Protein AF-W2Z3E9-F1 (afdb_monomer)

Mean predicted aligned error: 21.86 Å

Radius of gyration: 92.33 Å; Cα contacts (8 Å, |Δi|>4): 50; chains: 1; bounding box: 165×151×256 Å

pLDDT: mean 80.6, std 16.71, range [32.94, 97.94]

Organism: NCBI:txid1317064

Structure (mmCIF, N/CA/C/O backbone):
data_AF-W2Z3E9-F1
#
_entry.id   AF-W2Z3E9-F1
#
loop_
_atom_site.group_PDB
_atom_site.id
_atom_site.type_symbol
_atom_site.label_atom_id
_atom_site.label_alt_id
_atom_site.label_comp_id
_atom_site.label_asym_id
_atom_site.label_entity_id
_atom_site.label_seq_id
_atom_site.pdbx_PDB_ins_code
_atom_site.Cartn_x
_atom_site.Cartn_y
_atom_site.Cartn_z
_atom_site.occupancy
_atom_site.B_iso_or_equiv
_atom_site.auth_seq_id
_atom_site.auth_comp_id
_atom_site.auth_asym_id
_atom_site.auth_atom_id
_atom_site.pdbx_PDB_model_num
ATOM 1 N N . MET A 1 1 ? 96.604 -15.890 -137.470 1.00 58.50 1 MET A N 1
ATOM 2 C CA . MET A 1 1 ? 95.130 -16.031 -137.362 1.00 58.50 1 MET A CA 1
ATOM 3 C C . MET A 1 1 ? 94.705 -16.788 -136.097 1.00 58.50 1 MET A C 1
ATOM 5 O O . MET A 1 1 ? 93.820 -16.300 -135.409 1.00 58.50 1 MET A O 1
ATOM 9 N N . ALA A 1 2 ? 95.333 -17.927 -135.760 1.00 66.12 2 ALA A N 1
ATOM 10 C CA . ALA A 1 2 ? 94.951 -18.775 -134.618 1.00 66.12 2 ALA A CA 1
ATOM 11 C C . ALA A 1 2 ? 95.054 -18.091 -133.233 1.00 66.12 2 ALA A C 1
ATOM 13 O O . ALA A 1 2 ? 94.095 -18.144 -132.468 1.00 66.12 2 ALA A O 1
ATOM 14 N N . ASP A 1 3 ? 96.138 -17.360 -132.944 1.00 70.06 3 ASP A N 1
ATOM 15 C CA . ASP A 1 3 ? 96.338 -16.715 -131.627 1.00 70.06 3 ASP A CA 1
ATOM 16 C C . ASP A 1 3 ? 95.351 -15.581 -131.329 1.00 70.06 3 ASP A C 1
ATOM 18 O O . ASP A 1 3 ? 94.964 -15.356 -130.184 1.00 70.06 3 ASP A O 1
ATOM 22 N N . PHE A 1 4 ? 94.905 -14.864 -132.362 1.00 74.06 4 PHE A N 1
ATOM 23 C CA . PHE A 1 4 ? 93.891 -13.819 -132.214 1.00 74.06 4 PHE A CA 1
ATOM 24 C C . PHE A 1 4 ? 92.518 -14.419 -131.881 1.00 74.06 4 PHE A C 1
ATOM 26 O O . PHE A 1 4 ? 91.778 -13.875 -131.062 1.00 74.06 4 PHE A O 1
ATOM 33 N N . ILE A 1 5 ? 92.200 -15.572 -132.480 1.00 75.88 5 ILE A N 1
ATOM 34 C CA . ILE A 1 5 ? 90.976 -16.329 -132.197 1.00 75.88 5 ILE A CA 1
ATOM 35 C C . ILE A 1 5 ? 91.041 -16.933 -130.783 1.00 75.88 5 ILE A C 1
ATOM 37 O O . ILE A 1 5 ? 90.050 -16.863 -130.060 1.00 75.88 5 ILE A O 1
ATOM 41 N N . ALA A 1 6 ? 92.202 -17.441 -130.350 1.00 78.75 6 ALA A N 1
ATOM 42 C CA . ALA A 1 6 ? 92.414 -17.960 -128.996 1.00 78.75 6 ALA A CA 1
ATOM 43 C C . ALA A 1 6 ? 92.269 -16.870 -127.919 1.00 78.75 6 ALA A C 1
ATOM 45 O O . ALA A 1 6 ? 91.467 -17.036 -127.004 1.00 78.75 6 ALA A O 1
ATOM 46 N N . LYS A 1 7 ? 92.924 -15.710 -128.080 1.00 79.19 7 LYS A N 1
ATOM 47 C CA . LYS A 1 7 ? 92.784 -14.570 -127.153 1.00 79.19 7 LYS A CA 1
ATOM 48 C C . LYS A 1 7 ? 91.360 -14.018 -127.102 1.00 79.19 7 LYS A C 1
ATOM 50 O O . LYS A 1 7 ? 90.875 -13.688 -126.025 1.00 79.19 7 LYS A O 1
ATOM 55 N N . LYS A 1 8 ? 90.648 -13.946 -128.239 1.00 80.25 8 LYS A N 1
ATOM 56 C CA . LYS A 1 8 ? 89.221 -13.570 -128.243 1.00 80.25 8 LYS A CA 1
ATOM 57 C C . LYS A 1 8 ? 88.347 -14.600 -127.528 1.00 80.25 8 LYS A C 1
ATOM 59 O O . LYS A 1 8 ? 87.391 -14.206 -126.867 1.00 80.25 8 LYS A O 1
ATOM 64 N N . ARG A 1 9 ? 88.663 -15.892 -127.642 1.00 80.88 9 ARG A N 1
ATOM 65 C CA . ARG A 1 9 ? 87.943 -16.972 -126.956 1.00 80.88 9 ARG A CA 1
ATOM 66 C C . ARG A 1 9 ? 88.211 -16.970 -125.451 1.00 80.88 9 ARG A C 1
ATOM 68 O O . ARG A 1 9 ? 87.265 -17.116 -124.688 1.00 80.88 9 ARG A O 1
ATOM 75 N N . GLU A 1 10 ? 89.451 -16.744 -125.025 1.00 81.31 10 GLU A N 1
ATOM 76 C CA . GLU A 1 10 ? 89.811 -16.549 -123.614 1.00 81.31 10 GLU A CA 1
ATOM 77 C C . GLU A 1 10 ? 89.141 -15.304 -123.033 1.00 81.31 10 GLU A C 1
ATOM 79 O O . GLU A 1 10 ? 88.522 -15.381 -121.978 1.00 81.31 10 GLU A O 1
ATOM 84 N N . MET A 1 11 ? 89.170 -14.182 -123.758 1.00 79.81 11 MET A N 1
ATOM 85 C CA . MET A 1 11 ? 88.465 -12.960 -123.368 1.00 79.81 11 MET A CA 1
ATOM 86 C C . MET A 1 11 ? 86.958 -13.203 -123.229 1.00 79.81 11 MET A C 1
ATOM 88 O O . MET A 1 11 ? 86.363 -12.754 -122.258 1.00 79.81 11 MET A O 1
ATOM 92 N N . PHE A 1 12 ? 86.343 -13.957 -124.146 1.00 84.69 12 PHE A N 1
ATOM 93 C CA . PHE A 1 12 ? 84.923 -14.308 -124.066 1.00 84.69 12 PHE A CA 1
ATOM 94 C C . PHE A 1 12 ? 84.614 -15.265 -122.905 1.00 84.69 12 PHE A C 1
ATOM 96 O O . PHE A 1 12 ? 83.594 -15.105 -122.249 1.00 84.69 12 PHE A O 1
ATOM 103 N N . LEU A 1 13 ? 85.487 -16.233 -122.607 1.00 83.94 13 LEU A N 1
ATOM 104 C CA . LEU A 1 13 ? 85.328 -17.139 -121.461 1.00 83.94 13 LEU A CA 1
ATOM 105 C C . LEU A 1 13 ? 85.481 -16.410 -120.125 1.00 83.94 13 LEU A C 1
ATOM 107 O O . LEU A 1 13 ? 84.709 -16.666 -119.203 1.00 83.94 13 LEU A O 1
ATOM 111 N N . VAL A 1 14 ? 86.443 -15.489 -120.021 1.00 84.75 14 VAL A N 1
ATOM 112 C CA . VAL A 1 14 ? 86.598 -14.624 -118.846 1.00 84.75 14 VAL A CA 1
ATOM 113 C C . VAL A 1 14 ? 85.390 -13.708 -118.717 1.00 84.75 14 VAL A C 1
ATOM 115 O O . VAL A 1 14 ? 84.844 -13.620 -117.627 1.00 84.75 14 VAL A O 1
ATOM 118 N N . GLN A 1 15 ? 84.923 -13.098 -119.811 1.00 83.25 15 GLN A N 1
ATOM 119 C CA . GLN A 1 15 ? 83.719 -12.266 -119.828 1.00 83.25 15 GLN A CA 1
ATOM 120 C C . GLN A 1 15 ? 82.487 -13.063 -119.377 1.00 83.25 15 GLN A C 1
ATOM 122 O O . GLN A 1 15 ? 81.807 -12.643 -118.453 1.00 83.25 15 GLN A O 1
ATOM 127 N N . MET A 1 16 ? 82.265 -14.256 -119.935 1.00 85.56 16 MET A N 1
ATOM 128 C CA . MET A 1 16 ? 81.171 -15.152 -119.553 1.00 85.56 16 MET A CA 1
ATOM 129 C C . MET A 1 16 ? 81.280 -15.585 -118.082 1.00 85.56 16 MET A C 1
ATOM 131 O O . MET A 1 16 ? 80.284 -15.575 -117.372 1.00 85.56 16 MET A O 1
ATOM 135 N N . SER A 1 17 ? 82.482 -15.908 -117.591 1.00 85.62 17 SER A N 1
ATOM 136 C CA . SER A 1 17 ? 82.733 -16.237 -116.177 1.00 85.62 17 SER A CA 1
ATOM 137 C C . SER A 1 17 ? 82.452 -15.047 -115.255 1.00 85.62 17 SER A C 1
ATOM 139 O O . SER A 1 17 ? 81.798 -15.189 -114.223 1.00 85.62 17 SER A O 1
ATOM 141 N N . LEU A 1 18 ? 82.888 -13.850 -115.641 1.00 86.94 18 LEU A N 1
ATOM 142 C CA . LEU A 1 18 ? 82.676 -12.614 -114.894 1.00 86.94 18 LEU A CA 1
ATOM 143 C C . LEU A 1 18 ? 81.189 -12.238 -114.882 1.00 86.94 18 LEU A C 1
ATOM 145 O O . LEU A 1 18 ? 80.677 -11.870 -113.830 1.00 86.94 18 LEU A O 1
ATOM 149 N N . ASP A 1 19 ? 80.482 -12.422 -115.996 1.00 87.44 19 ASP A N 1
ATOM 150 C CA . ASP A 1 19 ? 79.038 -12.215 -116.099 1.00 87.44 19 ASP A CA 1
ATOM 151 C C . ASP A 1 19 ? 78.267 -13.255 -115.266 1.00 87.44 19 ASP A C 1
ATOM 153 O O . ASP A 1 19 ? 77.412 -12.861 -114.478 1.00 87.44 19 ASP A O 1
ATOM 157 N N . THR A 1 20 ? 78.643 -14.544 -115.289 1.00 86.94 20 THR A N 1
ATOM 158 C CA . THR A 1 20 ? 78.043 -15.559 -114.394 1.00 86.94 20 THR A CA 1
ATOM 159 C C . THR A 1 20 ? 78.294 -15.264 -112.914 1.00 86.94 20 THR A C 1
ATOM 161 O O . THR A 1 20 ? 77.374 -15.382 -112.109 1.00 86.94 20 THR A O 1
ATOM 164 N N . LYS A 1 21 ? 79.501 -14.813 -112.537 1.00 89.19 21 LYS A N 1
ATOM 165 C CA . LYS A 1 21 ? 79.812 -14.406 -111.158 1.00 89.19 21 LYS A CA 1
ATOM 166 C C . LYS A 1 21 ? 79.063 -13.143 -110.754 1.00 89.19 21 LYS A C 1
ATOM 168 O O . LYS A 1 21 ? 78.592 -13.073 -109.628 1.00 89.19 21 LYS A O 1
ATOM 173 N N . ARG A 1 22 ? 78.927 -12.156 -111.645 1.00 89.44 22 ARG A N 1
ATOM 174 C CA . ARG A 1 22 ? 78.105 -10.956 -111.410 1.00 89.44 22 ARG A CA 1
ATOM 175 C C . ARG A 1 22 ? 76.642 -11.326 -111.205 1.00 89.44 22 ARG A C 1
ATOM 177 O O . ARG A 1 22 ? 75.996 -10.772 -110.326 1.00 89.44 22 ARG A O 1
ATOM 184 N N . GLU A 1 23 ? 76.135 -12.275 -111.980 1.00 88.12 23 GLU A N 1
ATOM 185 C CA . GLU A 1 23 ? 74.761 -12.757 -111.873 1.00 88.12 23 GLU A CA 1
ATOM 186 C C . GLU A 1 23 ? 74.537 -13.587 -110.597 1.00 88.12 23 GLU A C 1
ATOM 188 O O . GLU A 1 23 ? 73.492 -13.476 -109.958 1.00 88.12 23 GLU A O 1
ATOM 193 N N . GLU A 1 24 ? 75.533 -14.363 -110.161 1.00 88.75 24 GLU A N 1
ATOM 194 C CA . GLU A 1 24 ? 75.511 -15.082 -108.883 1.00 88.75 24 GLU A CA 1
ATOM 195 C C . GLU A 1 24 ? 75.638 -14.141 -107.674 1.00 88.75 24 GLU A C 1
ATOM 197 O O . GLU A 1 24 ? 74.873 -14.282 -106.720 1.00 88.75 24 GLU A O 1
ATOM 202 N N . ILE A 1 25 ? 76.517 -13.131 -107.739 1.00 90.19 25 ILE A N 1
ATOM 203 C CA . ILE A 1 25 ? 76.617 -12.051 -106.743 1.00 90.19 25 ILE A CA 1
ATOM 204 C C . ILE A 1 25 ? 75.275 -11.331 -106.635 1.00 90.19 25 ILE A C 1
ATOM 206 O O . ILE A 1 25 ? 74.749 -11.221 -105.534 1.00 90.19 25 ILE A O 1
ATOM 210 N N . ARG A 1 26 ? 74.661 -10.952 -107.761 1.00 90.56 26 ARG A N 1
ATOM 211 C CA . ARG A 1 26 ? 73.348 -10.299 -107.769 1.00 90.56 26 ARG A CA 1
ATOM 212 C C . ARG A 1 26 ? 72.261 -11.175 -107.135 1.00 90.56 26 ARG A C 1
ATOM 214 O O . ARG A 1 26 ? 71.476 -10.685 -106.334 1.00 90.56 26 ARG A O 1
ATOM 221 N N . LYS A 1 27 ? 72.236 -12.484 -107.418 1.00 92.75 27 LYS A N 1
ATOM 222 C CA . LYS A 1 27 ? 71.300 -13.427 -106.768 1.00 92.75 27 LYS A CA 1
ATOM 223 C C . LYS A 1 27 ? 71.543 -13.560 -105.262 1.00 92.75 27 LYS A C 1
ATOM 225 O O . LYS A 1 27 ? 70.589 -13.741 -104.505 1.00 92.75 27 LYS A O 1
ATOM 230 N N . LEU A 1 28 ? 72.800 -13.539 -104.817 1.00 91.62 28 LEU A N 1
ATOM 231 C CA . LEU A 1 28 ? 73.146 -13.579 -103.394 1.00 91.62 28 LEU A CA 1
ATOM 232 C C . LEU A 1 28 ? 72.808 -12.261 -102.693 1.00 91.62 28 LEU A C 1
ATOM 234 O O . LEU A 1 28 ? 72.291 -12.309 -101.582 1.00 91.62 28 LEU A O 1
ATOM 238 N N . GLU A 1 29 ? 73.024 -11.121 -103.348 1.00 91.06 29 GLU A N 1
ATOM 239 C CA . GLU A 1 29 ? 72.622 -9.792 -102.879 1.00 91.06 29 GLU A CA 1
ATOM 240 C C . GLU A 1 29 ? 71.100 -9.688 -102.753 1.00 91.06 29 GLU A C 1
ATOM 242 O O . GLU A 1 29 ? 70.615 -9.287 -101.702 1.00 91.06 29 GLU A O 1
ATOM 247 N N . GLU A 1 30 ? 70.333 -10.146 -103.746 1.00 92.25 30 GLU A N 1
ATOM 248 C CA . GLU A 1 30 ? 68.865 -10.194 -103.674 1.00 92.25 30 GLU A CA 1
ATOM 249 C C . GLU A 1 30 ? 68.385 -11.096 -102.520 1.00 92.25 30 GLU A C 1
ATOM 251 O O . GLU A 1 30 ? 67.501 -10.720 -101.749 1.00 92.25 30 GLU A O 1
ATOM 256 N N . LYS A 1 31 ? 69.002 -12.272 -102.323 1.00 92.25 31 LYS A N 1
ATOM 257 C CA . LYS A 1 31 ? 68.698 -13.144 -101.171 1.00 92.25 31 LYS A CA 1
ATOM 258 C C . LYS A 1 31 ? 69.104 -12.522 -99.833 1.00 92.25 31 LYS A C 1
ATOM 260 O O . LYS A 1 31 ? 68.422 -12.761 -98.837 1.00 92.25 31 LYS A O 1
ATOM 265 N N . ALA A 1 32 ? 70.212 -11.786 -99.785 1.00 91.44 32 ALA A N 1
ATOM 266 C CA . ALA A 1 32 ? 70.675 -11.095 -98.588 1.00 91.44 32 ALA A CA 1
ATOM 267 C C . ALA A 1 32 ? 69.731 -9.943 -98.232 1.00 91.44 32 ALA A C 1
ATOM 269 O O . ALA A 1 32 ? 69.302 -9.874 -97.086 1.00 91.44 32 ALA A O 1
ATOM 270 N N . GLN A 1 33 ? 69.314 -9.138 -99.214 1.00 92.38 33 GLN A N 1
ATOM 271 C CA . GLN A 1 33 ? 68.323 -8.073 -99.044 1.00 92.38 33 GLN A CA 1
ATOM 272 C C . GLN A 1 33 ? 66.984 -8.625 -98.559 1.00 92.38 33 GLN A C 1
ATOM 274 O O . GLN A 1 33 ? 66.456 -8.139 -97.567 1.00 92.38 33 GLN A O 1
ATOM 279 N N . LEU A 1 34 ? 66.471 -9.702 -99.164 1.00 92.19 34 LEU A N 1
ATOM 280 C CA . LEU A 1 34 ? 65.233 -10.340 -98.701 1.00 92.19 34 LEU A CA 1
ATOM 281 C C . LEU A 1 34 ? 65.336 -10.841 -97.253 1.00 92.19 34 LEU A C 1
ATOM 283 O O . LEU A 1 34 ? 64.383 -10.712 -96.486 1.00 92.19 34 LEU A O 1
ATOM 287 N N . LYS A 1 35 ? 66.484 -11.411 -96.861 1.00 91.88 35 LYS A N 1
ATOM 288 C CA . LYS A 1 35 ? 66.725 -11.837 -95.474 1.00 91.88 35 LYS A CA 1
ATOM 289 C C . LYS A 1 35 ? 66.858 -10.653 -94.523 1.00 91.88 35 LYS A C 1
ATOM 291 O O . LYS A 1 35 ? 66.339 -10.731 -93.418 1.00 91.88 35 LYS A O 1
ATOM 296 N N . GLU A 1 36 ? 67.527 -9.584 -94.934 1.00 91.75 36 GLU A N 1
ATOM 297 C CA . GLU A 1 36 ? 67.682 -8.364 -94.145 1.00 91.75 36 GLU A CA 1
ATOM 298 C C . GLU A 1 36 ? 66.334 -7.661 -93.953 1.00 91.75 36 GLU A C 1
ATOM 300 O O . GLU A 1 36 ? 65.999 -7.261 -92.845 1.00 91.75 36 GLU A O 1
ATOM 305 N N . GLU A 1 37 ? 65.505 -7.585 -94.994 1.00 92.81 37 GLU A N 1
ATOM 306 C CA . GLU A 1 37 ? 64.134 -7.081 -94.905 1.00 92.81 37 GLU A CA 1
ATOM 307 C C . GLU A 1 37 ? 63.248 -7.966 -94.024 1.00 92.81 37 GLU A C 1
ATOM 309 O O . GLU A 1 37 ? 62.436 -7.448 -93.258 1.00 92.81 37 GLU A O 1
ATOM 314 N N . ALA A 1 38 ? 63.389 -9.294 -94.106 1.00 93.38 38 ALA A N 1
ATOM 315 C CA . ALA A 1 38 ? 62.672 -10.219 -93.233 1.00 93.38 38 ALA A CA 1
ATOM 316 C C . ALA A 1 38 ? 63.111 -10.076 -91.767 1.00 93.38 38 ALA A C 1
ATOM 318 O O . ALA A 1 38 ? 62.255 -10.047 -90.884 1.00 93.38 38 ALA A O 1
ATOM 319 N N . LEU A 1 39 ? 64.417 -9.930 -91.512 1.00 92.75 39 LEU A N 1
ATOM 320 C CA . LEU A 1 39 ? 64.965 -9.677 -90.178 1.00 92.75 39 LEU A CA 1
ATOM 321 C C . LEU A 1 39 ? 64.465 -8.344 -89.626 1.00 92.75 39 LEU A C 1
ATOM 323 O O . LEU A 1 39 ? 63.875 -8.345 -88.553 1.00 92.75 39 LEU A O 1
ATOM 327 N N . LYS A 1 40 ? 64.561 -7.252 -90.392 1.00 93.31 40 LYS A N 1
ATOM 328 C CA . LYS A 1 40 ? 64.029 -5.937 -89.997 1.00 93.31 40 LYS A CA 1
ATOM 329 C C . LYS A 1 40 ? 62.538 -5.993 -89.678 1.00 93.31 40 LYS A C 1
ATOM 331 O O . LYS A 1 40 ? 62.100 -5.424 -88.688 1.00 93.31 40 LYS A O 1
ATOM 336 N N . LYS A 1 41 ? 61.741 -6.709 -90.481 1.00 93.19 41 LYS A N 1
ATOM 337 C CA . LYS A 1 41 ? 60.314 -6.919 -90.184 1.00 93.19 41 LYS A CA 1
ATOM 338 C C . LYS A 1 41 ? 60.112 -7.701 -88.886 1.00 93.19 41 LYS A C 1
ATOM 340 O O . LYS A 1 41 ? 59.215 -7.358 -88.128 1.00 93.19 41 LYS A O 1
ATOM 345 N N . SER A 1 42 ? 60.921 -8.727 -88.617 1.00 91.50 42 SER A N 1
ATOM 346 C CA . SER A 1 42 ? 60.834 -9.485 -87.362 1.00 91.50 42 SER A CA 1
ATOM 347 C C . SER A 1 42 ? 61.281 -8.676 -86.140 1.00 91.50 42 SER A C 1
ATOM 349 O O . SER A 1 42 ? 60.631 -8.758 -85.105 1.00 91.50 42 SER A O 1
ATOM 351 N N . GLU A 1 43 ? 62.324 -7.853 -86.273 1.00 91.75 43 GLU A N 1
ATOM 352 C CA . GLU A 1 43 ? 62.792 -6.935 -85.229 1.00 91.75 43 GLU A CA 1
ATOM 353 C C . GLU A 1 43 ? 61.712 -5.904 -84.902 1.00 91.75 43 GLU A C 1
ATOM 355 O O . GLU A 1 43 ? 61.334 -5.778 -83.744 1.00 91.75 43 GLU A O 1
ATOM 360 N N . LEU A 1 44 ? 61.123 -5.268 -85.921 1.00 93.12 44 LEU A N 1
ATOM 361 C CA . LEU A 1 44 ? 60.008 -4.335 -85.737 1.00 93.12 44 LEU A CA 1
ATOM 362 C C . LEU A 1 44 ? 58.803 -4.998 -85.056 1.00 93.12 44 LEU A C 1
ATOM 364 O O . LEU A 1 44 ? 58.207 -4.409 -84.163 1.00 93.12 44 LEU A O 1
ATOM 368 N N . MET A 1 45 ? 58.455 -6.234 -85.429 1.00 91.75 45 MET A N 1
ATOM 369 C CA . MET A 1 45 ? 57.358 -6.967 -84.781 1.00 91.75 45 MET A CA 1
ATOM 370 C C . MET A 1 45 ? 57.652 -7.268 -83.306 1.00 91.75 45 MET A C 1
ATOM 372 O O . MET A 1 45 ? 56.756 -7.144 -82.473 1.00 91.75 45 MET A O 1
ATOM 376 N N . LEU A 1 46 ? 58.897 -7.624 -82.968 1.00 93.94 46 LEU A N 1
ATOM 377 C CA . LEU A 1 46 ? 59.320 -7.846 -81.582 1.00 93.94 46 LEU A CA 1
ATOM 378 C C . LEU A 1 46 ? 59.342 -6.546 -80.772 1.00 93.94 46 LEU A C 1
ATOM 380 O O . LEU A 1 46 ? 58.935 -6.550 -79.612 1.00 93.94 46 LEU A O 1
ATOM 384 N N . GLU A 1 47 ? 59.781 -5.437 -81.369 1.00 92.44 47 GLU A N 1
ATOM 385 C CA . GLU A 1 47 ? 59.728 -4.113 -80.743 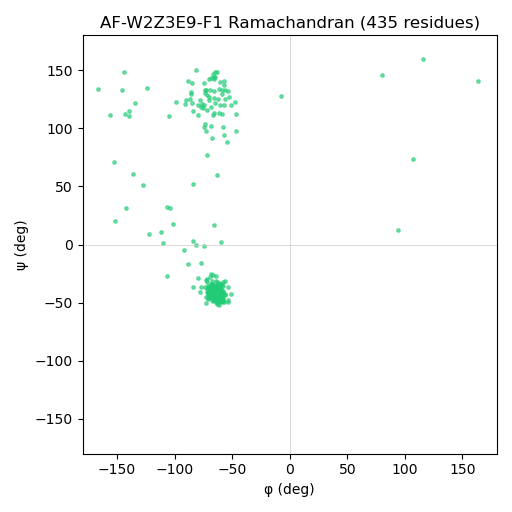1.00 92.44 47 GLU A CA 1
ATOM 386 C C . GLU A 1 47 ? 58.279 -3.676 -80.489 1.00 92.44 47 GLU A C 1
ATOM 388 O O . GLU A 1 47 ? 57.949 -3.231 -79.389 1.00 92.44 47 GLU A O 1
ATOM 393 N N . GLU A 1 48 ? 57.386 -3.863 -81.465 1.00 93.62 48 GLU A N 1
ATOM 394 C CA . GLU A 1 48 ? 55.956 -3.609 -81.288 1.00 93.62 48 GLU A CA 1
ATOM 395 C C . GLU A 1 48 ? 55.350 -4.480 -80.183 1.00 93.62 48 GLU A C 1
ATOM 397 O O . GLU A 1 48 ? 54.585 -3.975 -79.360 1.00 93.62 48 GLU A O 1
ATOM 402 N N . ASP A 1 49 ? 55.686 -5.771 -80.133 1.00 93.69 49 ASP A N 1
ATOM 403 C CA . ASP A 1 49 ? 55.232 -6.670 -79.072 1.00 93.69 49 ASP A CA 1
ATOM 404 C C . ASP A 1 49 ? 55.762 -6.247 -77.702 1.00 93.69 49 ASP A C 1
ATOM 406 O O . ASP A 1 49 ? 54.989 -6.219 -76.746 1.00 93.69 49 ASP A O 1
ATOM 410 N N . ALA A 1 50 ? 57.029 -5.845 -77.590 1.00 93.50 50 ALA A N 1
ATOM 411 C CA . ALA A 1 50 ? 57.589 -5.327 -76.344 1.00 93.50 50 ALA A CA 1
ATOM 412 C C . ALA A 1 50 ? 56.825 -4.082 -75.858 1.00 93.50 50 ALA A C 1
ATOM 414 O O . ALA A 1 50 ? 56.434 -4.009 -74.692 1.00 93.50 50 ALA A O 1
ATOM 415 N N . VAL A 1 51 ? 56.506 -3.147 -76.762 1.00 92.94 51 VAL A N 1
ATOM 416 C CA . VAL A 1 51 ? 55.676 -1.974 -76.439 1.00 92.94 51 VAL A CA 1
ATOM 417 C C . VAL A 1 51 ? 54.252 -2.389 -76.041 1.00 92.94 51 VAL A C 1
ATOM 419 O O . VAL A 1 51 ? 53.688 -1.839 -75.088 1.00 92.94 51 VAL A O 1
ATOM 422 N N . ARG A 1 52 ? 53.654 -3.378 -76.719 1.00 92.88 52 ARG A N 1
ATOM 423 C CA . ARG A 1 52 ? 52.339 -3.941 -76.356 1.00 92.88 52 ARG A CA 1
ATOM 424 C C . ARG A 1 52 ? 52.360 -4.593 -74.967 1.00 92.88 52 ARG A C 1
ATOM 426 O O . ARG A 1 52 ? 51.425 -4.399 -74.193 1.00 92.88 52 ARG A O 1
ATOM 433 N N . PHE A 1 53 ? 53.421 -5.310 -74.609 1.00 94.69 53 PHE A N 1
ATOM 434 C CA . PHE A 1 53 ? 53.570 -5.908 -73.281 1.00 94.69 53 PHE A CA 1
ATOM 435 C C . PHE A 1 53 ? 53.758 -4.854 -72.191 1.00 94.69 53 PHE A C 1
ATOM 437 O O . PHE A 1 53 ? 53.077 -4.913 -71.168 1.00 94.69 53 PHE A O 1
ATOM 444 N N . ASP A 1 54 ? 54.604 -3.851 -72.417 1.00 92.69 54 ASP A N 1
ATOM 445 C CA . ASP A 1 54 ? 54.813 -2.767 -71.454 1.00 92.69 54 ASP A CA 1
ATOM 446 C C . ASP A 1 54 ? 53.539 -1.947 -71.225 1.00 92.69 54 ASP A C 1
ATOM 448 O O . ASP A 1 54 ? 53.230 -1.549 -70.098 1.00 92.69 54 ASP A O 1
ATOM 452 N N . THR A 1 55 ? 52.770 -1.691 -72.287 1.00 93.50 55 THR A N 1
ATOM 453 C CA . THR A 1 55 ? 51.462 -1.032 -72.167 1.00 93.50 55 THR A CA 1
ATOM 454 C C . THR A 1 55 ? 50.458 -1.918 -71.434 1.00 93.50 55 THR A C 1
ATOM 456 O O . THR A 1 55 ? 49.767 -1.422 -70.544 1.00 93.50 55 THR A O 1
ATOM 459 N N . PHE A 1 56 ? 50.437 -3.226 -71.701 1.00 95.50 56 PHE A N 1
ATOM 460 C CA . PHE A 1 56 ? 49.599 -4.177 -70.973 1.00 95.50 56 PHE A CA 1
ATOM 461 C C . PHE A 1 56 ? 49.934 -4.238 -69.476 1.00 95.50 56 PHE A C 1
ATOM 463 O O . PHE A 1 56 ? 49.016 -4.205 -68.658 1.00 95.50 56 PHE A O 1
ATOM 470 N N . LEU A 1 57 ? 51.217 -4.277 -69.098 1.00 95.44 57 LEU A N 1
ATOM 471 C CA . LEU A 1 57 ? 51.637 -4.268 -67.691 1.00 95.44 57 LEU A CA 1
ATOM 472 C C . LEU A 1 57 ? 51.211 -2.974 -66.997 1.00 95.44 57 LEU A C 1
ATOM 474 O O . LEU A 1 57 ? 50.573 -3.027 -65.949 1.00 95.44 57 LEU A O 1
ATOM 478 N N . LYS A 1 58 ? 51.442 -1.814 -67.626 1.00 95.00 58 LYS A N 1
ATOM 479 C CA . LYS A 1 58 ? 50.989 -0.519 -67.089 1.00 95.00 58 LYS A CA 1
ATOM 480 C C . LYS A 1 58 ? 49.472 -0.460 -66.920 1.00 95.00 58 LYS A C 1
ATOM 482 O O . LYS A 1 58 ? 48.983 0.071 -65.924 1.00 95.00 58 LYS A O 1
ATOM 487 N N . GLU A 1 59 ? 48.709 -0.985 -67.877 1.00 94.75 59 GLU A N 1
ATOM 488 C CA . GLU A 1 59 ? 47.251 -1.052 -67.771 1.00 94.75 59 GLU A CA 1
ATOM 489 C C . GLU A 1 59 ? 46.780 -2.038 -66.703 1.00 94.75 59 GLU A C 1
ATOM 491 O O . GLU A 1 59 ? 45.797 -1.755 -66.015 1.00 94.75 59 GLU A O 1
ATOM 496 N N . ASN A 1 60 ? 47.451 -3.180 -66.553 1.00 95.44 60 ASN A N 1
ATOM 497 C CA . ASN A 1 60 ? 47.133 -4.172 -65.535 1.00 95.44 60 ASN A CA 1
ATOM 498 C C . ASN A 1 60 ? 47.411 -3.623 -64.133 1.00 95.44 60 ASN A C 1
ATOM 500 O O . ASN A 1 60 ? 46.505 -3.626 -63.303 1.00 95.44 60 ASN A O 1
ATOM 504 N N . ASP A 1 61 ? 48.591 -3.039 -63.914 1.00 94.75 61 ASP A N 1
ATOM 505 C CA . ASP A 1 61 ? 48.967 -2.389 -62.656 1.00 94.75 61 ASP A CA 1
ATOM 506 C C . ASP A 1 61 ? 48.006 -1.246 -62.322 1.00 94.75 61 ASP A C 1
ATOM 508 O O . ASP A 1 61 ? 47.531 -1.121 -61.190 1.00 94.75 61 ASP A O 1
ATOM 512 N N . LYS A 1 62 ? 47.629 -0.439 -63.323 1.00 95.44 62 LYS A N 1
ATOM 513 C CA . LYS A 1 62 ? 46.618 0.608 -63.148 1.00 95.44 62 LYS A CA 1
ATOM 514 C C . LYS A 1 62 ? 45.261 0.019 -62.758 1.00 95.44 62 LYS A C 1
ATOM 516 O O . LYS A 1 62 ? 44.643 0.514 -61.818 1.00 95.44 62 LYS A O 1
ATOM 521 N N . LYS A 1 63 ? 44.797 -1.044 -63.425 1.00 95.12 63 LYS A N 1
ATOM 522 C CA . LYS A 1 63 ? 43.537 -1.732 -63.087 1.00 95.12 63 LYS A CA 1
ATOM 523 C C . LYS A 1 63 ? 43.587 -2.345 -61.684 1.00 95.12 63 LYS A C 1
ATOM 525 O O . LYS A 1 63 ? 42.612 -2.209 -60.946 1.00 95.12 63 LYS A O 1
ATOM 530 N N . ALA A 1 64 ? 44.705 -2.952 -61.291 1.00 95.62 64 ALA A N 1
ATOM 531 C CA . ALA A 1 64 ? 44.915 -3.521 -59.963 1.00 95.62 64 ALA A CA 1
ATOM 532 C C . ALA A 1 64 ? 44.889 -2.434 -58.878 1.00 95.62 64 ALA A C 1
ATOM 534 O O . ALA A 1 64 ? 44.144 -2.548 -57.904 1.00 95.62 64 ALA A O 1
ATOM 535 N N . HIS A 1 65 ? 45.608 -1.326 -59.076 1.00 95.38 65 HIS A N 1
ATOM 536 C CA . HIS A 1 65 ? 45.568 -0.185 -58.162 1.00 95.38 65 HIS A CA 1
ATOM 537 C C . HIS A 1 65 ? 44.184 0.456 -58.075 1.00 95.38 65 HIS A C 1
ATOM 539 O O . HIS A 1 65 ? 43.730 0.805 -56.984 1.00 95.38 65 HIS A O 1
ATOM 545 N N . GLU A 1 66 ? 43.478 0.598 -59.196 1.00 94.81 66 GLU A N 1
ATOM 546 C CA . GLU A 1 66 ? 42.104 1.084 -59.179 1.00 94.81 66 GLU A CA 1
ATOM 547 C C . GLU A 1 66 ? 41.162 0.127 -58.432 1.00 94.81 66 GLU A C 1
ATOM 549 O O . GLU A 1 66 ? 40.282 0.596 -57.710 1.00 94.81 66 GLU A O 1
ATOM 554 N N . ALA A 1 67 ? 41.340 -1.191 -58.564 1.00 96.06 67 ALA A N 1
ATOM 555 C CA . ALA A 1 67 ? 40.567 -2.190 -57.826 1.00 96.06 67 ALA A CA 1
ATOM 556 C C . ALA A 1 67 ? 40.827 -2.109 -56.314 1.00 96.06 67 ALA A C 1
ATOM 558 O O . ALA A 1 67 ? 39.870 -2.050 -55.543 1.00 96.06 67 ALA A O 1
ATOM 559 N N . ILE A 1 68 ? 42.093 -1.997 -55.892 1.00 95.75 68 ILE A N 1
ATOM 560 C CA . ILE A 1 68 ? 42.471 -1.797 -54.483 1.00 95.75 68 ILE A CA 1
ATOM 561 C C . ILE A 1 68 ? 41.842 -0.510 -53.947 1.00 95.75 68 ILE A C 1
ATOM 563 O O . ILE A 1 68 ? 41.164 -0.525 -52.924 1.00 95.75 68 ILE A O 1
ATOM 567 N N . LYS A 1 69 ? 41.967 0.600 -54.681 1.00 96.69 69 LYS A N 1
ATOM 568 C CA . LYS A 1 69 ? 41.404 1.890 -54.270 1.00 96.69 69 LYS A CA 1
ATOM 569 C C . LYS A 1 69 ? 39.876 1.858 -54.169 1.00 96.69 69 LYS A C 1
ATOM 571 O O . LYS A 1 69 ? 39.311 2.528 -53.305 1.00 96.69 69 LYS A O 1
ATOM 576 N N . ARG A 1 70 ? 39.186 1.119 -55.049 1.00 95.94 70 ARG A N 1
ATOM 577 C CA . ARG A 1 70 ? 37.731 0.902 -54.943 1.00 95.94 70 ARG A CA 1
ATOM 578 C C . ARG A 1 70 ? 37.396 0.072 -53.700 1.00 95.94 70 ARG A C 1
ATOM 580 O O . ARG A 1 70 ? 36.556 0.511 -52.919 1.00 95.94 70 ARG A O 1
ATOM 587 N N . ALA A 1 71 ? 38.107 -1.029 -53.456 1.00 96.19 71 ALA A N 1
ATOM 588 C CA . ALA A 1 71 ? 37.909 -1.876 -52.278 1.00 96.19 71 ALA A CA 1
ATOM 589 C C . ALA A 1 71 ? 38.172 -1.131 -50.954 1.00 96.19 71 ALA A C 1
ATOM 591 O O . ALA A 1 71 ? 37.395 -1.249 -50.005 1.00 96.19 71 ALA A O 1
ATOM 592 N N . GLU A 1 72 ? 39.220 -0.307 -50.887 1.00 95.94 72 GLU A N 1
ATOM 593 C CA . GLU A 1 72 ? 39.520 0.540 -49.726 1.00 95.94 72 GLU A CA 1
ATOM 594 C C . GLU A 1 72 ? 38.423 1.580 -49.481 1.00 95.94 72 GLU A C 1
ATOM 596 O O . GLU A 1 72 ? 37.984 1.760 -48.343 1.00 95.94 72 GLU A O 1
ATOM 601 N N . LYS A 1 73 ? 37.934 2.243 -50.539 1.00 96.25 73 LYS A N 1
ATOM 602 C CA . LYS A 1 73 ? 36.817 3.195 -50.436 1.00 96.25 73 LYS A CA 1
ATOM 603 C C . LYS A 1 73 ? 35.542 2.524 -49.933 1.00 96.25 73 LYS A C 1
ATOM 605 O O . LYS A 1 73 ? 34.885 3.077 -49.054 1.00 96.25 73 LYS A O 1
ATOM 610 N N . GLU A 1 74 ? 35.199 1.352 -50.459 1.00 95.38 74 GLU A N 1
ATOM 611 C CA . GLU A 1 74 ? 34.028 0.586 -50.016 1.00 95.38 74 GLU A CA 1
ATOM 612 C C . GLU A 1 74 ? 34.175 0.108 -48.568 1.00 95.38 74 GLU A C 1
ATOM 614 O O . GLU A 1 74 ? 33.238 0.226 -47.777 1.00 95.38 74 GLU A O 1
ATOM 619 N N . THR A 1 75 ? 35.367 -0.354 -48.183 1.00 96.44 75 THR A N 1
ATOM 620 C CA . THR A 1 75 ? 35.666 -0.770 -46.804 1.00 96.44 75 THR A CA 1
ATOM 621 C C . THR A 1 75 ? 35.564 0.406 -45.839 1.00 96.44 75 THR A C 1
ATOM 623 O O . THR A 1 75 ? 34.970 0.271 -44.768 1.00 96.44 75 THR A O 1
ATOM 626 N N . LYS A 1 76 ? 36.070 1.581 -46.232 1.00 96.81 76 LYS A N 1
ATOM 627 C CA . LYS A 1 76 ? 35.933 2.816 -45.457 1.00 96.81 76 LYS A CA 1
ATOM 628 C C . LYS A 1 76 ? 34.466 3.227 -45.316 1.00 96.81 76 LYS A C 1
ATOM 630 O O . LYS A 1 76 ? 34.006 3.422 -44.198 1.00 96.81 76 LYS A O 1
ATOM 635 N N . ALA A 1 77 ? 33.704 3.249 -46.410 1.00 96.69 77 ALA A N 1
ATOM 636 C CA . ALA A 1 77 ? 32.275 3.566 -46.373 1.00 96.69 77 ALA A CA 1
ATOM 637 C C . ALA A 1 77 ? 31.478 2.580 -45.498 1.00 96.69 77 ALA A C 1
ATOM 639 O O . ALA A 1 77 ? 30.565 2.981 -44.775 1.00 96.69 77 ALA A O 1
ATOM 640 N N . LYS A 1 78 ? 31.830 1.287 -45.521 1.00 97.56 78 LYS A N 1
ATOM 641 C CA . LYS A 1 78 ? 31.258 0.279 -44.619 1.00 97.56 78 LYS A CA 1
ATOM 642 C C . LYS A 1 78 ? 31.609 0.573 -43.160 1.00 97.56 78 LYS A C 1
ATOM 644 O O . LYS A 1 78 ? 30.725 0.496 -42.312 1.00 97.56 78 LYS A O 1
ATOM 649 N N . ALA A 1 79 ? 32.866 0.900 -42.861 1.00 96.81 79 ALA A N 1
ATOM 650 C CA . ALA A 1 79 ? 33.305 1.229 -41.506 1.00 96.81 79 ALA A CA 1
ATOM 651 C C . ALA A 1 79 ? 32.573 2.463 -40.954 1.00 96.81 79 ALA A C 1
ATOM 653 O O . ALA A 1 79 ? 32.074 2.409 -39.829 1.00 96.81 79 ALA A O 1
ATOM 654 N N . ASP A 1 80 ? 32.428 3.515 -41.763 1.00 96.69 80 ASP A N 1
ATOM 655 C CA . ASP A 1 80 ? 31.699 4.735 -41.400 1.00 96.69 80 ASP A CA 1
ATOM 656 C C . ASP A 1 80 ? 30.222 4.423 -41.093 1.00 96.69 80 ASP A C 1
ATOM 658 O O . ASP A 1 80 ? 29.715 4.788 -40.030 1.00 96.69 80 ASP A O 1
ATOM 662 N N . LYS A 1 81 ? 29.551 3.634 -41.949 1.00 97.50 81 LYS A N 1
ATOM 663 C CA . LYS A 1 81 ? 28.171 3.174 -41.698 1.00 97.50 81 LYS A CA 1
ATOM 664 C C . LYS A 1 81 ? 28.050 2.323 -40.434 1.00 97.50 81 LYS A C 1
ATOM 666 O O . LYS A 1 81 ? 27.085 2.461 -39.692 1.00 97.50 81 LYS A O 1
ATOM 671 N N . VAL A 1 82 ? 29.016 1.447 -40.151 1.00 97.50 82 VAL A N 1
ATOM 672 C CA . VAL A 1 82 ? 29.020 0.644 -38.915 1.00 97.50 82 VAL A CA 1
ATOM 673 C C . VAL A 1 82 ? 29.172 1.535 -37.680 1.00 97.50 82 VAL A C 1
ATOM 675 O O . VAL A 1 82 ? 28.529 1.277 -36.662 1.00 97.50 82 VAL A O 1
ATOM 678 N N . GLN A 1 83 ? 29.989 2.589 -37.745 1.00 97.00 83 GLN A N 1
ATOM 679 C CA . GLN A 1 83 ? 30.088 3.564 -36.658 1.00 97.00 83 GLN A CA 1
ATOM 680 C C . GLN A 1 83 ? 28.779 4.336 -36.466 1.00 97.00 83 GLN A C 1
ATOM 682 O O . GLN A 1 83 ? 28.365 4.548 -35.328 1.00 97.00 83 GLN A O 1
ATOM 687 N N . GLU A 1 84 ? 28.105 4.718 -37.548 1.00 97.50 84 GLU A N 1
ATOM 688 C CA . GLU A 1 84 ? 26.799 5.378 -37.490 1.00 97.50 84 GLU A CA 1
ATOM 689 C C . GLU A 1 84 ? 25.722 4.470 -36.882 1.00 97.50 84 GLU A C 1
ATOM 691 O O . GLU A 1 84 ? 25.033 4.885 -35.953 1.00 97.50 84 GLU A O 1
ATOM 696 N N . ILE A 1 85 ? 25.660 3.198 -37.291 1.00 97.19 85 ILE A N 1
ATOM 697 C CA . ILE A 1 85 ? 24.776 2.190 -36.682 1.00 97.19 85 ILE A CA 1
ATOM 698 C C . ILE A 1 85 ? 25.046 2.069 -35.178 1.00 97.19 85 ILE A C 1
ATOM 700 O O . ILE A 1 85 ? 24.108 2.027 -34.386 1.00 97.19 85 ILE A O 1
ATOM 704 N N . LYS A 1 86 ? 26.317 2.048 -34.752 1.00 97.75 86 LYS A N 1
ATOM 705 C CA . LYS A 1 86 ? 26.663 2.011 -33.321 1.00 97.75 86 LYS A CA 1
ATOM 706 C C . LYS A 1 86 ? 26.160 3.248 -32.575 1.00 97.75 86 LYS A C 1
ATOM 708 O O . LYS A 1 86 ? 25.604 3.094 -31.492 1.00 97.75 86 LYS A O 1
ATOM 713 N N . LYS A 1 87 ? 26.319 4.447 -33.146 1.00 97.56 87 LYS A N 1
ATOM 714 C CA . LYS A 1 87 ? 25.812 5.696 -32.549 1.00 97.56 87 LYS A CA 1
ATOM 715 C C . LYS A 1 87 ? 24.287 5.683 -32.434 1.00 97.56 87 LYS A C 1
ATOM 717 O O . LYS A 1 87 ? 23.763 5.990 -31.369 1.00 97.56 87 LYS A O 1
ATOM 722 N N . LEU A 1 88 ? 23.585 5.276 -33.492 1.00 97.69 88 LEU A N 1
ATOM 723 C CA . LEU A 1 88 ? 22.124 5.169 -33.487 1.00 97.69 88 LEU A CA 1
ATOM 724 C C . LEU A 1 88 ? 21.637 4.130 -32.471 1.00 97.69 88 LEU A C 1
ATOM 726 O O . LEU A 1 88 ? 20.717 4.410 -31.713 1.00 97.69 88 LEU A O 1
ATOM 730 N N . ASN A 1 89 ? 22.291 2.970 -32.376 1.00 97.56 89 ASN A N 1
ATOM 731 C CA . ASN A 1 89 ? 21.946 1.957 -31.376 1.00 97.56 89 ASN A CA 1
ATOM 732 C C . ASN A 1 89 ? 22.135 2.468 -29.941 1.00 97.56 89 ASN A C 1
ATOM 734 O O . ASN A 1 89 ? 21.295 2.194 -29.088 1.00 97.56 89 ASN A O 1
ATOM 738 N N . GLN A 1 90 ? 23.194 3.238 -29.670 1.00 97.31 90 GLN A N 1
ATOM 739 C CA . GLN A 1 90 ? 23.377 3.882 -28.365 1.00 97.31 90 GLN A CA 1
ATOM 740 C C . GLN A 1 90 ? 22.262 4.894 -28.071 1.00 97.31 90 GLN A C 1
ATOM 742 O O . GLN A 1 90 ? 21.727 4.904 -26.967 1.00 97.31 90 GLN A O 1
ATOM 747 N N . GLN A 1 91 ? 21.865 5.708 -29.055 1.00 97.50 91 GLN A N 1
ATOM 748 C CA . GLN A 1 91 ? 20.747 6.646 -28.898 1.00 97.50 91 GLN A CA 1
ATOM 749 C C . GLN A 1 91 ? 19.420 5.923 -28.640 1.00 97.50 91 GLN A C 1
ATOM 751 O O . GLN A 1 91 ? 18.672 6.333 -27.758 1.00 97.50 91 GLN A O 1
ATOM 756 N N . ILE A 1 92 ? 19.151 4.825 -29.352 1.00 97.31 92 ILE A N 1
ATOM 757 C CA . ILE A 1 92 ? 17.966 3.989 -29.124 1.00 97.31 92 ILE A CA 1
ATOM 758 C C . ILE A 1 92 ? 17.965 3.451 -27.692 1.00 97.31 92 ILE A C 1
ATOM 760 O O . ILE A 1 92 ? 16.947 3.551 -27.017 1.00 97.31 92 ILE A O 1
ATOM 764 N N . GLN A 1 93 ? 19.095 2.930 -27.206 1.00 96.88 93 GLN A N 1
ATOM 765 C CA . GLN A 1 93 ? 19.201 2.421 -25.836 1.00 96.88 93 GLN A CA 1
ATOM 766 C C . GLN A 1 93 ? 18.973 3.513 -24.786 1.00 96.88 93 GLN A C 1
ATOM 768 O O . GLN A 1 93 ? 18.278 3.269 -23.802 1.00 96.88 93 GLN A O 1
ATOM 773 N N . LEU A 1 94 ? 19.510 4.719 -24.999 1.00 97.31 94 LEU A N 1
ATOM 774 C CA . LEU A 1 94 ? 19.274 5.857 -24.108 1.00 97.31 94 LEU A CA 1
ATOM 775 C C . LEU A 1 94 ? 17.786 6.212 -24.056 1.00 97.31 94 LEU A C 1
ATOM 777 O O . LEU A 1 94 ? 17.205 6.216 -22.972 1.00 97.31 94 LEU A O 1
ATOM 781 N N . VAL A 1 95 ? 17.154 6.398 -25.219 1.00 97.44 95 VAL A N 1
ATOM 782 C CA . VAL A 1 95 ? 15.720 6.705 -25.312 1.00 97.44 95 VAL A CA 1
ATOM 783 C C . VAL A 1 95 ? 14.876 5.595 -24.693 1.00 97.44 95 VAL A C 1
ATOM 785 O O . VAL A 1 95 ? 13.948 5.892 -23.956 1.00 97.44 95 VAL A O 1
ATOM 788 N N . GLN A 1 96 ? 15.205 4.322 -24.923 1.00 96.81 96 GLN A N 1
ATOM 789 C CA . GLN A 1 96 ? 14.514 3.196 -24.290 1.00 96.81 96 GLN A CA 1
ATOM 790 C C . GLN A 1 96 ? 14.642 3.234 -22.766 1.00 96.81 96 GLN A C 1
ATOM 792 O O . GLN A 1 96 ? 13.652 3.035 -22.071 1.00 96.81 96 GLN A O 1
ATOM 797 N N . SER A 1 97 ? 15.835 3.520 -22.239 1.00 96.88 97 SER A N 1
ATOM 798 C CA . SER A 1 97 ? 16.038 3.627 -20.792 1.00 96.88 97 SER A CA 1
ATOM 799 C C . SER A 1 97 ? 15.250 4.789 -20.185 1.00 96.88 97 SER A C 1
ATOM 801 O O . SER A 1 97 ? 14.671 4.640 -19.111 1.00 96.88 97 SER A O 1
ATOM 803 N N . ASP A 1 98 ? 15.165 5.919 -20.888 1.00 97.12 98 ASP A N 1
ATOM 804 C CA . ASP A 1 98 ? 14.402 7.080 -20.439 1.00 97.12 98 ASP A CA 1
ATOM 805 C C . ASP A 1 98 ? 12.894 6.850 -20.575 1.00 97.12 98 ASP A C 1
ATOM 807 O O . ASP A 1 98 ? 12.144 7.216 -19.675 1.00 97.12 98 ASP A O 1
ATOM 811 N N . MET A 1 99 ? 12.441 6.158 -21.625 1.00 96.81 99 MET A N 1
ATOM 812 C CA . MET A 1 99 ? 11.053 5.708 -21.755 1.00 96.81 99 MET A CA 1
ATOM 813 C C . MET A 1 99 ? 10.654 4.791 -20.600 1.00 96.81 99 MET A C 1
ATOM 815 O O . MET A 1 99 ? 9.577 4.974 -20.042 1.00 96.81 99 MET A O 1
ATOM 819 N N . SER A 1 100 ? 11.509 3.841 -20.211 1.00 96.62 100 SER A N 1
ATOM 820 C CA . SER A 1 100 ? 11.240 2.967 -19.065 1.00 96.62 100 SER A CA 1
ATOM 821 C C . SER A 1 100 ? 11.136 3.757 -17.758 1.00 96.62 100 SER A C 1
ATOM 823 O O . SER A 1 100 ? 10.163 3.582 -17.032 1.00 96.62 100 SER A O 1
ATOM 825 N N . LYS A 1 101 ? 12.072 4.683 -17.492 1.00 97.00 101 LYS A N 1
ATOM 826 C CA . LYS A 1 101 ? 12.023 5.552 -16.298 1.00 97.00 101 LYS A CA 1
ATOM 827 C C . LYS A 1 101 ? 10.767 6.422 -16.270 1.00 97.00 101 LYS A C 1
ATOM 829 O O . LYS A 1 101 ? 10.111 6.521 -15.241 1.00 97.00 101 LYS A O 1
ATOM 834 N N . LEU A 1 102 ? 10.427 7.055 -17.394 1.00 96.25 102 LEU A N 1
ATOM 835 C CA . LEU A 1 102 ? 9.231 7.893 -17.502 1.00 96.25 102 LEU A CA 1
ATOM 836 C C . LEU A 1 102 ? 7.950 7.064 -17.372 1.00 96.25 102 LEU A C 1
ATOM 838 O O . LEU A 1 102 ? 6.978 7.544 -16.800 1.00 96.25 102 LEU A O 1
ATOM 842 N N . SER A 1 103 ? 7.939 5.828 -17.874 1.00 95.75 103 SER A N 1
ATOM 843 C CA . SER A 1 103 ? 6.809 4.909 -17.712 1.00 95.75 103 SER A CA 1
ATOM 844 C C . SER A 1 103 ? 6.599 4.517 -16.251 1.00 95.75 103 SER A C 1
ATOM 846 O O . SER A 1 103 ? 5.457 4.464 -15.806 1.00 95.75 103 SER A O 1
ATOM 848 N N . GLU A 1 104 ? 7.674 4.254 -15.510 1.00 96.00 104 GLU A N 1
ATOM 849 C CA . GLU A 1 104 ? 7.616 3.952 -14.076 1.00 96.00 104 GLU A CA 1
ATOM 850 C C . GLU A 1 104 ? 7.126 5.170 -13.281 1.00 96.00 104 GLU A C 1
ATOM 852 O O . GLU A 1 104 ? 6.145 5.077 -12.551 1.00 96.00 104 GLU A O 1
ATOM 857 N N . GLN A 1 105 ? 7.696 6.353 -13.538 1.00 95.94 105 GLN A N 1
ATOM 858 C CA . GLN A 1 105 ? 7.231 7.607 -12.933 1.00 95.94 105 GLN A CA 1
ATOM 859 C C . GLN A 1 105 ? 5.759 7.900 -13.247 1.00 95.94 105 GLN A C 1
ATOM 861 O O . GLN A 1 105 ? 5.014 8.354 -12.381 1.00 95.94 105 GLN A O 1
ATOM 866 N N . LEU A 1 106 ? 5.313 7.633 -14.478 1.00 95.38 106 LEU A N 1
ATOM 867 C CA . LEU A 1 106 ? 3.911 7.779 -14.857 1.00 95.38 106 LEU A CA 1
ATOM 868 C C . LEU A 1 106 ? 3.025 6.808 -14.076 1.00 95.38 106 LEU A C 1
ATOM 870 O O . LEU A 1 106 ? 1.947 7.200 -13.635 1.00 95.38 106 LEU A O 1
ATOM 874 N N . GLN A 1 107 ? 3.460 5.561 -13.903 1.00 95.12 107 GLN A N 1
ATOM 875 C CA . GLN A 1 107 ? 2.729 4.572 -13.122 1.00 95.12 107 GLN A CA 1
ATOM 876 C C . GLN A 1 107 ? 2.586 5.014 -11.660 1.00 95.12 107 GLN A C 1
ATOM 878 O O . GLN A 1 107 ? 1.474 4.962 -11.133 1.00 95.12 107 GLN A O 1
ATOM 883 N N . ASP A 1 108 ? 3.651 5.529 -11.048 1.00 94.62 108 ASP A N 1
ATOM 884 C CA . ASP A 1 108 ? 3.609 6.087 -9.693 1.00 94.62 108 ASP A CA 1
ATOM 885 C C . ASP A 1 108 ? 2.643 7.277 -9.614 1.00 94.62 108 ASP A C 1
ATOM 887 O O . ASP A 1 108 ? 1.757 7.317 -8.762 1.00 94.62 108 ASP A O 1
ATOM 891 N N . CYS A 1 109 ? 2.730 8.222 -10.557 1.00 91.75 109 CYS A N 1
ATOM 892 C CA . CYS A 1 109 ? 1.805 9.353 -10.629 1.00 91.75 109 CYS A CA 1
ATOM 893 C C . CYS A 1 109 ? 0.344 8.914 -10.808 1.00 91.75 109 CYS A C 1
ATOM 895 O O . CYS A 1 109 ? -0.551 9.550 -10.253 1.00 91.75 109 CYS A O 1
ATOM 897 N N . LEU A 1 110 ? 0.080 7.843 -11.560 1.00 91.25 110 LEU A N 1
ATOM 898 C CA . LEU A 1 110 ? -1.264 7.286 -11.717 1.00 91.25 110 LEU A CA 1
ATOM 899 C C . LEU A 1 110 ? -1.771 6.646 -10.424 1.00 91.25 110 LEU A C 1
ATOM 901 O O . LEU A 1 110 ? -2.945 6.815 -10.100 1.00 91.25 110 LEU A O 1
ATOM 905 N N . GLN A 1 111 ? -0.909 5.955 -9.676 1.00 93.25 111 GLN A N 1
ATOM 906 C CA . GLN A 1 111 ? -1.262 5.413 -8.363 1.00 93.25 111 GLN A CA 1
ATOM 907 C C . GLN A 1 111 ? -1.570 6.534 -7.369 1.00 93.25 111 GLN A C 1
ATOM 909 O O . GLN A 1 111 ? -2.613 6.502 -6.718 1.00 93.25 111 GLN A O 1
ATOM 914 N N . TYR A 1 112 ? -0.726 7.568 -7.312 1.00 90.00 112 TYR A N 1
ATOM 915 C CA . TYR A 1 112 ? -0.979 8.741 -6.475 1.00 90.00 112 TYR A CA 1
ATOM 916 C C . TYR A 1 112 ? -2.261 9.464 -6.886 1.00 90.00 112 TYR A C 1
ATOM 918 O O . TYR A 1 112 ? -3.042 9.851 -6.024 1.00 90.00 112 TYR A O 1
ATOM 926 N N . LYS A 1 113 ? -2.531 9.598 -8.188 1.00 88.06 113 LYS A N 1
ATOM 927 C CA . LYS A 1 113 ? -3.786 10.175 -8.675 1.00 88.06 113 LYS A CA 1
ATOM 928 C C . LYS A 1 113 ? -4.994 9.348 -8.239 1.00 88.06 113 LYS A C 1
ATOM 930 O O . LYS A 1 113 ? -5.939 9.924 -7.722 1.00 88.06 113 LYS A O 1
ATOM 935 N N . ALA A 1 114 ? -4.961 8.028 -8.419 1.00 89.00 114 ALA A N 1
ATOM 936 C CA . ALA A 1 114 ? -6.062 7.154 -8.019 1.00 89.00 114 ALA A CA 1
ATOM 937 C C . ALA A 1 114 ? -6.344 7.253 -6.512 1.00 89.00 114 ALA A C 1
ATOM 939 O O . ALA A 1 114 ? -7.498 7.360 -6.109 1.00 89.00 114 ALA A O 1
ATOM 940 N N . PHE A 1 115 ? -5.288 7.299 -5.699 1.00 90.00 115 PHE A N 1
ATOM 941 C CA . PHE A 1 115 ? -5.394 7.503 -4.258 1.00 90.00 115 PHE A CA 1
ATOM 942 C C . PHE A 1 115 ? -6.017 8.864 -3.897 1.00 90.00 115 PHE A C 1
ATOM 944 O O . PHE A 1 115 ? -6.923 8.943 -3.071 1.00 90.00 115 PHE A O 1
ATOM 951 N N . LEU A 1 116 ? -5.570 9.947 -4.539 1.00 87.31 116 LEU A N 1
ATOM 952 C CA . LEU A 1 116 ? -6.139 11.280 -4.322 1.00 87.31 116 LEU A CA 1
ATOM 953 C C . LEU A 1 116 ? -7.589 11.381 -4.814 1.00 87.31 116 LEU A C 1
ATOM 955 O O . LEU A 1 116 ? -8.392 12.064 -4.183 1.00 87.31 116 LEU A O 1
ATOM 959 N N . ASP A 1 117 ? -7.939 10.707 -5.909 1.00 84.94 117 ASP A N 1
ATOM 960 C CA . ASP A 1 117 ? -9.307 10.648 -6.428 1.00 84.94 117 ASP A CA 1
ATOM 961 C C . ASP A 1 117 ? -10.237 9.905 -5.445 1.00 84.94 117 ASP A C 1
ATOM 963 O O . ASP A 1 117 ? -11.381 10.319 -5.269 1.00 84.94 117 ASP A O 1
ATOM 967 N N . GLU A 1 118 ? -9.748 8.868 -4.753 1.00 86.50 118 GLU A N 1
ATOM 968 C CA . GLU A 1 118 ? -10.493 8.153 -3.703 1.00 86.50 118 GLU A CA 1
ATOM 969 C C . GLU A 1 118 ? -10.726 9.015 -2.453 1.00 86.50 118 GLU A C 1
ATOM 971 O O . GLU A 1 118 ? -11.815 9.000 -1.879 1.00 86.50 118 GLU A O 1
ATOM 976 N N . LEU A 1 119 ? -9.731 9.812 -2.057 1.00 85.69 119 LEU A N 1
ATOM 977 C CA . LEU A 1 119 ? -9.854 10.751 -0.938 1.00 85.69 119 LEU A CA 1
ATOM 978 C C . LEU A 1 119 ? -10.628 12.026 -1.286 1.00 85.69 119 LEU A C 1
ATOM 980 O O . LEU A 1 119 ? -11.018 12.776 -0.389 1.00 85.69 119 LEU A O 1
ATOM 984 N N . THR A 1 120 ? -10.825 12.316 -2.572 1.00 85.25 120 THR A N 1
ATOM 985 C CA . THR A 1 120 ? -11.525 13.525 -3.001 1.00 85.25 120 THR A CA 1
ATOM 986 C C . THR A 1 120 ? -13.011 13.413 -2.646 1.00 85.25 120 THR A C 1
ATOM 988 O O . THR A 1 120 ? -13.682 12.480 -3.095 1.00 85.25 120 THR A O 1
ATOM 991 N N . PRO A 1 121 ? -13.581 14.379 -1.899 1.00 84.62 121 PRO A N 1
ATOM 992 C CA . PRO A 1 121 ? -15.000 14.360 -1.570 1.00 84.62 121 PRO A CA 1
ATOM 993 C C . PRO A 1 121 ? -15.881 14.302 -2.827 1.00 84.62 121 PRO A C 1
ATOM 995 O O . PRO A 1 121 ? -15.713 15.094 -3.760 1.00 84.62 121 PRO A O 1
ATOM 998 N N . GLN A 1 122 ? -16.872 13.403 -2.835 1.00 80.62 122 GLN A N 1
ATOM 999 C CA . GLN A 1 122 ? -17.780 13.220 -3.978 1.00 80.62 122 GLN A CA 1
ATOM 1000 C C . GLN A 1 122 ? -18.532 14.511 -4.337 1.00 80.62 122 GLN A C 1
ATOM 1002 O O . GLN A 1 122 ? -18.771 14.783 -5.513 1.00 80.62 122 GLN A O 1
ATOM 1007 N N . GLU A 1 123 ? -18.838 15.341 -3.337 1.00 82.62 123 GLU A N 1
ATOM 1008 C CA . GLU A 1 123 ? -19.472 16.653 -3.504 1.00 82.62 123 GLU A CA 1
ATOM 1009 C C . GLU A 1 123 ? -18.653 17.580 -4.410 1.00 82.62 123 GLU A C 1
ATOM 1011 O O . GLU A 1 123 ? -19.203 18.206 -5.318 1.00 82.62 123 GLU A O 1
ATOM 1016 N N . TYR A 1 124 ? -17.327 17.609 -4.234 1.00 84.50 124 TYR A N 1
ATOM 1017 C CA . TYR A 1 124 ? -16.438 18.392 -5.090 1.00 84.50 124 TYR A CA 1
ATOM 1018 C C . TYR A 1 124 ? -16.428 17.852 -6.524 1.00 84.50 124 TYR A C 1
ATOM 1020 O O . TYR A 1 124 ? -16.488 18.621 -7.486 1.00 84.50 124 TYR A O 1
ATOM 1028 N N . GLY A 1 125 ? -16.411 16.524 -6.682 1.00 79.12 125 GLY A N 1
ATOM 1029 C CA . GLY A 1 125 ? -16.496 15.875 -7.990 1.00 79.12 125 GLY A CA 1
ATOM 1030 C C . GLY A 1 125 ? -17.771 16.254 -8.750 1.00 79.12 125 GLY A C 1
ATOM 1031 O O . GLY A 1 125 ? -17.706 16.623 -9.926 1.00 79.12 125 GLY A O 1
ATOM 1032 N N . ILE A 1 126 ? -18.920 16.231 -8.072 1.00 82.31 126 ILE A N 1
ATOM 1033 C CA . ILE A 1 126 ? -20.218 16.613 -8.643 1.00 82.31 126 ILE A CA 1
ATOM 1034 C C . ILE A 1 126 ? -20.224 18.099 -9.017 1.00 82.31 126 ILE A C 1
ATOM 1036 O O . ILE A 1 126 ? -20.562 18.439 -10.153 1.00 82.31 126 ILE A O 1
ATOM 1040 N N . GLU A 1 127 ? -19.769 18.983 -8.124 1.00 84.56 127 GLU A N 1
ATOM 1041 C CA . GLU A 1 127 ? -19.741 20.428 -8.372 1.00 84.56 127 GLU A CA 1
ATOM 1042 C C . GLU A 1 127 ? -18.862 20.785 -9.584 1.00 84.56 127 GLU A C 1
ATOM 1044 O O . GLU A 1 127 ? -19.228 21.613 -10.425 1.00 84.56 127 GLU A O 1
ATOM 1049 N N . GLN A 1 128 ? -17.703 20.138 -9.727 1.00 83.50 128 GLN A N 1
ATOM 1050 C CA . GLN A 1 128 ? -16.832 20.353 -10.882 1.00 83.50 128 GLN A CA 1
ATOM 1051 C C . GLN A 1 128 ? -17.433 19.800 -12.178 1.00 83.50 128 GLN A C 1
ATOM 1053 O O . GLN A 1 128 ? -17.328 20.440 -13.231 1.00 83.50 128 GLN A O 1
ATOM 1058 N N . GLN A 1 129 ? -18.103 18.647 -12.124 1.00 80.50 129 GLN A N 1
ATOM 1059 C CA . GLN A 1 129 ? -18.833 18.110 -13.273 1.00 80.50 129 GLN A CA 1
ATOM 1060 C C . GLN A 1 129 ? -19.991 19.025 -13.687 1.00 80.50 129 GLN A C 1
ATOM 1062 O O . GLN A 1 129 ? -20.200 19.237 -14.884 1.00 80.50 129 GLN A O 1
ATOM 1067 N N . ASP A 1 130 ? -20.710 19.612 -12.733 1.00 84.88 130 ASP A N 1
ATOM 1068 C CA . ASP A 1 130 ? -21.767 20.592 -12.987 1.00 84.88 130 ASP A CA 1
ATOM 1069 C C . ASP A 1 130 ? -21.209 21.876 -13.595 1.00 84.88 130 ASP A C 1
ATOM 1071 O O . ASP A 1 130 ? -21.717 22.343 -14.615 1.00 84.88 130 ASP A O 1
ATOM 1075 N N . LYS A 1 131 ? -20.100 22.405 -13.064 1.00 85.50 131 LYS A N 1
ATOM 1076 C CA . LYS A 1 131 ? -19.391 23.549 -13.660 1.00 85.50 131 LYS A CA 1
ATOM 1077 C C . LYS A 1 131 ? -18.948 23.245 -15.091 1.00 85.50 131 LYS A C 1
ATOM 1079 O O . LYS A 1 131 ? -19.100 24.094 -15.975 1.00 85.50 131 LYS A O 1
ATOM 1084 N N . LYS A 1 132 ? -18.438 22.038 -15.357 1.00 83.25 132 LYS A N 1
ATOM 1085 C CA . LYS A 1 132 ? -18.058 21.598 -16.709 1.00 83.25 132 LYS A CA 1
ATOM 1086 C C . LYS A 1 132 ? -19.274 21.533 -17.635 1.00 83.25 132 LYS A C 1
ATOM 1088 O O . LYS A 1 132 ? -19.222 22.098 -18.730 1.00 83.25 132 LYS A O 1
ATOM 1093 N N . ARG A 1 133 ? -20.377 20.924 -17.191 1.00 83.44 133 ARG A N 1
ATOM 1094 C CA . ARG A 1 133 ? -21.644 20.859 -17.938 1.00 83.44 133 ARG A CA 1
ATOM 1095 C C . ARG A 1 133 ? -22.211 22.251 -18.210 1.00 83.44 133 ARG A C 1
ATOM 1097 O O . ARG A 1 133 ? -22.543 22.552 -19.352 1.00 83.44 133 ARG A O 1
ATOM 1104 N N . ALA A 1 134 ? -22.227 23.138 -17.221 1.00 86.44 134 ALA A N 1
ATOM 1105 C CA . ALA A 1 134 ? -22.683 24.518 -17.367 1.00 86.44 134 ALA A CA 1
ATOM 1106 C C . ALA A 1 134 ? -21.846 25.293 -18.398 1.00 86.44 134 ALA A C 1
ATOM 1108 O O . ALA A 1 134 ? -22.400 25.976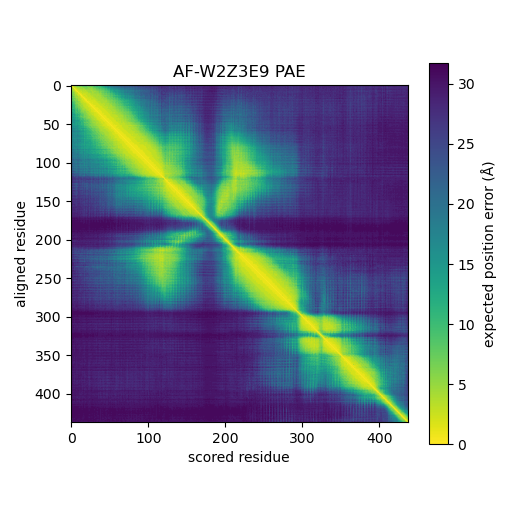 -19.258 1.00 86.44 134 ALA A O 1
ATOM 1109 N N . ARG A 1 135 ? -20.513 25.138 -18.390 1.00 84.31 135 ARG A N 1
ATOM 1110 C CA . ARG A 1 135 ? -19.628 25.736 -19.408 1.00 84.31 135 ARG A CA 1
ATOM 1111 C C . ARG A 1 135 ? -19.903 25.183 -20.806 1.00 84.31 135 ARG A C 1
ATOM 1113 O O . ARG A 1 135 ? -19.941 25.951 -21.767 1.00 84.31 135 ARG A O 1
ATOM 1120 N N . GLN A 1 136 ? -20.096 23.870 -20.934 1.00 83.50 136 GLN A N 1
ATOM 1121 C CA . GLN A 1 136 ? -20.442 23.229 -22.206 1.00 83.50 136 GLN A CA 1
ATOM 1122 C C . GLN A 1 136 ? -21.794 23.730 -22.734 1.00 83.50 136 GLN A C 1
ATOM 1124 O O . GLN A 1 136 ? -21.888 24.111 -23.901 1.00 83.50 136 GLN A O 1
ATOM 1129 N N . MET A 1 137 ? -22.800 23.829 -21.865 1.00 83.94 137 MET A N 1
ATOM 1130 C CA . MET A 1 137 ? -24.117 24.380 -22.188 1.00 83.94 137 MET A CA 1
ATOM 1131 C C . MET A 1 137 ? -24.039 25.860 -22.565 1.00 83.94 137 MET A C 1
ATOM 1133 O O . MET A 1 137 ? -24.644 26.265 -23.549 1.00 83.94 137 MET A O 1
ATOM 1137 N N . ALA A 1 138 ? -23.230 26.667 -21.875 1.00 87.12 138 ALA A N 1
ATOM 1138 C CA . ALA A 1 138 ? -23.027 28.073 -22.222 1.00 87.12 138 ALA A CA 1
ATOM 1139 C C . ALA A 1 138 ? -22.337 28.243 -23.589 1.00 87.12 138 ALA A C 1
ATOM 1141 O O . ALA A 1 138 ? -22.691 29.137 -24.358 1.00 87.12 138 ALA A O 1
ATOM 1142 N N . ARG A 1 139 ? -21.365 27.382 -23.927 1.00 84.56 139 ARG A N 1
ATOM 1143 C CA . ARG A 1 139 ? -20.736 27.354 -25.263 1.00 84.56 139 ARG A CA 1
ATOM 1144 C C . ARG A 1 139 ? -21.741 26.958 -26.341 1.00 84.56 139 ARG A C 1
ATOM 1146 O O . ARG A 1 139 ? -21.773 27.588 -27.398 1.00 84.56 139 ARG A O 1
ATOM 1153 N N . LEU A 1 140 ? -22.564 25.946 -26.066 1.00 84.31 140 LEU A N 1
ATOM 1154 C CA . LEU A 1 140 ? -23.639 25.521 -26.956 1.00 84.31 140 LEU A CA 1
ATOM 1155 C C . LEU A 1 140 ? -24.648 26.653 -27.165 1.00 84.31 140 LEU A C 1
ATOM 1157 O O . LEU A 1 140 ? -24.956 26.980 -28.306 1.00 84.31 140 LEU A O 1
ATOM 1161 N N . GLN A 1 141 ? -25.080 27.307 -26.088 1.00 85.69 141 GLN A N 1
ATOM 1162 C CA . GLN A 1 141 ? -26.017 28.421 -26.142 1.00 85.69 141 GLN A CA 1
ATOM 1163 C C . GLN A 1 141 ? -25.447 29.586 -26.950 1.00 85.69 141 GLN A C 1
ATOM 1165 O O . GLN A 1 141 ? -26.097 30.054 -27.871 1.00 85.69 141 GLN A O 1
ATOM 1170 N N . LYS A 1 142 ? -24.186 29.977 -26.727 1.00 87.38 142 LYS A N 1
ATOM 1171 C CA . LYS A 1 142 ? -23.527 31.012 -27.544 1.00 87.38 142 LYS A CA 1
ATOM 1172 C C . LYS A 1 142 ? -23.498 30.663 -29.034 1.00 87.38 142 LYS A C 1
ATOM 1174 O O . LYS A 1 142 ? -23.606 31.559 -29.868 1.00 87.38 142 LYS A O 1
ATOM 1179 N N . ARG A 1 143 ? -23.333 29.382 -29.386 1.00 84.12 143 ARG A N 1
ATOM 1180 C CA . ARG A 1 143 ? -23.404 28.919 -30.782 1.00 84.12 143 ARG A CA 1
ATOM 1181 C C . ARG A 1 143 ? -24.828 28.986 -31.325 1.00 84.12 143 ARG A C 1
ATOM 1183 O O . ARG A 1 143 ? -25.003 29.498 -32.427 1.00 84.12 143 ARG A O 1
ATOM 1190 N N . LYS A 1 144 ? -25.813 28.525 -30.550 1.00 84.19 144 LYS A N 1
ATOM 1191 C CA . LYS A 1 144 ? -27.238 28.630 -30.882 1.00 84.19 144 LYS A CA 1
ATOM 1192 C C . LYS A 1 144 ? -27.640 30.087 -31.111 1.00 84.19 144 LYS A C 1
ATOM 1194 O O . LYS A 1 144 ? -28.173 30.402 -32.166 1.00 84.19 144 LYS A O 1
ATOM 1199 N N . ASP A 1 145 ? -27.273 30.982 -30.198 1.00 86.38 145 ASP A N 1
ATOM 1200 C CA . ASP A 1 145 ? -27.532 32.420 -30.295 1.00 86.38 145 ASP A CA 1
ATOM 1201 C C . ASP A 1 145 ? -26.839 33.041 -31.512 1.00 86.38 145 ASP A C 1
ATOM 1203 O O . ASP A 1 145 ? -27.402 33.909 -32.169 1.00 86.38 145 ASP A O 1
ATOM 1207 N N . LYS A 1 146 ? -25.612 32.610 -31.840 1.00 87.94 146 LYS A N 1
ATOM 1208 C CA . LYS A 1 146 ? -24.906 33.089 -33.036 1.00 87.94 146 LYS A CA 1
ATOM 1209 C C . LYS A 1 146 ? -25.640 32.679 -34.314 1.00 87.94 146 LYS A C 1
ATOM 1211 O O . LYS A 1 146 ? -25.877 33.533 -35.161 1.00 87.94 146 LYS A O 1
ATOM 1216 N N . ILE A 1 147 ? -26.029 31.408 -34.420 1.00 86.31 147 ILE A N 1
ATOM 1217 C CA . ILE A 1 147 ? -26.809 30.884 -35.550 1.00 86.31 147 ILE A CA 1
ATOM 1218 C C . ILE A 1 147 ? -28.154 31.614 -35.653 1.00 86.31 147 ILE A C 1
ATOM 1220 O O . ILE A 1 147 ? -28.566 32.003 -36.743 1.00 86.31 147 ILE A O 1
ATOM 1224 N N . LEU A 1 148 ? -28.818 31.842 -34.518 1.00 86.00 148 LEU A N 1
ATOM 1225 C CA . LEU A 1 148 ? -30.094 32.543 -34.470 1.00 86.00 148 LEU A CA 1
ATOM 1226 C C . LEU A 1 148 ? -29.955 34.002 -34.918 1.00 86.00 148 LEU A C 1
ATOM 1228 O O . LEU A 1 148 ? -30.724 34.435 -35.766 1.00 86.00 148 LEU A O 1
ATOM 1232 N N . ARG A 1 149 ? -28.939 34.736 -34.443 1.00 86.19 149 ARG A N 1
ATOM 1233 C CA . ARG A 1 149 ? -28.665 36.115 -34.891 1.00 86.19 149 ARG A CA 1
ATOM 1234 C C . ARG A 1 149 ? -28.349 36.192 -36.381 1.00 86.19 149 ARG A C 1
ATOM 1236 O O . ARG A 1 149 ? -28.792 37.119 -37.052 1.00 86.19 149 ARG A O 1
ATOM 1243 N N . GLU A 1 150 ? -27.577 35.242 -36.905 1.00 86.50 150 GLU A N 1
ATOM 1244 C CA . GLU A 1 150 ? -27.284 35.164 -38.341 1.00 86.50 150 GLU A CA 1
ATOM 1245 C C . GLU A 1 150 ? -28.571 34.946 -39.151 1.00 86.50 150 GLU A C 1
ATOM 1247 O O . GLU A 1 150 ? -28.784 35.625 -40.157 1.00 86.50 150 GLU A O 1
ATOM 1252 N N . TRP A 1 151 ? -29.463 34.073 -38.678 1.00 86.25 151 TRP A N 1
ATOM 1253 C CA . TRP A 1 151 ? -30.772 33.855 -39.290 1.00 86.25 151 TRP A CA 1
ATOM 1254 C C . TRP A 1 151 ? -31.703 35.068 -39.171 1.00 86.25 151 TRP A C 1
ATOM 1256 O O . TRP A 1 151 ? -32.339 35.440 -40.153 1.00 86.25 151 TRP A O 1
ATOM 1266 N N . GLU A 1 152 ? -31.770 35.728 -38.014 1.00 83.88 152 GLU A N 1
ATOM 1267 C CA . GLU A 1 152 ? -32.572 36.942 -37.812 1.00 83.88 152 GLU A CA 1
ATOM 1268 C C . GLU A 1 152 ? -32.109 38.075 -38.726 1.00 83.88 152 GLU A C 1
ATOM 1270 O O . GLU A 1 152 ? -32.934 38.749 -39.340 1.00 83.88 152 GLU A O 1
ATOM 1275 N N . LEU A 1 153 ? -30.793 38.244 -38.886 1.00 85.75 153 LEU A N 1
ATOM 1276 C CA . LEU A 1 153 ? -30.223 39.221 -39.808 1.00 85.75 153 LEU A CA 1
ATOM 1277 C C . LEU A 1 153 ? -30.569 38.883 -41.266 1.00 85.75 153 LEU A C 1
ATOM 1279 O O . LEU A 1 153 ? -30.884 39.778 -42.049 1.00 85.75 153 LEU A O 1
ATOM 1283 N N . GLN A 1 154 ? -30.537 37.600 -41.640 1.00 81.75 154 GLN A N 1
ATOM 1284 C CA . GLN A 1 154 ? -30.980 37.147 -42.963 1.00 81.75 154 GLN A CA 1
ATOM 1285 C C . GLN A 1 154 ? -32.477 37.399 -43.175 1.00 81.75 154 GLN A C 1
ATOM 1287 O O . GLN A 1 154 ? -32.862 37.947 -44.205 1.00 81.75 154 GLN A O 1
ATOM 1292 N N . LYS A 1 155 ? -33.316 37.071 -42.191 1.00 82.44 155 LYS A N 1
ATOM 1293 C CA . LYS A 1 155 ? -34.759 37.323 -42.213 1.00 82.44 155 LYS A CA 1
ATOM 1294 C C . LYS A 1 155 ? -35.074 38.815 -42.332 1.00 82.44 155 LYS A C 1
ATOM 1296 O O . LYS A 1 155 ? -35.909 39.183 -43.150 1.00 82.44 155 LYS A O 1
ATOM 1301 N N . ALA A 1 156 ? -34.405 39.668 -41.558 1.00 83.75 156 ALA A N 1
ATOM 1302 C CA . ALA A 1 156 ? -34.598 41.116 -41.591 1.00 83.75 156 ALA A CA 1
ATOM 1303 C C . ALA A 1 156 ? -34.194 41.720 -42.943 1.00 83.75 156 ALA A C 1
ATOM 1305 O O . ALA A 1 156 ? -34.910 42.571 -43.460 1.00 83.75 156 ALA A O 1
ATOM 1306 N N . LYS A 1 157 ? -33.098 41.243 -43.551 1.00 84.50 157 LYS A N 1
ATOM 1307 C CA . LYS A 1 157 ? -32.703 41.644 -44.912 1.00 84.50 157 LYS A CA 1
ATOM 1308 C C . LYS A 1 157 ? -33.764 41.276 -45.945 1.00 84.50 157 LYS A C 1
ATOM 1310 O O . LYS A 1 157 ? -34.153 42.130 -46.729 1.00 84.50 157 LYS A O 1
ATOM 1315 N N . VAL A 1 158 ? -34.257 40.037 -45.907 1.00 81.88 158 VAL A N 1
ATOM 1316 C CA . VAL A 1 158 ? -35.309 39.570 -46.824 1.00 81.88 158 VAL A CA 1
ATOM 1317 C C . VAL A 1 158 ? -36.598 40.377 -46.632 1.00 81.88 158 VAL A C 1
ATOM 1319 O O . VAL A 1 158 ? -37.214 40.770 -47.614 1.00 81.88 158 VAL A O 1
ATOM 1322 N N . LEU A 1 159 ? -36.987 40.681 -45.390 1.00 79.19 159 LEU A N 1
ATOM 1323 C CA . LEU A 1 159 ? -38.156 41.519 -45.100 1.00 79.19 159 LEU A CA 1
ATOM 1324 C C . LEU A 1 159 ? -37.988 42.967 -45.576 1.00 79.19 159 LEU A C 1
ATOM 1326 O O . LEU A 1 159 ? -38.914 43.507 -46.171 1.00 79.19 159 LEU A O 1
ATOM 1330 N N . ALA A 1 160 ? -36.824 43.580 -45.357 1.00 81.19 160 ALA A N 1
ATOM 1331 C CA . ALA A 1 160 ? -36.540 44.928 -45.845 1.00 81.19 160 ALA A CA 1
ATOM 1332 C C . ALA A 1 160 ? -36.564 44.989 -47.381 1.00 81.19 160 ALA A C 1
ATOM 1334 O O . ALA A 1 160 ? -37.083 45.945 -47.944 1.00 81.19 160 ALA A O 1
ATOM 1335 N N . GLU A 1 161 ? -36.075 43.947 -48.057 1.00 79.38 161 GLU A N 1
ATOM 1336 C CA . GLU A 1 161 ? -36.117 43.833 -49.519 1.00 79.38 161 GLU A CA 1
ATOM 1337 C C . GLU A 1 161 ? -37.555 43.656 -50.047 1.00 79.38 161 GLU A C 1
ATOM 1339 O O . GLU A 1 161 ? -37.902 44.194 -51.098 1.00 79.38 161 GLU A O 1
ATOM 1344 N N . ILE A 1 162 ? -38.425 42.957 -49.304 1.00 74.31 162 ILE A N 1
ATOM 1345 C CA . ILE A 1 162 ? -39.868 42.893 -49.599 1.00 74.31 162 ILE A CA 1
ATOM 1346 C C . ILE A 1 162 ? -40.515 44.268 -49.418 1.00 74.31 162 ILE A C 1
ATOM 1348 O O . ILE A 1 162 ? -41.241 44.717 -50.300 1.00 74.31 162 ILE A O 1
ATOM 1352 N N . GLU A 1 163 ? -40.246 44.951 -48.305 1.00 76.12 163 GLU A N 1
ATOM 1353 C CA . GLU A 1 163 ? -40.834 46.259 -48.005 1.00 76.12 163 GLU A CA 1
ATOM 1354 C C . GLU A 1 163 ? -40.374 47.334 -49.002 1.00 76.12 163 GLU A C 1
ATOM 1356 O O . GLU A 1 163 ? -41.180 48.133 -49.476 1.00 76.12 163 GLU A O 1
ATOM 1361 N N . GLU A 1 164 ? -39.093 47.342 -49.374 1.00 74.75 164 GLU A N 1
ATOM 1362 C CA . GLU A 1 164 ? -38.552 48.231 -50.404 1.00 74.75 164 GLU A CA 1
ATOM 1363 C C . GLU A 1 164 ? -39.214 47.964 -51.760 1.00 74.75 164 GLU A C 1
ATOM 1365 O O . GLU A 1 164 ? -39.567 48.900 -52.479 1.00 74.75 164 GLU A O 1
ATOM 1370 N N . ARG A 1 165 ? -39.479 46.692 -52.077 1.00 72.56 165 ARG A N 1
ATOM 1371 C CA . ARG A 1 165 ? -40.218 46.306 -53.280 1.00 72.56 165 ARG A CA 1
ATOM 1372 C C . ARG A 1 165 ? -41.680 46.756 -53.239 1.00 72.56 165 ARG A C 1
ATOM 1374 O O . ARG A 1 165 ? -42.167 47.248 -54.254 1.00 72.56 165 ARG A O 1
ATOM 1381 N N . GLU A 1 166 ? -42.357 46.654 -52.097 1.00 70.38 166 GLU A N 1
ATOM 1382 C CA . GLU A 1 166 ? -43.724 47.167 -51.916 1.00 70.38 166 GLU A CA 1
ATOM 1383 C C . GLU A 1 166 ? -43.789 48.701 -51.988 1.00 70.38 166 GLU A C 1
ATOM 1385 O O . GLU A 1 166 ? -44.716 49.256 -52.584 1.00 70.38 166 GLU A O 1
ATOM 1390 N N . ARG A 1 167 ? -42.806 49.416 -51.422 1.00 70.31 167 ARG A N 1
ATOM 1391 C CA . ARG A 1 167 ? -42.706 50.880 -51.555 1.00 70.31 167 ARG A CA 1
ATOM 1392 C C . ARG A 1 167 ? -42.437 51.290 -53.001 1.00 70.31 167 ARG A C 1
ATOM 1394 O O . ARG A 1 167 ? -43.112 52.182 -53.505 1.00 70.31 167 ARG A O 1
ATOM 1401 N N . ALA A 1 168 ? -41.532 50.599 -53.692 1.00 70.44 168 ALA A N 1
ATOM 1402 C CA . ALA A 1 168 ? -41.257 50.830 -55.109 1.00 70.44 168 ALA A CA 1
ATOM 1403 C C . ALA A 1 168 ? -42.467 50.516 -56.009 1.00 70.44 168 ALA A C 1
ATOM 1405 O O . ALA A 1 168 ? -42.599 51.094 -57.087 1.00 70.44 168 ALA A O 1
ATOM 1406 N N . GLU A 1 169 ? -43.355 49.611 -55.591 1.00 63.75 169 GLU A N 1
ATOM 1407 C CA . GLU A 1 169 ? -44.617 49.334 -56.280 1.00 63.75 169 GLU A CA 1
ATOM 1408 C C . GLU A 1 169 ? -45.672 50.422 -56.011 1.00 63.75 169 GLU A C 1
ATOM 1410 O O . GLU A 1 169 ? -46.373 50.819 -56.941 1.00 63.75 169 GLU A O 1
ATOM 1415 N N . LYS A 1 170 ? -45.727 50.982 -54.792 1.00 61.62 170 LYS A N 1
ATOM 1416 C CA . LYS A 1 170 ? -46.604 52.116 -54.430 1.00 61.62 170 LYS A CA 1
ATOM 1417 C C . LYS A 1 170 ? -46.181 53.461 -55.032 1.00 61.62 170 LYS A C 1
ATOM 1419 O O . LYS A 1 170 ? -47.044 54.296 -55.277 1.00 61.62 170 LYS A O 1
ATOM 1424 N N . GLU A 1 171 ? -44.890 53.681 -55.281 1.00 59.81 171 GLU A N 1
ATOM 1425 C CA . GLU A 1 171 ? -44.372 54.916 -55.900 1.00 59.81 171 GLU A CA 1
ATOM 1426 C C . GLU A 1 171 ? -44.439 54.923 -57.440 1.00 59.81 171 GLU A C 1
ATOM 1428 O O . GLU A 1 171 ? -44.017 55.889 -58.077 1.00 59.81 171 GLU A O 1
ATOM 1433 N N . ARG A 1 172 ? -45.000 53.883 -58.077 1.00 57.41 172 ARG A N 1
ATOM 1434 C CA . ARG A 1 172 ? -45.240 53.893 -59.528 1.00 57.41 172 ARG A CA 1
ATOM 1435 C C . ARG A 1 172 ? -46.446 54.782 -59.879 1.00 57.41 172 ARG A C 1
ATOM 1437 O O . ARG A 1 172 ? -47.561 54.444 -59.489 1.00 57.41 172 ARG A O 1
ATOM 1444 N N . PRO A 1 173 ? -46.273 55.873 -60.656 1.00 50.03 173 PRO A N 1
ATOM 1445 C CA . PRO A 1 173 ? -47.389 56.700 -61.103 1.00 50.03 173 PRO A CA 1
ATOM 1446 C C . PRO A 1 173 ? -48.268 55.956 -62.117 1.00 50.03 173 PRO A C 1
ATOM 1448 O O . PRO A 1 173 ? -47.784 55.372 -63.089 1.00 50.03 173 PRO A O 1
ATOM 1451 N N . ASP A 1 174 ? -49.577 56.020 -61.889 1.00 45.31 174 ASP A N 1
ATOM 1452 C CA . ASP A 1 174 ? -50.620 55.425 -62.719 1.00 45.31 174 ASP A CA 1
ATOM 1453 C C . ASP A 1 174 ? -50.760 56.229 -64.027 1.00 45.31 174 ASP A C 1
ATOM 1455 O O . ASP A 1 174 ? -51.372 57.298 -64.064 1.00 45.31 174 ASP A O 1
ATOM 1459 N N . SER A 1 175 ? -50.138 55.765 -65.116 1.00 41.41 175 SER A N 1
ATOM 1460 C CA . SER A 1 175 ? -50.361 56.341 -66.447 1.00 41.41 175 SER A CA 1
ATOM 1461 C C . SER A 1 175 ? -50.451 55.272 -67.534 1.00 41.41 175 SER A C 1
ATOM 1463 O O . SER A 1 175 ? -49.507 54.544 -67.848 1.00 41.41 175 SER A O 1
ATOM 1465 N N . LYS A 1 176 ? -51.655 55.202 -68.107 1.00 41.88 176 LYS A N 1
ATOM 1466 C CA . LYS A 1 176 ? -52.080 54.397 -69.253 1.00 41.88 176 LYS A CA 1
ATOM 1467 C C . LYS A 1 176 ? -51.358 54.826 -70.537 1.00 41.88 176 LYS A C 1
ATOM 1469 O O . LYS A 1 176 ? -51.573 55.943 -70.991 1.00 41.88 176 LYS A O 1
ATOM 1474 N N . ASN A 1 177 ? -50.642 53.909 -71.192 1.00 32.94 177 ASN A N 1
ATOM 1475 C CA . ASN A 1 177 ? -50.930 53.424 -72.560 1.00 32.94 177 ASN A CA 1
ATOM 1476 C C . ASN A 1 177 ? -49.739 52.685 -73.200 1.00 32.94 177 ASN A C 1
ATOM 1478 O O . ASN A 1 177 ? -48.617 53.171 -73.191 1.00 32.94 177 ASN A O 1
ATOM 1482 N N . GLY A 1 178 ? -50.045 51.596 -73.922 1.00 36.19 178 GLY A N 1
ATOM 1483 C CA . GLY A 1 178 ? -49.362 51.301 -75.194 1.00 36.19 178 GLY A CA 1
ATOM 1484 C C . GLY A 1 178 ? -48.335 50.159 -75.250 1.00 36.19 178 GLY A C 1
ATOM 1485 O O . GLY A 1 178 ? -47.149 50.393 -75.419 1.00 36.19 178 GLY A O 1
ATOM 1486 N N . LYS A 1 179 ? -48.831 48.916 -75.215 1.00 38.75 179 LYS A N 1
ATOM 1487 C CA . LYS A 1 179 ? -48.273 47.639 -75.735 1.00 38.75 179 LYS A CA 1
ATOM 1488 C C . LYS A 1 179 ? -46.979 47.669 -76.597 1.00 38.75 179 LYS A C 1
ATOM 1490 O O . LYS A 1 179 ? -47.023 48.120 -77.738 1.00 38.75 179 LYS A O 1
ATOM 1495 N N . LYS A 1 180 ? -45.981 46.854 -76.205 1.00 34.03 180 LYS A N 1
ATOM 1496 C CA . LYS A 1 180 ? -45.514 45.663 -76.968 1.00 34.03 180 LYS A CA 1
ATOM 1497 C C . LYS A 1 180 ? -44.599 44.756 -76.121 1.00 34.03 180 LYS A C 1
ATOM 1499 O O . LYS A 1 180 ? -43.705 45.230 -75.435 1.00 34.03 180 LYS A O 1
ATOM 1504 N N . LYS A 1 181 ? -44.878 43.447 -76.175 1.00 41.09 181 LYS A N 1
ATOM 1505 C CA . LYS A 1 181 ? -44.202 42.333 -75.482 1.00 41.09 181 LYS A CA 1
ATOM 1506 C C . LYS A 1 181 ? -42.759 42.126 -75.960 1.00 41.09 181 LYS A C 1
ATOM 1508 O O . LYS A 1 181 ? -42.571 42.089 -77.170 1.00 41.09 181 LYS A O 1
ATOM 1513 N N . VAL A 1 182 ? -41.846 41.793 -75.040 1.00 33.47 182 VAL A N 1
ATOM 1514 C CA . VAL A 1 182 ? -40.911 40.655 -75.174 1.00 33.47 182 VAL A CA 1
ATOM 1515 C C . VAL A 1 182 ? -40.669 40.054 -73.788 1.00 33.47 182 VAL A C 1
ATOM 1517 O O . VAL A 1 182 ? -40.446 40.764 -72.810 1.00 33.47 182 VAL A O 1
ATOM 1520 N N . ASP A 1 183 ? -40.754 38.732 -73.740 1.00 38.38 183 ASP A N 1
ATOM 1521 C CA . ASP A 1 183 ? -40.502 37.855 -72.613 1.00 38.38 183 ASP A CA 1
ATOM 1522 C C . ASP A 1 183 ? -39.198 38.147 -71.861 1.00 38.38 183 ASP A C 1
ATOM 1524 O O . ASP A 1 183 ? -38.093 38.003 -72.380 1.00 38.38 183 ASP A O 1
ATOM 1528 N N . LYS A 1 184 ? -39.334 38.403 -70.564 1.00 33.25 184 LYS A N 1
ATOM 1529 C CA . LYS A 1 184 ? -38.492 37.748 -69.569 1.00 33.25 184 LYS A CA 1
ATOM 1530 C C . LYS A 1 184 ? -39.392 37.416 -68.402 1.00 33.25 184 LYS A C 1
ATOM 1532 O O . LYS A 1 184 ? -39.866 38.303 -67.699 1.00 33.25 184 LYS A O 1
ATOM 1537 N N . ALA A 1 185 ? -39.630 36.122 -68.235 1.00 34.00 185 ALA A N 1
ATOM 1538 C CA . ALA A 1 185 ? -40.123 35.543 -67.007 1.00 34.00 185 ALA A CA 1
ATOM 1539 C C . ALA A 1 185 ? -39.177 35.973 -65.879 1.00 34.00 185 ALA A C 1
ATOM 1541 O O . ALA A 1 185 ? -38.195 35.299 -65.566 1.00 34.00 185 ALA A O 1
ATOM 1542 N N . VAL A 1 186 ? -39.449 37.128 -65.277 1.00 33.44 186 VAL A N 1
ATOM 1543 C CA . VAL A 1 186 ? -38.993 37.401 -63.928 1.00 33.44 186 VAL A CA 1
ATOM 1544 C C . VAL A 1 186 ? -39.805 36.414 -63.113 1.00 33.44 186 VAL A C 1
ATOM 1546 O O . VAL A 1 186 ? -40.949 36.679 -62.758 1.00 33.44 186 VAL A O 1
ATOM 1549 N N . LYS A 1 187 ? -39.234 35.222 -62.893 1.00 36.22 187 LYS A N 1
ATOM 1550 C CA . LYS A 1 187 ? -39.530 34.445 -61.697 1.00 36.22 187 LYS A CA 1
ATOM 1551 C C . LYS A 1 187 ? -39.414 35.465 -60.577 1.00 36.22 187 LYS A C 1
ATOM 1553 O O . LYS A 1 187 ? -38.306 35.815 -60.176 1.00 36.22 187 LYS A O 1
ATOM 1558 N N . VAL A 1 188 ? -40.548 36.008 -60.145 1.00 42.03 188 VAL A N 1
ATOM 1559 C CA . VAL A 1 188 ? -40.676 36.585 -58.824 1.00 42.03 188 VAL A CA 1
ATOM 1560 C C . VAL A 1 188 ? -40.288 35.405 -57.952 1.00 42.03 188 VAL A C 1
ATOM 1562 O O . VAL A 1 188 ? -41.075 34.484 -57.768 1.00 42.03 188 VAL A O 1
ATOM 1565 N N . LYS A 1 189 ? -39.008 35.330 -57.565 1.00 44.38 189 LYS A N 1
ATOM 1566 C CA . LYS A 1 189 ? -38.637 34.545 -56.402 1.00 44.38 189 LYS A CA 1
ATOM 1567 C C . LYS A 1 189 ? -39.472 35.191 -55.319 1.00 44.38 189 LYS A C 1
ATOM 1569 O O . LYS A 1 189 ? -39.204 36.327 -54.936 1.00 44.38 189 LYS A O 1
ATOM 1574 N N . GLU A 1 190 ? -40.574 34.533 -54.997 1.00 44.69 190 GLU A N 1
ATOM 1575 C CA . GLU A 1 190 ? -41.331 34.783 -53.793 1.00 44.69 190 GLU A CA 1
ATOM 1576 C C . GLU A 1 190 ? -40.273 34.842 -52.696 1.00 44.69 190 GLU A C 1
ATOM 1578 O O . GLU A 1 190 ? -39.499 33.896 -52.519 1.00 44.69 190 GLU A O 1
ATOM 1583 N N . LEU A 1 191 ? -40.088 36.029 -52.120 1.00 53.84 191 LEU A N 1
ATOM 1584 C CA . LEU A 1 191 ? -39.092 36.263 -51.087 1.00 53.84 191 LEU A CA 1
ATOM 1585 C C . LEU A 1 191 ? -39.624 35.569 -49.831 1.00 53.84 191 LEU A C 1
ATOM 1587 O O . LEU A 1 191 ? -40.222 36.174 -48.952 1.00 53.84 191 LEU A O 1
ATOM 1591 N N . THR A 1 192 ? -39.501 34.248 -49.793 1.00 60.09 192 THR A N 1
ATOM 1592 C CA . THR A 1 192 ? -39.904 33.436 -48.654 1.00 60.09 192 THR A CA 1
ATOM 1593 C C . THR A 1 192 ? -38.839 33.555 -47.584 1.00 60.09 192 THR A C 1
ATOM 1595 O O . THR A 1 192 ? -37.662 33.280 -47.832 1.00 60.09 192 THR A O 1
ATOM 1598 N N . ILE A 1 193 ? -39.266 33.958 -46.389 1.00 65.56 193 ILE A N 1
ATOM 1599 C CA . ILE A 1 193 ? -38.419 34.010 -45.199 1.00 65.56 193 ILE A CA 1
ATOM 1600 C C . ILE A 1 193 ? -37.752 32.635 -45.022 1.00 65.56 193 ILE A C 1
ATOM 1602 O O . ILE A 1 193 ? -38.463 31.625 -45.008 1.00 65.56 193 ILE A O 1
ATOM 1606 N N . PRO A 1 194 ? -36.412 32.565 -44.895 1.00 67.25 194 PRO A N 1
ATOM 1607 C CA . PRO A 1 194 ? -35.728 31.295 -44.692 1.00 67.25 194 PRO A CA 1
ATOM 1608 C C . PRO A 1 194 ? -36.267 30.590 -43.434 1.00 67.25 194 PRO A C 1
ATOM 1610 O O . PRO A 1 194 ? -36.470 31.251 -42.411 1.00 67.25 194 PRO A O 1
ATOM 1613 N N . PRO A 1 195 ? -36.507 29.266 -43.479 1.00 70.19 195 PRO A N 1
ATOM 1614 C CA . PRO A 1 195 ? -37.042 28.521 -42.343 1.00 70.19 195 PRO A CA 1
ATOM 1615 C C . PRO A 1 195 ? -36.073 28.562 -41.159 1.00 70.19 195 PRO A C 1
ATOM 1617 O O . PRO A 1 195 ? -34.857 28.646 -41.342 1.00 70.19 195 PRO A O 1
ATOM 1620 N N . MET A 1 196 ? -36.621 28.530 -39.942 1.00 70.94 196 MET A N 1
ATOM 1621 C CA . MET A 1 196 ? -35.827 28.631 -38.719 1.00 70.94 196 MET A CA 1
ATOM 1622 C C . MET A 1 196 ? -34.791 27.492 -38.651 1.00 70.94 196 MET A C 1
ATOM 1624 O O . MET A 1 196 ? -35.155 26.336 -38.892 1.00 70.94 196 MET A O 1
ATOM 1628 N N . PRO A 1 197 ? -33.513 27.782 -38.332 1.00 70.69 197 PRO A N 1
ATOM 1629 C CA . PRO A 1 197 ? -32.490 26.755 -38.203 1.00 70.69 197 PRO A CA 1
ATOM 1630 C C . PRO A 1 197 ? -32.873 25.779 -37.090 1.00 70.69 197 PRO A C 1
ATOM 1632 O O . PRO A 1 197 ? -33.256 26.201 -35.999 1.00 70.69 197 PRO A O 1
ATOM 1635 N N . ASN A 1 198 ? -32.752 24.476 -37.348 1.00 70.19 198 ASN A N 1
ATOM 1636 C CA . ASN A 1 198 ? -33.027 23.463 -36.334 1.00 70.19 198 ASN A CA 1
ATOM 1637 C C . ASN A 1 198 ? -31.889 23.443 -35.298 1.00 70.19 198 ASN A C 1
ATOM 1639 O O . ASN A 1 198 ? -30.790 22.951 -35.561 1.00 70.19 198 ASN A O 1
ATOM 1643 N N . LEU A 1 199 ? -32.162 24.024 -34.131 1.00 67.94 199 LEU A N 1
ATOM 1644 C CA . LEU A 1 199 ? -31.215 24.223 -33.033 1.00 67.94 199 LEU A CA 1
ATOM 1645 C C . LEU A 1 199 ? -31.228 23.068 -32.019 1.00 67.94 199 LEU A C 1
ATOM 1647 O O . LEU A 1 199 ? -30.420 23.077 -31.085 1.00 67.94 199 LEU A O 1
ATOM 1651 N N . ASP A 1 200 ? -32.118 22.087 -32.173 1.00 65.62 200 ASP A N 1
ATOM 1652 C CA . ASP A 1 200 ? -32.351 21.059 -31.154 1.00 65.62 200 ASP A CA 1
ATOM 1653 C C . ASP A 1 200 ? -31.287 19.954 -31.180 1.00 65.62 200 ASP A C 1
ATOM 1655 O O . ASP A 1 200 ? -30.905 19.444 -30.130 1.00 65.62 200 ASP A O 1
ATOM 1659 N N . ASN A 1 201 ? -30.692 19.680 -32.346 1.00 62.12 201 ASN A N 1
ATOM 1660 C CA . ASN A 1 201 ? -29.731 18.586 -32.548 1.00 62.12 201 ASN A CA 1
ATOM 1661 C C . ASN A 1 201 ? -28.264 19.044 -32.645 1.00 62.12 201 ASN A C 1
ATOM 1663 O O . ASN A 1 201 ? -27.465 18.447 -33.369 1.00 62.12 201 ASN A O 1
ATOM 1667 N N . MET A 1 202 ? -27.885 20.126 -31.959 1.00 68.25 202 MET A N 1
ATOM 1668 C CA . MET A 1 202 ? -26.505 20.618 -32.010 1.00 68.25 202 MET A CA 1
ATOM 1669 C C . MET A 1 202 ? -25.616 19.874 -30.987 1.00 68.25 202 MET A C 1
ATOM 1671 O O . MET A 1 202 ? -25.910 19.921 -29.791 1.00 68.25 202 MET A O 1
ATOM 1675 N N . PRO A 1 203 ? -24.531 19.196 -31.417 1.00 68.69 203 PRO A N 1
ATOM 1676 C CA . PRO A 1 203 ? -23.731 18.352 -30.535 1.00 68.69 203 PRO A CA 1
ATOM 1677 C C . PRO A 1 203 ? -22.943 19.175 -29.514 1.00 68.69 203 PRO A C 1
ATOM 1679 O O . PRO A 1 203 ? -22.404 20.248 -29.816 1.00 68.69 203 PRO A O 1
ATOM 1682 N N . LEU A 1 204 ? -22.840 18.635 -28.301 1.00 63.94 204 LEU A N 1
ATOM 1683 C CA . LEU A 1 204 ? -22.061 19.230 -27.226 1.00 63.94 204 LEU A CA 1
ATOM 1684 C C . LEU A 1 204 ? -20.568 19.115 -27.553 1.00 63.94 204 LEU A C 1
ATOM 1686 O O . LEU A 1 204 ? -20.060 18.037 -27.856 1.00 63.94 204 LEU A O 1
ATOM 1690 N N . THR A 1 205 ? -19.842 20.230 -27.510 1.00 61.44 205 THR A N 1
ATOM 1691 C CA . THR A 1 205 ? -18.399 20.213 -27.769 1.00 61.44 205 THR A CA 1
ATOM 1692 C C . THR A 1 205 ? -17.669 19.612 -26.573 1.00 61.44 205 THR A C 1
ATOM 1694 O O . THR A 1 205 ? -17.732 20.180 -25.477 1.00 61.44 205 THR A O 1
ATOM 1697 N N . SER A 1 206 ? -16.942 18.512 -26.782 1.00 54.88 206 SER A N 1
ATOM 1698 C CA . SER A 1 206 ? -15.989 18.011 -25.791 1.00 54.88 206 SER A CA 1
ATOM 1699 C C . SER A 1 206 ? -14.835 19.006 -25.692 1.00 54.88 206 SER A C 1
ATOM 1701 O O . SER A 1 206 ? -13.993 19.102 -26.580 1.00 54.88 206 SER A O 1
ATOM 1703 N N . SER A 1 207 ? -14.847 19.819 -24.641 1.00 54.53 207 SER A N 1
ATOM 1704 C CA . SER A 1 207 ? -13.665 20.576 -24.256 1.00 54.53 207 SER A CA 1
ATOM 1705 C C . SER A 1 207 ? -12.713 19.603 -23.576 1.00 54.53 207 SER A C 1
ATOM 1707 O O . SER A 1 207 ? -13.087 19.022 -22.554 1.00 54.53 207 SER A O 1
ATOM 1709 N N . GLY A 1 208 ? -11.501 19.451 -24.107 1.00 56.00 208 GLY A N 1
ATOM 1710 C CA . GLY A 1 208 ? -10.394 18.742 -23.454 1.00 56.00 208 GLY A CA 1
ATOM 1711 C C . GLY A 1 208 ? -9.886 19.432 -22.178 1.00 56.00 208 GLY A C 1
ATOM 1712 O O . GLY A 1 208 ? -8.780 19.155 -21.744 1.00 56.00 208 GLY A O 1
ATOM 1713 N N . GLU A 1 209 ? -10.662 20.352 -21.594 1.00 58.47 209 GLU A N 1
ATOM 1714 C CA . GLU A 1 209 ? -10.389 20.940 -20.284 1.00 58.47 209 GLU A CA 1
ATOM 1715 C C . GLU A 1 209 ? -10.514 19.856 -19.204 1.00 58.47 209 GLU A C 1
ATOM 1717 O O . GLU A 1 209 ? -11.602 19.309 -18.942 1.00 58.47 209 GLU A O 1
ATOM 1722 N N . GLU A 1 210 ? -9.369 19.554 -18.599 1.00 62.62 210 GLU A N 1
ATOM 1723 C CA . GLU A 1 210 ? -9.242 18.702 -17.425 1.00 62.62 210 GLU A CA 1
ATOM 1724 C C . GLU A 1 210 ? -9.859 19.389 -16.202 1.00 62.62 210 GLU A C 1
ATOM 1726 O O . GLU A 1 210 ? -9.825 20.613 -16.052 1.00 62.62 210 GLU A O 1
ATOM 1731 N N . ILE A 1 211 ? -10.498 18.587 -15.352 1.00 72.50 211 ILE A N 1
ATOM 1732 C CA . ILE A 1 211 ? -11.081 19.066 -14.100 1.00 72.50 211 ILE A CA 1
ATOM 1733 C C . ILE A 1 211 ? -9.923 19.340 -13.129 1.00 72.50 211 ILE A C 1
ATOM 1735 O O . ILE A 1 211 ? -9.068 18.465 -12.982 1.00 72.50 211 ILE A O 1
ATOM 1739 N N . PRO A 1 212 ? -9.867 20.519 -12.481 1.00 78.75 212 PRO A N 1
ATOM 1740 C CA . PRO A 1 212 ? -8.843 20.803 -11.482 1.00 78.75 212 PRO A CA 1
ATOM 1741 C C . PRO A 1 212 ? -8.862 19.773 -10.349 1.00 78.75 212 PRO A C 1
ATOM 1743 O O . PRO A 1 212 ? -9.935 19.370 -9.900 1.00 78.75 212 PRO A O 1
ATOM 1746 N N . MET A 1 213 ? -7.682 19.376 -9.873 1.00 79.56 213 MET A N 1
ATOM 1747 C CA . MET A 1 213 ? -7.561 18.497 -8.708 1.00 79.56 213 MET A CA 1
ATOM 1748 C C . MET A 1 213 ? -8.042 19.210 -7.437 1.00 79.56 213 MET A C 1
ATOM 1750 O O . MET A 1 213 ? -7.874 20.425 -7.293 1.00 79.56 213 MET A O 1
ATOM 1754 N N . TYR A 1 214 ? -8.621 18.438 -6.515 1.00 83.44 214 TYR A N 1
ATOM 1755 C CA . TYR A 1 214 ? -9.072 18.938 -5.215 1.00 83.44 214 TYR A CA 1
ATOM 1756 C C . TYR A 1 214 ? -7.892 19.363 -4.334 1.00 83.44 214 TYR A C 1
ATOM 1758 O O . TYR A 1 214 ? -7.866 20.476 -3.809 1.00 83.44 214 TYR A O 1
ATOM 1766 N N . PHE A 1 215 ? -6.883 18.496 -4.245 1.00 85.75 215 PHE A N 1
ATOM 1767 C CA . PHE A 1 215 ? -5.663 18.736 -3.489 1.00 85.75 215 PHE A CA 1
ATOM 1768 C C . PHE A 1 215 ? -4.707 19.630 -4.281 1.00 85.75 215 PHE A C 1
ATOM 1770 O O . PHE A 1 215 ? -4.166 19.224 -5.309 1.00 85.75 215 PHE A O 1
ATOM 1777 N N . GLN A 1 216 ? -4.502 20.856 -3.800 1.00 85.69 216 GLN A N 1
ATOM 1778 C CA . GLN A 1 216 ? -3.589 21.831 -4.415 1.00 85.69 216 GLN A CA 1
ATOM 1779 C C . GLN A 1 216 ? -2.304 22.007 -3.606 1.00 85.69 216 GLN A C 1
ATOM 1781 O O . GLN A 1 216 ? -1.262 22.322 -4.174 1.00 85.69 216 GLN A O 1
ATOM 1786 N N . ASN A 1 217 ? -2.374 21.771 -2.293 1.00 87.38 217 ASN A N 1
ATOM 1787 C CA . ASN A 1 217 ? -1.244 21.883 -1.379 1.00 87.38 217 ASN A CA 1
ATOM 1788 C C . ASN A 1 217 ? -1.053 20.559 -0.625 1.00 87.38 217 ASN A C 1
ATOM 1790 O O . ASN A 1 217 ? -2.036 20.045 -0.090 1.00 87.38 217 ASN A O 1
ATOM 1794 N N . PRO A 1 218 ? 0.183 20.043 -0.487 1.00 87.25 218 PRO A N 1
ATOM 1795 C CA . PRO A 1 218 ? 0.447 18.800 0.248 1.00 87.25 218 PRO A CA 1
ATOM 1796 C C . PRO A 1 218 ? -0.052 18.819 1.698 1.00 87.25 218 PRO A C 1
ATOM 1798 O O . PRO A 1 218 ? -0.480 17.792 2.216 1.00 87.25 218 PRO A O 1
ATOM 1801 N N . GLN A 1 219 ? -0.056 19.999 2.330 1.00 88.62 219 GLN A N 1
ATOM 1802 C CA . GLN A 1 219 ? -0.537 20.182 3.698 1.00 88.62 219 GLN A CA 1
ATOM 1803 C C . GLN A 1 219 ? -2.004 19.758 3.864 1.00 88.62 219 GLN A C 1
ATOM 1805 O O . GLN A 1 219 ? -2.337 19.172 4.879 1.00 88.62 219 GLN A O 1
ATOM 1810 N N . GLN A 1 220 ? -2.855 19.946 2.847 1.00 88.38 220 GLN A N 1
ATOM 1811 C CA . GLN A 1 220 ? -4.275 19.568 2.917 1.00 88.38 220 GLN A CA 1
ATOM 1812 C C . GLN A 1 220 ? -4.463 18.069 3.161 1.00 88.38 220 GLN A C 1
ATOM 1814 O O . GLN A 1 220 ? -5.369 17.669 3.881 1.00 88.38 220 GLN A O 1
ATOM 1819 N N . LEU A 1 221 ? -3.612 17.238 2.558 1.00 88.75 221 LEU A N 1
ATOM 1820 C CA . LEU A 1 221 ? -3.667 15.795 2.754 1.00 88.75 221 LEU A CA 1
ATOM 1821 C C . LEU A 1 221 ? -3.177 15.410 4.156 1.00 88.75 221 LEU A C 1
ATOM 1823 O O . LEU A 1 221 ? -3.788 14.566 4.804 1.00 88.75 221 LEU A O 1
ATOM 1827 N N . LEU A 1 222 ? -2.105 16.054 4.630 1.00 89.81 222 LEU A N 1
ATOM 1828 C CA . LEU A 1 222 ? -1.604 15.859 5.992 1.00 89.81 222 LEU A CA 1
ATOM 1829 C C . LEU A 1 222 ? -2.656 16.258 7.029 1.00 89.81 222 LEU A C 1
ATOM 1831 O O . LEU A 1 222 ? -2.890 15.494 7.954 1.00 89.81 222 LEU A O 1
ATOM 1835 N N . ASP A 1 223 ? -3.336 17.385 6.826 1.00 91.31 223 ASP A N 1
ATOM 1836 C CA . ASP A 1 223 ? -4.386 17.874 7.720 1.00 91.31 223 ASP A CA 1
ATOM 1837 C C . ASP A 1 223 ? -5.579 16.896 7.782 1.00 91.31 223 ASP A C 1
ATOM 1839 O O . ASP A 1 223 ? -6.152 16.673 8.850 1.00 91.31 223 ASP A O 1
ATOM 1843 N N . ILE A 1 224 ? -5.944 16.263 6.655 1.00 89.12 224 ILE A N 1
ATOM 1844 C CA . ILE A 1 224 ? -6.965 15.199 6.635 1.00 89.12 224 ILE A CA 1
ATOM 1845 C C . ILE A 1 224 ? -6.490 13.980 7.424 1.00 89.12 224 ILE A C 1
ATOM 1847 O O . ILE A 1 224 ? -7.267 13.430 8.202 1.00 89.12 224 ILE A O 1
ATOM 1851 N N . PHE A 1 225 ? -5.238 13.551 7.251 1.00 90.19 225 PHE A N 1
ATOM 1852 C CA . PHE A 1 225 ? -4.709 12.427 8.019 1.00 90.19 225 PHE A CA 1
ATOM 1853 C C . PHE A 1 225 ? -4.661 12.728 9.512 1.00 90.19 225 PHE A C 1
ATOM 1855 O O . PHE A 1 225 ? -5.123 11.899 10.287 1.00 90.19 225 PHE A O 1
ATOM 1862 N N . THR A 1 226 ? -4.207 13.914 9.921 1.00 93.56 226 THR A N 1
ATOM 1863 C CA . THR A 1 226 ? -4.218 14.301 11.336 1.00 93.56 226 THR A CA 1
ATOM 1864 C C . THR A 1 226 ? -5.640 14.354 11.884 1.00 93.56 226 THR A C 1
ATOM 1866 O O . THR A 1 226 ? -5.886 13.844 12.969 1.00 93.56 226 THR A O 1
ATOM 1869 N N . ALA A 1 227 ? -6.610 14.872 11.122 1.00 93.31 227 ALA A N 1
ATOM 1870 C CA . ALA A 1 227 ? -8.012 14.880 11.540 1.00 93.31 227 ALA A CA 1
ATOM 1871 C C . ALA A 1 227 ? -8.600 13.459 11.656 1.00 93.31 227 ALA A C 1
ATOM 1873 O O . ALA A 1 227 ? -9.379 13.181 12.568 1.00 93.31 227 ALA A O 1
ATOM 1874 N N . LEU A 1 228 ? -8.227 12.543 10.756 1.00 93.00 228 LEU A N 1
ATOM 1875 C CA . LEU A 1 228 ? -8.613 11.131 10.834 1.00 93.00 228 LEU A CA 1
ATOM 1876 C C . LEU A 1 228 ? -7.949 10.424 12.018 1.00 93.00 228 LEU A C 1
ATOM 1878 O O . LEU A 1 228 ? -8.603 9.634 12.693 1.00 93.00 228 LEU A O 1
ATOM 1882 N N . GLU A 1 229 ? -6.679 10.708 12.297 1.00 94.62 229 GLU A N 1
ATOM 1883 C CA . GLU A 1 229 ? -5.967 10.200 13.470 1.00 94.62 229 GLU A CA 1
ATOM 1884 C C . GLU A 1 229 ? -6.623 10.690 14.762 1.00 94.62 229 GLU A C 1
ATOM 1886 O O . GLU A 1 229 ? -6.947 9.877 15.625 1.00 94.62 229 GLU A O 1
ATOM 1891 N N . GLU A 1 230 ? -6.906 11.988 14.869 1.00 95.69 230 GLU A N 1
ATOM 1892 C CA . GLU A 1 230 ? -7.624 12.582 15.998 1.00 95.69 230 GLU A CA 1
ATOM 1893 C C . GLU A 1 230 ? -9.024 11.981 16.159 1.00 95.69 230 GLU A C 1
ATOM 1895 O O . GLU A 1 230 ? -9.415 11.614 17.267 1.00 95.69 230 GLU A O 1
ATOM 1900 N N . SER A 1 231 ? -9.769 11.813 15.063 1.00 95.75 231 SER A N 1
ATOM 1901 C CA . SER A 1 231 ? -11.093 11.186 15.081 1.00 95.75 231 SER A CA 1
ATOM 1902 C C . SER A 1 231 ? -11.029 9.725 15.529 1.00 95.75 231 SER A C 1
ATOM 1904 O O . SER A 1 231 ? -11.830 9.306 16.364 1.00 95.75 231 SER A O 1
ATOM 1906 N N . ASN A 1 232 ? -10.058 8.954 15.037 1.00 95.69 232 ASN A N 1
ATOM 1907 C CA . ASN A 1 232 ? -9.859 7.564 15.437 1.00 95.69 232 ASN A CA 1
ATOM 1908 C C . ASN A 1 232 ? -9.457 7.456 16.911 1.00 95.69 232 ASN A C 1
ATOM 1910 O O . ASN A 1 232 ? -10.004 6.622 17.630 1.00 95.69 232 ASN A O 1
ATOM 1914 N N . LEU A 1 233 ? -8.551 8.315 17.385 1.00 96.50 233 LEU A N 1
ATOM 1915 C CA . LEU A 1 233 ? -8.176 8.385 18.798 1.00 96.50 233 LEU A CA 1
ATOM 1916 C C . LEU A 1 233 ? -9.378 8.749 19.672 1.00 96.50 233 LEU A C 1
ATOM 1918 O O . LEU A 1 233 ? -9.605 8.106 20.696 1.00 96.50 233 LEU A O 1
ATOM 1922 N N . PHE A 1 234 ? -10.190 9.715 19.241 1.00 97.00 234 PHE A N 1
ATOM 1923 C CA . PHE A 1 234 ? -11.418 10.094 19.930 1.00 97.00 234 PHE A CA 1
ATOM 1924 C C . PHE A 1 234 ? -12.426 8.936 19.992 1.00 97.00 234 PHE A C 1
ATOM 1926 O O . PHE A 1 234 ? -12.999 8.677 21.049 1.00 97.00 234 PHE A O 1
ATOM 1933 N N . LEU A 1 235 ? -12.618 8.197 18.894 1.00 97.25 235 LEU A N 1
ATOM 1934 C CA . LEU A 1 235 ? -13.488 7.016 18.860 1.00 97.25 235 LEU A CA 1
ATOM 1935 C C . LEU A 1 235 ? -12.982 5.904 19.781 1.00 97.25 235 LEU A C 1
ATOM 1937 O O . LEU A 1 235 ? -13.782 5.291 20.486 1.00 97.25 235 LEU A O 1
ATOM 1941 N N . ILE A 1 236 ? -11.670 5.661 19.814 1.00 97.06 236 ILE A N 1
ATOM 1942 C CA . ILE A 1 236 ? -11.057 4.685 20.723 1.00 97.06 236 ILE A CA 1
ATOM 1943 C C . ILE A 1 236 ? -11.293 5.102 22.174 1.00 97.06 236 ILE A C 1
ATOM 1945 O O . ILE A 1 236 ? -11.732 4.282 22.978 1.00 97.06 236 ILE A O 1
ATOM 1949 N N . GLN A 1 237 ? -11.055 6.371 22.506 1.00 96.56 237 GLN A N 1
ATOM 1950 C CA . GLN A 1 237 ? -11.275 6.889 23.852 1.00 96.56 237 GLN A CA 1
ATOM 1951 C C . GLN A 1 237 ? -12.748 6.774 24.265 1.00 96.56 237 GLN A C 1
ATOM 1953 O O . GLN A 1 237 ? -13.039 6.290 25.355 1.00 96.56 237 GLN A O 1
ATOM 1958 N N . ASN A 1 238 ? -13.682 7.145 23.386 1.00 97.50 238 ASN A N 1
ATOM 1959 C CA . ASN A 1 238 ? -15.115 7.015 23.645 1.00 97.50 238 ASN A CA 1
ATOM 1960 C C . ASN A 1 238 ? -15.528 5.543 23.819 1.00 97.50 238 ASN A C 1
ATOM 1962 O O . ASN A 1 238 ? -16.282 5.206 24.730 1.00 97.50 238 ASN A O 1
ATOM 1966 N N . SER A 1 239 ? -14.991 4.641 22.993 1.00 96.88 239 SER A N 1
ATOM 1967 C CA . SER A 1 239 ? -15.217 3.201 23.135 1.00 96.88 239 SER A CA 1
ATOM 1968 C C . SER A 1 239 ? -14.719 2.679 24.484 1.00 96.88 239 SER A C 1
ATOM 1970 O O . SER A 1 239 ? -15.403 1.877 25.109 1.00 96.88 239 SER A O 1
ATOM 1972 N N . GLN A 1 240 ? -13.554 3.131 24.948 1.00 97.00 240 GLN A N 1
ATOM 1973 C CA . GLN A 1 240 ? -13.011 2.733 26.249 1.00 97.00 240 GLN A CA 1
ATOM 1974 C C . GLN A 1 240 ? -13.837 3.295 27.408 1.00 97.00 240 GLN A C 1
ATOM 1976 O O . GLN A 1 240 ? -14.132 2.573 28.356 1.00 97.00 240 GLN A O 1
ATOM 1981 N N . GLU A 1 241 ? -14.252 4.561 27.332 1.00 97.44 241 GLU A N 1
ATOM 1982 C CA . GLU A 1 241 ? -15.102 5.183 28.350 1.00 97.44 241 GLU A CA 1
ATOM 1983 C C . GLU A 1 241 ? -16.463 4.479 28.432 1.00 97.44 241 GLU A C 1
ATOM 1985 O O . GLU A 1 241 ? -16.912 4.088 29.509 1.00 97.44 241 GLU A O 1
ATOM 1990 N N . THR A 1 242 ? -17.103 4.228 27.288 1.00 97.12 242 THR A N 1
ATOM 1991 C CA . THR A 1 242 ? -18.374 3.492 27.241 1.00 97.12 242 THR A CA 1
ATOM 1992 C C . THR A 1 242 ? -18.225 2.053 27.738 1.00 97.12 242 THR A C 1
ATOM 1994 O O . THR A 1 242 ? -19.083 1.583 28.486 1.00 97.12 242 THR A O 1
ATOM 1997 N N . GLU A 1 243 ? -17.127 1.367 27.417 1.00 97.62 243 GLU A N 1
ATOM 1998 C CA . GLU A 1 243 ? -16.813 0.042 27.960 1.00 97.62 243 GLU A CA 1
ATOM 1999 C C . GLU A 1 243 ? -16.635 0.074 29.483 1.00 97.62 243 GLU A C 1
ATOM 2001 O O . GLU A 1 243 ? -17.232 -0.747 30.183 1.00 97.62 243 GLU A O 1
ATOM 2006 N N . GLN A 1 244 ? -15.913 1.064 30.016 1.00 97.25 244 GLN A N 1
ATOM 2007 C CA . GLN A 1 244 ? -15.755 1.244 31.457 1.00 97.25 244 GLN A CA 1
ATOM 2008 C C . GLN A 1 244 ? -17.107 1.483 32.144 1.00 97.25 244 GLN A C 1
ATOM 2010 O O . GLN A 1 244 ? -17.429 0.795 33.114 1.00 97.25 244 GLN A O 1
ATOM 2015 N N . THR A 1 245 ? -17.942 2.393 31.626 1.00 97.12 245 THR A N 1
ATOM 2016 C CA . THR A 1 245 ? -19.280 2.635 32.204 1.00 97.12 245 THR A CA 1
ATOM 2017 C C . THR A 1 245 ? -20.161 1.382 32.166 1.00 97.12 245 THR A C 1
ATOM 2019 O O . THR A 1 245 ? -20.945 1.136 33.086 1.00 97.12 245 THR A O 1
ATOM 2022 N N . LEU A 1 246 ? -20.018 0.546 31.133 1.00 97.75 246 LEU A N 1
ATOM 2023 C CA . LEU A 1 246 ? -20.718 -0.728 31.026 1.00 97.75 246 LEU A CA 1
ATOM 2024 C C . LEU A 1 246 ? -20.219 -1.738 32.070 1.00 97.75 246 LEU A C 1
ATOM 2026 O O . LEU A 1 246 ? -21.032 -2.458 32.655 1.00 97.75 246 LEU A O 1
ATOM 2030 N N . GLU A 1 247 ? -18.908 -1.816 32.300 1.00 97.56 247 GLU A N 1
ATOM 2031 C CA . GLU A 1 247 ? -18.288 -2.662 33.327 1.00 97.56 247 GLU A CA 1
ATOM 2032 C C . GLU A 1 247 ? -18.781 -2.262 34.728 1.00 97.56 247 GLU A C 1
ATOM 2034 O O . GLU A 1 247 ? -19.257 -3.111 35.489 1.00 97.56 247 GLU A O 1
ATOM 2039 N N . GLU A 1 248 ? -18.781 -0.961 35.027 1.00 97.62 248 GLU A N 1
ATOM 2040 C CA . GLU A 1 248 ? -19.293 -0.398 36.280 1.00 97.62 248 GLU A CA 1
ATOM 2041 C C . GLU A 1 248 ? -20.789 -0.701 36.464 1.00 97.62 248 GLU A C 1
ATOM 2043 O O . GLU A 1 248 ? -21.214 -1.183 37.520 1.00 97.62 248 GLU A O 1
ATOM 2048 N N . LEU A 1 249 ? -21.606 -0.512 35.420 1.00 97.62 249 LEU A N 1
ATOM 2049 C CA . LEU A 1 249 ? -23.032 -0.846 35.458 1.00 97.62 249 LEU A CA 1
ATOM 2050 C C . LEU A 1 249 ? -23.256 -2.349 35.690 1.00 97.62 249 LEU A C 1
ATOM 2052 O O . LEU A 1 249 ? -24.124 -2.733 36.479 1.00 97.62 249 LEU A O 1
ATOM 2056 N N . LYS A 1 250 ? -22.467 -3.215 35.040 1.00 97.94 250 LYS A N 1
ATOM 2057 C CA . LYS A 1 250 ? -22.514 -4.671 35.247 1.00 97.94 250 LYS A CA 1
ATOM 2058 C C . LYS A 1 250 ? -22.140 -5.042 36.678 1.00 97.94 250 LYS A C 1
ATOM 2060 O O . LYS A 1 250 ? -22.794 -5.915 37.256 1.00 97.94 250 LYS A O 1
ATOM 2065 N N . GLN A 1 251 ? -21.119 -4.412 37.257 1.00 97.81 251 GLN A N 1
ATOM 2066 C CA . GLN A 1 251 ? -20.735 -4.639 38.647 1.00 97.81 251 GLN A CA 1
ATOM 2067 C C . GLN A 1 251 ? -21.862 -4.220 39.602 1.00 97.81 251 GLN A C 1
ATOM 2069 O O . GLN A 1 251 ? -22.321 -5.044 40.397 1.00 97.81 251 GLN A O 1
ATOM 2074 N N . ASN A 1 252 ? -22.390 -3.004 39.450 1.00 97.88 252 ASN A N 1
ATOM 2075 C CA . ASN A 1 252 ? -23.503 -2.490 40.254 1.00 97.88 252 ASN A CA 1
ATOM 2076 C C . ASN A 1 252 ? -24.748 -3.380 40.152 1.00 97.88 252 ASN A C 1
ATOM 2078 O O . ASN A 1 252 ? -25.408 -3.670 41.155 1.00 97.88 252 ASN A O 1
ATOM 2082 N N . TYR A 1 253 ? -25.054 -3.876 38.951 1.00 97.62 253 TYR A N 1
ATOM 2083 C CA . TYR A 1 253 ? -26.127 -4.842 38.742 1.00 97.62 253 TYR A CA 1
ATOM 2084 C C . TYR A 1 253 ? -25.869 -6.158 39.490 1.00 97.62 253 TYR A C 1
ATOM 2086 O O . TYR A 1 253 ? -26.773 -6.663 40.157 1.00 97.62 253 TYR A O 1
ATOM 2094 N N . ARG A 1 254 ? -24.650 -6.716 39.432 1.00 97.88 254 ARG A N 1
ATOM 2095 C CA . ARG A 1 254 ? -24.294 -7.950 40.162 1.00 97.88 254 ARG A CA 1
ATOM 2096 C C . ARG A 1 254 ? -24.429 -7.773 41.674 1.00 97.88 254 ARG A C 1
ATOM 2098 O O . ARG A 1 254 ? -24.972 -8.654 42.342 1.00 97.88 254 ARG A O 1
ATOM 2105 N N . GLU A 1 255 ? -23.972 -6.648 42.212 1.00 97.88 255 GLU A N 1
ATOM 2106 C CA . GLU A 1 255 ? -24.074 -6.337 43.640 1.00 97.88 255 GLU A CA 1
ATOM 2107 C C . GLU A 1 255 ? -25.533 -6.148 44.071 1.00 97.88 255 GLU A C 1
ATOM 2109 O O . GLU A 1 255 ? -25.987 -6.753 45.048 1.00 97.88 255 GLU A O 1
ATOM 2114 N N . THR A 1 256 ? -26.309 -5.398 43.288 1.00 96.81 256 THR A N 1
ATOM 2115 C CA . THR A 1 256 ? -27.741 -5.184 43.534 1.00 96.81 256 THR A CA 1
ATOM 2116 C C . THR A 1 256 ? -28.506 -6.503 43.466 1.00 96.81 256 THR A C 1
ATOM 2118 O O . THR A 1 256 ? -29.286 -6.812 44.364 1.00 96.81 256 THR A O 1
ATOM 2121 N N . LYS A 1 257 ? -28.229 -7.347 42.468 1.00 97.88 257 LYS A N 1
ATOM 2122 C CA . LYS A 1 257 ? -28.820 -8.683 42.362 1.00 97.88 257 LYS A CA 1
ATOM 2123 C C . LYS A 1 257 ? -28.504 -9.528 43.595 1.00 97.88 257 LYS A C 1
ATOM 2125 O O . LYS A 1 257 ? -29.417 -10.062 44.212 1.00 97.88 257 LYS A O 1
ATOM 2130 N N . LYS A 1 258 ? -27.241 -9.564 44.033 1.00 97.94 258 LYS A N 1
ATOM 2131 C CA . LYS A 1 258 ? -26.826 -10.307 45.235 1.00 97.94 258 LYS A CA 1
ATOM 2132 C C . LYS A 1 258 ? -27.533 -9.816 46.503 1.00 97.94 258 LYS A C 1
ATOM 2134 O O . LYS A 1 258 ? -27.906 -10.627 47.350 1.00 97.94 258 LYS A O 1
ATOM 2139 N N . THR A 1 259 ? -27.709 -8.505 46.671 1.00 97.75 259 THR A N 1
ATOM 2140 C CA . THR A 1 259 ? -28.424 -7.954 47.837 1.00 97.75 259 THR A CA 1
ATOM 2141 C C . THR A 1 259 ? -29.922 -8.251 47.785 1.00 97.75 259 THR A C 1
ATOM 2143 O O . THR A 1 259 ? -30.497 -8.627 48.807 1.00 97.75 259 THR A O 1
ATOM 2146 N N . MET A 1 260 ? -30.547 -8.152 46.611 1.00 96.62 260 MET A N 1
ATOM 2147 C CA . MET A 1 260 ? -31.957 -8.496 46.408 1.00 96.62 260 MET A CA 1
ATOM 2148 C C . MET A 1 260 ? -32.215 -9.993 46.596 1.00 96.62 260 MET A C 1
ATOM 2150 O O . MET A 1 260 ? -33.185 -10.355 47.260 1.00 96.62 260 MET A O 1
ATOM 2154 N N . ASP A 1 261 ? -31.326 -10.862 46.116 1.00 97.62 261 ASP A N 1
ATOM 2155 C CA . ASP A 1 261 ? -31.414 -12.311 46.323 1.00 97.62 261 ASP A CA 1
ATOM 2156 C C . ASP A 1 261 ? -31.326 -12.659 47.816 1.00 97.62 261 ASP A C 1
ATOM 2158 O O . ASP A 1 261 ? -32.150 -13.420 48.323 1.00 97.62 261 ASP A O 1
ATOM 2162 N N . ARG A 1 262 ? -30.407 -12.025 48.562 1.00 97.50 262 ARG A N 1
ATOM 2163 C CA . ARG A 1 262 ? -30.313 -12.175 50.027 1.00 97.50 262 ARG A CA 1
ATOM 2164 C C . ARG A 1 262 ? -31.586 -11.725 50.741 1.00 97.50 262 ARG A C 1
ATOM 2166 O O . ARG A 1 262 ? -32.079 -12.444 51.605 1.00 97.50 262 ARG A O 1
ATOM 2173 N N . LYS A 1 263 ? -32.135 -10.558 50.381 1.00 97.38 263 LYS A N 1
ATOM 2174 C CA . LYS A 1 263 ? -33.404 -10.062 50.946 1.00 97.38 263 LYS A CA 1
ATOM 2175 C C . LYS A 1 263 ? -34.557 -11.015 50.637 1.00 97.38 263 LYS A C 1
ATOM 2177 O O . LYS A 1 263 ? -35.345 -11.327 51.522 1.00 97.38 263 LYS A O 1
ATOM 2182 N N . THR A 1 264 ? -34.623 -11.518 49.408 1.00 97.12 264 THR A N 1
ATOM 2183 C CA . THR A 1 264 ? -35.641 -12.483 48.976 1.00 97.12 264 THR A CA 1
ATOM 2184 C C . THR A 1 264 ? -35.524 -13.791 49.753 1.00 97.12 264 THR A C 1
ATOM 2186 O O . THR A 1 264 ? -36.533 -14.333 50.192 1.00 97.12 264 THR A O 1
ATOM 2189 N N . GLN A 1 265 ? -34.306 -14.290 49.970 1.0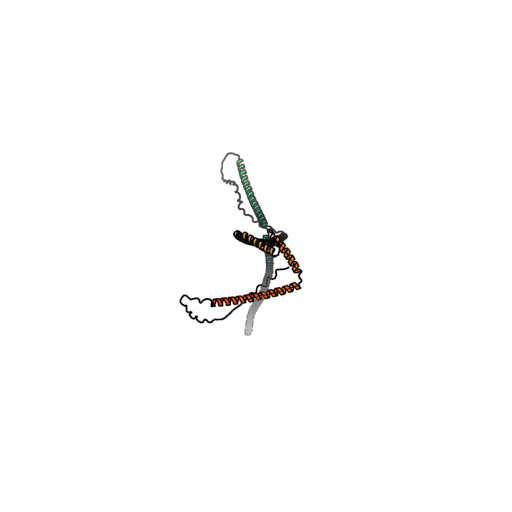0 97.44 265 GLN A N 1
ATOM 2190 C CA . GLN A 1 265 ? -34.064 -15.498 50.757 1.00 97.44 265 GLN A CA 1
ATOM 2191 C C . GLN A 1 265 ? -34.431 -15.305 52.234 1.00 97.44 265 GLN A C 1
ATOM 2193 O O . GLN A 1 265 ? -35.074 -16.177 52.812 1.00 97.44 265 GLN A O 1
ATOM 2198 N N . ALA A 1 266 ? -34.093 -14.156 52.825 1.00 96.88 266 ALA A N 1
ATOM 2199 C CA . ALA A 1 266 ? -34.493 -13.819 54.190 1.00 96.88 266 ALA A CA 1
ATOM 2200 C C . ALA A 1 266 ? -36.022 -13.743 54.332 1.00 96.88 266 ALA A C 1
ATOM 2202 O O . ALA A 1 266 ? -36.586 -14.329 55.251 1.00 96.88 266 ALA A O 1
ATOM 2203 N N . LEU A 1 267 ? -36.708 -13.087 53.390 1.00 96.81 267 LEU A N 1
ATOM 2204 C CA . LEU A 1 267 ? -38.170 -13.027 53.376 1.00 96.81 267 LEU A CA 1
ATOM 2205 C C . LEU A 1 267 ? -38.803 -14.411 53.216 1.00 96.81 267 LEU A C 1
ATOM 2207 O O . LEU A 1 267 ? -39.756 -14.707 53.927 1.00 96.81 267 LEU A O 1
ATOM 2211 N N . LYS A 1 268 ? -38.261 -15.273 52.347 1.00 97.38 268 LYS A N 1
ATOM 2212 C CA . LYS A 1 268 ? -38.717 -16.667 52.223 1.00 97.38 268 LYS A CA 1
ATOM 2213 C C . LYS A 1 268 ? -38.569 -17.423 53.541 1.00 97.38 268 LYS A C 1
ATOM 2215 O O . LYS A 1 268 ? -39.545 -17.983 54.014 1.00 97.38 268 LYS A O 1
ATOM 2220 N N . SER A 1 269 ? -37.404 -17.343 54.184 1.00 96.94 269 SER A N 1
ATOM 2221 C CA . SER A 1 269 ? -37.182 -17.983 55.486 1.00 96.94 269 SER A CA 1
ATOM 2222 C C . SER A 1 269 ? -38.127 -17.455 56.570 1.00 96.94 269 SER A C 1
ATOM 2224 O O . SER A 1 269 ? -38.572 -18.224 57.416 1.00 96.94 269 SER A O 1
ATOM 2226 N N . ASN A 1 270 ? -38.447 -16.158 56.553 1.00 97.50 270 ASN A N 1
ATOM 2227 C CA . ASN A 1 270 ? -39.418 -15.572 57.476 1.00 97.50 270 ASN A CA 1
ATOM 2228 C C . ASN A 1 270 ? -40.836 -16.084 57.200 1.00 97.50 270 ASN A C 1
ATOM 2230 O O . ASN A 1 270 ? -41.565 -16.377 58.142 1.00 97.50 270 ASN A O 1
ATOM 2234 N N . VAL A 1 271 ? -41.226 -16.202 55.927 1.00 97.19 271 VAL A N 1
ATOM 2235 C CA . VAL A 1 271 ? -42.516 -16.783 55.531 1.00 97.19 271 VAL A CA 1
ATOM 2236 C C . VAL A 1 271 ? -42.608 -18.236 55.990 1.00 97.19 271 VAL A C 1
ATOM 2238 O O . VAL A 1 271 ? -43.598 -18.590 56.624 1.00 97.19 271 VAL A O 1
ATOM 2241 N N . ASP A 1 272 ? -41.570 -19.040 55.757 1.00 97.06 272 ASP A N 1
ATOM 2242 C CA . ASP A 1 272 ? -41.521 -20.441 56.188 1.00 97.06 272 ASP A CA 1
ATOM 2243 C C . ASP A 1 272 ? -41.615 -20.552 57.721 1.00 97.06 272 ASP A C 1
ATOM 2245 O O . ASP A 1 272 ? -42.367 -21.371 58.253 1.00 97.06 272 ASP A O 1
ATOM 2249 N N . GLY A 1 273 ? -40.910 -19.682 58.453 1.00 97.19 273 GLY A N 1
ATOM 2250 C CA . GLY A 1 273 ? -40.973 -19.618 59.914 1.00 97.19 273 GLY A CA 1
ATOM 2251 C C . GLY A 1 273 ? -42.355 -19.220 60.439 1.00 97.19 273 GLY A C 1
ATOM 2252 O O . GLY A 1 273 ? -42.873 -19.851 61.360 1.00 97.19 273 GLY A O 1
ATOM 2253 N N . LEU A 1 274 ? -42.994 -18.217 59.832 1.00 96.62 274 LEU A N 1
ATOM 2254 C CA . LEU A 1 274 ? -44.359 -17.815 60.181 1.00 96.62 274 LEU A CA 1
ATOM 2255 C C . LEU A 1 274 ? -45.371 -18.919 59.859 1.00 96.62 274 LEU A C 1
ATOM 2257 O O . LEU A 1 274 ? -46.270 -19.164 60.655 1.00 96.62 274 LEU A O 1
ATOM 2261 N N . GLN A 1 275 ? -45.215 -19.630 58.741 1.00 96.62 275 GLN A N 1
ATOM 2262 C CA . GLN A 1 275 ? -46.057 -20.781 58.402 1.00 96.62 275 GLN A CA 1
ATOM 2263 C C . GLN A 1 275 ? -45.915 -21.914 59.425 1.00 96.62 275 GLN A C 1
ATOM 2265 O O . GLN A 1 275 ? -46.921 -22.493 59.834 1.00 96.62 275 GLN A O 1
ATOM 2270 N N . GLN A 1 276 ? -44.696 -22.196 59.897 1.00 96.25 276 GLN A N 1
ATOM 2271 C CA . GLN A 1 276 ? -44.474 -23.160 60.980 1.00 96.25 276 GLN A CA 1
ATOM 2272 C C . GLN A 1 276 ? -45.129 -22.708 62.290 1.00 96.25 276 GLN A C 1
ATOM 2274 O O . GLN A 1 276 ? -45.787 -23.510 62.950 1.00 96.25 276 GLN A O 1
ATOM 2279 N N . GLN A 1 277 ? -45.002 -21.427 62.655 1.00 96.44 277 GLN A N 1
ATOM 2280 C CA . GLN A 1 277 ? -45.660 -20.875 63.843 1.00 96.44 277 GLN A CA 1
ATOM 2281 C C . GLN A 1 277 ? -47.184 -20.965 63.748 1.00 96.44 277 GLN A C 1
ATOM 2283 O O . GLN A 1 277 ? -47.819 -21.399 64.706 1.00 96.44 277 GLN A O 1
ATOM 2288 N N . ILE A 1 278 ? -47.764 -20.622 62.593 1.00 95.75 278 ILE A N 1
ATOM 2289 C CA . ILE A 1 278 ? -49.201 -20.768 62.336 1.00 95.75 278 ILE A CA 1
ATOM 2290 C C . ILE A 1 278 ? -49.612 -22.232 62.500 1.00 95.75 278 ILE A C 1
ATOM 2292 O O . ILE A 1 278 ? -50.560 -22.504 63.222 1.00 95.75 278 ILE A O 1
ATOM 2296 N N . SER A 1 279 ? -48.868 -23.182 61.926 1.00 95.50 279 SER A N 1
ATOM 2297 C CA . SER A 1 279 ? -49.171 -24.615 62.049 1.00 95.50 279 SER A CA 1
ATOM 2298 C C . SER A 1 279 ? -49.116 -25.117 63.501 1.00 95.50 279 SER A C 1
ATOM 2300 O O . SER A 1 279 ? -49.993 -25.868 63.935 1.00 95.50 279 SER A O 1
ATOM 2302 N N . ILE A 1 280 ? -48.124 -24.676 64.283 1.00 94.94 280 ILE A N 1
ATOM 2303 C CA . ILE A 1 280 ? -48.029 -24.990 65.716 1.00 94.94 280 ILE A CA 1
ATOM 2304 C C . ILE A 1 280 ? -49.228 -24.411 66.470 1.00 94.94 280 ILE A C 1
ATOM 2306 O O . ILE A 1 280 ? -49.828 -25.098 67.298 1.00 94.94 280 ILE A O 1
ATOM 2310 N N . GLU A 1 281 ? -49.583 -23.160 66.197 1.00 93.38 281 GLU A N 1
ATOM 2311 C CA . GLU A 1 281 ? -50.665 -22.479 66.898 1.00 93.38 281 GLU A CA 1
ATOM 2312 C C . GLU A 1 281 ? -52.039 -23.040 66.509 1.00 93.38 281 GLU A C 1
ATOM 2314 O O . GLU A 1 281 ? -52.884 -23.241 67.377 1.00 93.38 281 GLU A O 1
ATOM 2319 N N . GLU A 1 282 ? -52.242 -23.409 65.243 1.00 93.94 282 GLU A N 1
ATOM 2320 C CA . GLU A 1 282 ? -53.413 -24.155 64.773 1.00 93.94 282 GLU A CA 1
ATOM 2321 C C . GLU A 1 282 ? -53.514 -25.527 65.451 1.00 93.94 282 GLU A C 1
ATOM 2323 O O . GLU A 1 282 ? -54.595 -25.911 65.903 1.00 93.94 282 GLU A O 1
ATOM 2328 N N . SER A 1 283 ? -52.395 -26.246 65.602 1.00 92.62 283 SER A N 1
ATOM 2329 C CA . SER A 1 283 ? -52.344 -27.514 66.338 1.00 92.62 283 SER A CA 1
ATOM 2330 C C . SER A 1 283 ? -52.728 -27.328 67.810 1.00 92.62 283 SER A C 1
ATOM 2332 O O . SER A 1 283 ? -53.629 -28.013 68.301 1.00 92.62 283 SER A O 1
ATOM 2334 N N . LYS A 1 284 ? -52.153 -26.344 68.512 1.00 92.69 284 LYS A N 1
ATOM 2335 C CA . LYS A 1 284 ? -52.537 -26.020 69.899 1.00 92.69 284 LYS A CA 1
ATOM 2336 C C . LYS A 1 284 ? -54.000 -25.599 70.009 1.00 92.69 284 LYS A C 1
ATOM 2338 O O . LYS A 1 284 ? -54.699 -26.065 70.904 1.00 92.69 284 LYS A O 1
ATOM 2343 N N . ALA A 1 285 ? -54.482 -24.746 69.106 1.00 90.06 285 ALA A N 1
ATOM 2344 C CA . ALA A 1 285 ? -55.876 -24.321 69.067 1.00 90.06 285 ALA A CA 1
ATOM 2345 C C . ALA A 1 285 ? -56.808 -25.519 68.841 1.00 90.06 285 ALA A C 1
ATOM 2347 O O . ALA A 1 285 ? -57.860 -25.608 69.475 1.00 90.06 285 ALA A O 1
ATOM 2348 N N . SER A 1 286 ? -56.410 -26.476 67.996 1.00 88.94 286 SER A N 1
ATOM 2349 C CA . SER A 1 286 ? -57.148 -27.724 67.786 1.00 88.94 286 SER A CA 1
ATOM 2350 C C . SER A 1 286 ? -57.176 -28.599 69.048 1.00 88.94 286 SER A C 1
ATOM 2352 O O . SER A 1 286 ? -58.247 -29.065 69.436 1.00 88.94 286 SER A O 1
ATOM 2354 N N . GLN A 1 287 ? -56.049 -28.737 69.759 1.00 87.06 287 GLN A N 1
ATOM 2355 C CA . GLN A 1 287 ? -55.968 -29.456 71.037 1.00 87.06 287 GLN A CA 1
ATOM 2356 C C . GLN A 1 287 ? -56.821 -28.788 72.121 1.00 87.06 287 GLN A C 1
ATOM 2358 O O . GLN A 1 287 ? -57.552 -29.467 72.841 1.00 87.06 287 GLN A O 1
ATOM 2363 N N . LEU A 1 288 ? -56.769 -27.457 72.224 1.00 83.31 288 LEU A N 1
ATOM 2364 C CA . LEU A 1 288 ? -57.581 -26.677 73.157 1.00 83.31 288 LEU A CA 1
ATOM 2365 C C . LEU A 1 288 ? -59.072 -26.800 72.846 1.00 83.31 288 LEU A C 1
ATOM 2367 O O . LEU A 1 288 ? -59.850 -26.977 73.777 1.00 83.31 288 LEU A O 1
ATOM 2371 N N . ARG A 1 289 ? -59.475 -26.778 71.569 1.00 82.25 289 ARG A N 1
ATOM 2372 C CA . ARG A 1 289 ? -60.864 -27.052 71.162 1.00 82.25 289 ARG A CA 1
ATOM 2373 C C . ARG A 1 289 ? -61.307 -28.461 71.553 1.00 82.25 289 ARG A C 1
ATOM 2375 O O . ARG A 1 289 ? -62.421 -28.626 72.041 1.00 82.25 289 ARG A O 1
ATOM 2382 N N . LEU A 1 290 ? -60.441 -29.464 71.391 1.00 78.81 290 LEU A N 1
ATOM 2383 C CA . LEU A 1 290 ? -60.721 -30.833 71.835 1.00 78.81 290 LEU A CA 1
ATOM 2384 C C . LEU A 1 290 ? -60.910 -30.891 73.361 1.00 78.81 290 LEU A C 1
ATOM 2386 O O . LEU A 1 290 ? -61.841 -31.519 73.860 1.00 78.81 290 LEU A O 1
ATOM 2390 N N . ARG A 1 291 ? -60.058 -30.177 74.108 1.00 73.25 291 ARG A N 1
ATOM 2391 C CA . ARG A 1 291 ? -60.115 -30.096 75.573 1.00 73.25 291 ARG A CA 1
ATOM 2392 C C . ARG A 1 291 ? -61.322 -29.304 76.075 1.00 73.25 291 ARG A C 1
ATOM 2394 O O . ARG A 1 291 ? -61.904 -29.684 77.082 1.00 73.25 291 ARG A O 1
ATOM 2401 N N . SER A 1 292 ? -61.719 -28.235 75.383 1.00 64.75 292 SER A N 1
AT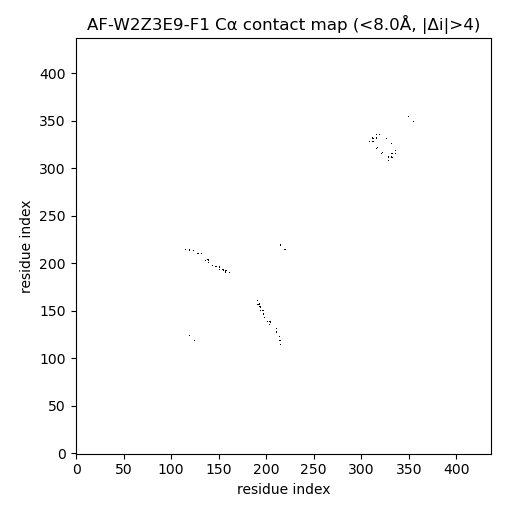OM 2402 C CA . SER A 1 292 ? -62.900 -27.439 75.733 1.00 64.75 292 SER A CA 1
ATOM 2403 C C . SER A 1 292 ? -64.200 -28.177 75.414 1.00 64.75 292 SER A C 1
ATOM 2405 O O . SER A 1 292 ? -65.187 -27.990 76.116 1.00 64.75 292 SER A O 1
ATOM 2407 N N . GLN A 1 293 ? -64.217 -29.032 74.384 1.00 61.25 293 GLN A N 1
ATOM 2408 C CA . GLN A 1 293 ? -65.322 -29.970 74.165 1.00 61.25 293 GLN A CA 1
ATOM 2409 C C . GLN A 1 293 ? -65.360 -31.077 75.233 1.00 61.25 293 GLN A C 1
ATOM 2411 O O . GLN A 1 293 ? -66.439 -31.553 75.577 1.00 61.25 293 GLN A O 1
ATOM 2416 N N . GLY A 1 294 ? -64.216 -31.441 75.817 1.00 57.47 294 GLY A N 1
ATOM 2417 C CA . GLY A 1 294 ? -64.103 -32.344 76.967 1.00 57.47 294 GLY A CA 1
ATOM 2418 C C . GLY A 1 294 ? -64.298 -31.657 78.324 1.00 57.47 294 GLY A C 1
ATOM 2419 O O . GLY A 1 294 ? -63.442 -31.798 79.193 1.00 57.47 294 GLY A O 1
ATOM 2420 N N . GLY A 1 295 ? -65.391 -30.904 78.508 1.00 50.94 295 GLY A N 1
ATOM 2421 C CA . GLY A 1 295 ? -65.733 -30.125 79.714 1.00 50.94 295 GLY A CA 1
ATOM 2422 C C . GLY A 1 295 ? -65.950 -30.937 81.005 1.00 50.94 295 GLY A C 1
ATOM 2423 O O . GLY A 1 295 ? -67.019 -30.896 81.603 1.00 50.94 295 GLY A O 1
ATOM 2424 N N . THR A 1 296 ? -64.935 -31.673 81.458 1.00 55.09 296 THR A N 1
ATOM 2425 C CA . THR A 1 296 ? -64.933 -32.481 82.690 1.00 55.09 296 THR A CA 1
ATOM 2426 C C . THR A 1 296 ? -63.809 -32.090 83.660 1.00 55.09 296 THR A C 1
ATOM 2428 O O . THR A 1 296 ? -63.573 -32.794 84.639 1.00 55.09 296 THR A O 1
ATOM 2431 N N . GLY A 1 297 ? -63.093 -30.988 83.397 1.00 56.62 297 GLY A N 1
ATOM 2432 C CA . GLY A 1 297 ? -61.920 -30.558 84.174 1.00 56.62 297 GLY A CA 1
ATOM 2433 C C . GLY A 1 297 ? -62.223 -29.747 85.440 1.00 56.62 297 GLY A C 1
ATOM 2434 O O . GLY A 1 297 ? -61.558 -29.953 86.452 1.00 56.62 297 GLY A O 1
ATOM 2435 N N . GLU A 1 298 ? -63.243 -28.880 85.429 1.00 58.19 298 GLU A N 1
ATOM 2436 C CA . GLU A 1 298 ? -63.541 -27.994 86.574 1.00 58.19 298 GLU A CA 1
ATOM 2437 C C . GLU A 1 298 ? -63.942 -28.784 87.831 1.00 58.19 298 GLU A C 1
ATOM 2439 O O . GLU A 1 298 ? -63.407 -28.554 88.913 1.00 58.19 298 GLU A O 1
ATOM 2444 N N . ASN A 1 299 ? -64.769 -29.823 87.673 1.00 63.12 299 ASN A N 1
ATOM 2445 C CA . ASN A 1 299 ? -65.166 -30.701 88.779 1.00 63.12 299 ASN A CA 1
ATOM 2446 C C . ASN A 1 299 ? -64.005 -31.533 89.356 1.00 63.12 299 ASN A C 1
ATOM 2448 O O . ASN A 1 299 ? -64.062 -31.949 90.514 1.00 63.12 299 ASN A O 1
ATOM 2452 N N . ALA A 1 300 ? -62.969 -31.824 88.563 1.00 64.62 300 ALA A N 1
ATOM 2453 C CA . ALA A 1 300 ? -61.807 -32.575 89.035 1.00 64.62 300 ALA A CA 1
ATOM 2454 C C . ALA A 1 300 ? -60.866 -31.684 89.859 1.00 64.62 300 ALA A C 1
ATOM 2456 O O . ALA A 1 300 ? -60.389 -32.106 90.911 1.00 64.62 300 ALA A O 1
ATOM 2457 N N . GLN A 1 301 ? -60.650 -30.441 89.419 1.00 67.81 301 GLN A N 1
ATOM 2458 C CA . GLN A 1 301 ? -59.836 -29.462 90.143 1.00 67.81 301 GLN A CA 1
ATOM 2459 C C . GLN A 1 301 ? -60.470 -29.046 91.472 1.00 67.81 301 GLN A C 1
ATOM 2461 O O . GLN A 1 301 ? -59.773 -28.996 92.482 1.00 67.81 301 GLN A O 1
ATOM 2466 N N . GLU A 1 302 ? -61.786 -28.835 91.518 1.00 72.00 302 GLU A N 1
ATOM 2467 C CA . GLU A 1 302 ? -62.468 -28.477 92.767 1.00 72.00 302 GLU A CA 1
ATOM 2468 C C . GLU A 1 302 ? -62.453 -29.628 93.793 1.00 72.00 302 GLU A C 1
ATOM 2470 O O . GLU A 1 302 ? -62.288 -29.401 94.994 1.00 72.00 302 GLU A O 1
ATOM 2475 N N . ARG A 1 303 ? -62.536 -30.885 93.329 1.00 75.88 303 ARG A N 1
ATOM 2476 C CA . ARG A 1 303 ? -62.332 -32.067 94.188 1.00 75.88 303 ARG A CA 1
ATOM 2477 C C . ARG A 1 303 ? -60.905 -32.159 94.715 1.00 75.88 303 ARG A C 1
ATOM 2479 O O . ARG A 1 303 ? -60.729 -32.426 95.897 1.00 75.88 303 ARG A O 1
ATOM 2486 N N . MET A 1 304 ? -59.910 -31.919 93.864 1.00 76.25 304 MET A N 1
ATOM 2487 C CA . MET A 1 304 ? -58.500 -31.946 94.260 1.00 76.25 304 MET A CA 1
ATOM 2488 C C . MET A 1 304 ? -58.184 -30.858 95.293 1.00 76.25 304 MET A C 1
ATOM 2490 O O . MET A 1 304 ? -57.466 -31.121 96.252 1.00 76.25 304 MET A O 1
ATOM 2494 N N . LEU A 1 305 ? -58.758 -29.661 95.142 1.00 80.69 305 LEU A N 1
ATOM 2495 C CA . LEU A 1 305 ? -58.598 -28.570 96.106 1.00 80.69 305 LEU A CA 1
ATOM 2496 C C . LEU A 1 305 ? -59.241 -28.893 97.461 1.00 80.69 305 LEU A C 1
ATO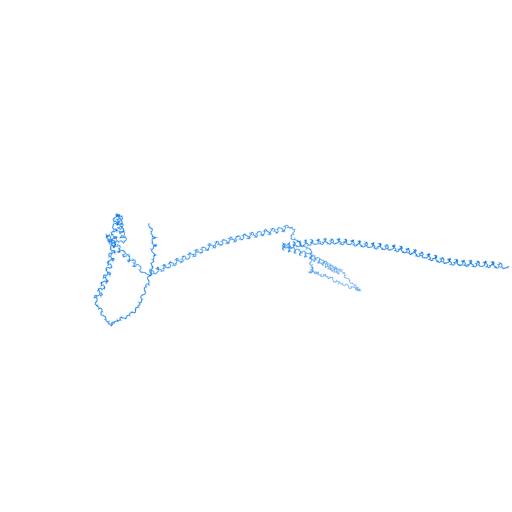M 2498 O O . LEU A 1 305 ? -58.639 -28.610 98.493 1.00 80.69 305 LEU A O 1
ATOM 2502 N N . LYS A 1 306 ? -60.414 -29.540 97.476 1.00 81.25 306 LYS A N 1
ATOM 2503 C CA . LYS A 1 306 ? -61.022 -30.043 98.721 1.00 81.25 306 LYS A CA 1
ATOM 2504 C C . LYS A 1 306 ? -60.187 -31.138 99.375 1.00 81.25 306 LYS A C 1
ATOM 2506 O O . LYS A 1 306 ? -59.940 -31.073 100.570 1.00 81.25 306 LYS A O 1
ATOM 2511 N N . GLU A 1 307 ? -59.699 -32.103 98.601 1.00 83.50 307 GLU A N 1
ATOM 2512 C CA . GLU A 1 307 ? -58.840 -33.160 99.141 1.00 83.50 307 GLU A CA 1
ATOM 2513 C C . GLU A 1 307 ? -57.529 -32.590 99.708 1.00 83.50 307 GLU A C 1
ATOM 2515 O O . GLU A 1 307 ? -57.047 -33.042 100.747 1.00 83.50 307 GLU A O 1
ATOM 2520 N N . LEU A 1 308 ? -56.968 -31.560 99.065 1.00 83.69 308 LEU A N 1
ATOM 2521 C CA . LEU A 1 308 ? -55.792 -30.854 99.564 1.00 83.69 308 LEU A CA 1
ATOM 2522 C C . LEU A 1 308 ? -56.098 -30.116 100.873 1.00 83.69 308 LEU A C 1
ATOM 2524 O O . LEU A 1 308 ? -55.330 -30.245 101.823 1.00 83.69 308 LEU A O 1
ATOM 2528 N N . GLN A 1 309 ? -57.226 -29.402 100.943 1.00 83.44 309 GLN A N 1
ATOM 2529 C CA . GLN A 1 309 ? -57.699 -28.750 102.167 1.00 83.44 309 GLN A CA 1
ATOM 2530 C C . GLN A 1 309 ? -57.788 -29.745 103.329 1.00 83.44 309 GLN A C 1
ATOM 2532 O O . GLN A 1 309 ? -57.264 -29.479 104.410 1.00 83.44 309 GLN A O 1
ATOM 2537 N N . ASP A 1 310 ? -58.421 -30.896 103.093 1.00 83.50 310 ASP A N 1
ATOM 2538 C CA . ASP A 1 310 ? -58.642 -31.923 104.108 1.00 83.50 310 ASP A CA 1
ATOM 2539 C C . ASP A 1 310 ? -57.318 -32.525 104.599 1.00 83.50 310 ASP A C 1
ATOM 2541 O O . ASP A 1 310 ? -57.124 -32.701 105.805 1.00 83.50 310 ASP A O 1
ATOM 2545 N N . ARG A 1 311 ? -56.365 -32.783 103.689 1.00 85.50 311 ARG A N 1
ATOM 2546 C CA . ARG A 1 311 ? -55.027 -33.278 104.055 1.00 85.50 311 ARG A CA 1
ATOM 2547 C C . ARG A 1 311 ? -54.210 -32.246 104.828 1.00 85.50 311 ARG A C 1
ATOM 2549 O O . ARG A 1 311 ? -53.555 -32.608 105.803 1.00 85.50 311 ARG A O 1
ATOM 2556 N N . VAL A 1 312 ? -54.240 -30.976 104.424 1.00 85.06 312 VAL A N 1
ATOM 2557 C CA . VAL A 1 312 ? -53.546 -29.897 105.149 1.00 85.06 312 VAL A CA 1
ATOM 2558 C C . VAL A 1 312 ? -54.121 -29.756 106.558 1.00 85.06 312 VAL A C 1
ATOM 2560 O O . VAL A 1 312 ? -53.363 -29.662 107.520 1.00 85.06 312 VAL A O 1
ATOM 2563 N N . LEU A 1 313 ? -55.444 -29.841 106.702 1.00 84.00 313 LEU A N 1
ATOM 2564 C CA . LEU A 1 313 ? -56.124 -29.796 107.996 1.00 84.00 313 LEU A CA 1
ATOM 2565 C C . LEU A 1 313 ? -55.758 -30.998 108.884 1.00 84.00 313 LEU A C 1
ATOM 2567 O O . LEU A 1 313 ? -55.581 -30.847 110.095 1.00 84.00 313 LEU A O 1
ATOM 2571 N N . GLU A 1 314 ? -55.603 -32.189 108.301 1.00 83.38 314 GLU A N 1
ATOM 2572 C CA . GLU A 1 314 ? -55.110 -33.365 109.021 1.00 83.38 314 GLU A CA 1
ATOM 2573 C C . GLU A 1 314 ? -53.688 -33.151 109.561 1.00 83.38 314 GLU A C 1
ATOM 2575 O O . GLU A 1 314 ? -53.431 -33.422 110.737 1.00 83.38 314 GLU A O 1
ATOM 2580 N N . VAL A 1 315 ? -52.771 -32.644 108.731 1.00 85.19 315 VAL A N 1
ATOM 2581 C CA . VAL A 1 315 ? -51.387 -32.360 109.142 1.00 85.19 315 VAL A CA 1
ATOM 2582 C C . VAL A 1 315 ? -51.352 -31.274 110.219 1.00 85.19 315 VAL A C 1
ATOM 2584 O O . VAL A 1 315 ? -50.700 -31.467 111.242 1.00 85.19 315 VAL A O 1
ATOM 2587 N N . TYR A 1 316 ? -52.125 -30.198 110.051 1.00 84.12 316 TYR A N 1
ATOM 2588 C CA . TYR A 1 316 ? -52.252 -29.105 111.019 1.00 84.12 316 TYR A CA 1
ATOM 2589 C C . TYR A 1 316 ? -52.637 -29.613 112.417 1.00 84.12 316 TYR A C 1
ATOM 2591 O O . TYR A 1 316 ? -51.962 -29.317 113.405 1.00 84.12 316 TYR A O 1
ATOM 2599 N N . LYS A 1 317 ? -53.646 -30.493 112.497 1.00 83.00 317 LYS A N 1
ATOM 2600 C CA . LYS A 1 317 ? -54.053 -31.138 113.758 1.00 83.00 317 LYS A CA 1
ATOM 2601 C C . LYS A 1 317 ? -52.976 -32.060 114.330 1.00 83.00 317 LYS A C 1
ATOM 2603 O O . LYS A 1 317 ? -52.749 -32.059 115.537 1.00 83.00 317 LYS A O 1
ATOM 2608 N N . ARG A 1 318 ? -52.304 -32.861 113.491 1.00 81.81 318 ARG A N 1
ATOM 2609 C CA . ARG A 1 318 ? -51.229 -33.768 113.943 1.00 81.81 318 ARG A CA 1
ATOM 2610 C C . ARG A 1 318 ? -50.023 -33.017 114.503 1.00 81.81 318 ARG A C 1
ATOM 2612 O O . ARG A 1 318 ? -49.375 -33.526 115.412 1.00 81.81 318 ARG A O 1
ATOM 2619 N N . CYS A 1 319 ? -49.740 -31.824 113.988 1.00 79.44 319 CYS A N 1
ATOM 2620 C CA . CYS A 1 319 ? -48.669 -30.959 114.475 1.00 79.44 319 CYS A CA 1
ATOM 2621 C C . CYS A 1 319 ? -48.995 -30.267 115.815 1.00 79.44 319 CYS A C 1
ATOM 2623 O O . CYS A 1 319 ? -48.123 -29.598 116.366 1.00 79.44 319 CYS A O 1
ATOM 2625 N N . GLY A 1 320 ? -50.193 -30.484 116.378 1.00 73.69 320 GLY A N 1
ATOM 2626 C CA . GLY A 1 320 ? -50.577 -30.020 117.715 1.00 73.69 320 GLY A CA 1
ATOM 2627 C C . GLY A 1 320 ? -51.312 -28.679 117.744 1.00 73.69 320 GLY A C 1
ATOM 2628 O O . GLY A 1 320 ? -51.463 -28.112 118.823 1.00 73.69 320 GLY A O 1
ATOM 2629 N N . PHE A 1 321 ? -51.766 -28.179 116.592 1.00 79.06 321 PHE A N 1
ATOM 2630 C CA . PHE A 1 321 ? -52.566 -26.958 116.503 1.00 79.06 321 PHE A CA 1
ATOM 2631 C C . PHE A 1 321 ? -54.069 -27.252 116.646 1.00 79.06 321 PHE A C 1
ATOM 2633 O O . PHE A 1 321 ? -54.582 -28.232 116.095 1.00 79.06 321 PHE A O 1
ATOM 2640 N N . GLU A 1 322 ? -54.798 -26.389 117.361 1.00 71.69 322 GLU A N 1
ATOM 2641 C CA . GLU A 1 322 ? -56.263 -26.437 117.420 1.00 71.69 322 GLU A CA 1
ATOM 2642 C C . GLU A 1 322 ? -56.847 -25.695 116.211 1.00 71.69 322 GLU A C 1
ATOM 2644 O O . GLU A 1 322 ? -56.661 -24.494 116.044 1.00 71.69 322 GLU A O 1
ATOM 2649 N N . ALA A 1 323 ? -57.540 -26.419 115.329 1.00 64.88 323 ALA A N 1
ATOM 2650 C CA . ALA A 1 323 ? -58.166 -25.815 114.158 1.00 64.88 323 ALA A CA 1
ATOM 2651 C C . ALA A 1 323 ? -59.427 -25.038 114.570 1.00 64.88 323 ALA A C 1
ATOM 2653 O O . ALA A 1 323 ? -60.488 -25.637 114.770 1.00 64.88 323 ALA A O 1
ATOM 2654 N N . GLU A 1 324 ? -59.329 -23.711 114.669 1.00 65.31 324 GLU A N 1
ATOM 2655 C CA . GLU A 1 324 ? -60.508 -22.847 114.719 1.00 65.31 324 GLU A CA 1
ATOM 2656 C C . GLU A 1 324 ? -61.320 -23.023 113.426 1.00 65.31 324 GLU A C 1
ATOM 2658 O O . GLU A 1 324 ? -60.765 -23.146 112.334 1.00 65.31 324 GLU A O 1
ATOM 2663 N N . THR A 1 325 ? -62.649 -23.058 113.533 1.00 57.25 325 THR A N 1
ATOM 2664 C CA . THR A 1 325 ? -63.573 -23.549 112.491 1.00 57.25 325 THR A CA 1
ATOM 2665 C C . THR A 1 325 ? -63.546 -22.827 111.131 1.00 57.25 325 THR A C 1
ATOM 2667 O O . THR A 1 325 ? -64.304 -23.227 110.256 1.00 57.25 325 THR A O 1
ATOM 2670 N N . ASN A 1 326 ? -62.684 -21.824 110.904 1.00 58.97 326 ASN A N 1
ATOM 2671 C CA . ASN A 1 326 ? -62.565 -21.088 109.636 1.00 58.97 326 ASN A CA 1
ATOM 2672 C C . ASN A 1 326 ? -61.114 -20.705 109.243 1.00 58.97 326 ASN A C 1
ATOM 2674 O O . ASN A 1 326 ? -60.910 -19.666 108.611 1.00 58.97 326 ASN A O 1
ATOM 2678 N N . SER A 1 327 ? -60.090 -21.491 109.595 1.00 67.12 327 SER A N 1
ATOM 2679 C CA . SER A 1 327 ? -58.721 -21.213 109.127 1.00 67.12 327 SER A CA 1
ATOM 2680 C C . SER A 1 327 ? -58.552 -21.523 107.624 1.00 67.12 327 SER A C 1
ATOM 2682 O O . SER A 1 327 ? -58.906 -22.593 107.125 1.00 67.12 327 SER A O 1
ATOM 2684 N N . SER A 1 328 ? -58.028 -20.552 106.868 1.00 80.06 328 SER A N 1
ATOM 2685 C CA . SER A 1 328 ? -57.698 -20.714 105.443 1.00 80.06 328 SER A CA 1
ATOM 2686 C C . SER A 1 328 ? -56.576 -21.743 105.261 1.00 80.06 328 SER A C 1
ATOM 2688 O O . SER A 1 328 ? -55.684 -21.819 106.105 1.00 80.06 328 SER A O 1
ATOM 2690 N N . THR A 1 329 ? -56.560 -22.496 104.150 1.00 79.56 329 THR A N 1
ATOM 2691 C CA . THR A 1 329 ? -55.451 -23.425 103.817 1.00 79.56 329 THR A CA 1
ATOM 2692 C C . THR A 1 329 ? -54.107 -22.734 103.901 1.00 79.56 329 THR A C 1
ATOM 2694 O O . THR A 1 329 ? -53.160 -23.296 104.431 1.00 79.56 329 THR A O 1
ATOM 2697 N N . LEU A 1 330 ? -54.044 -21.508 103.378 1.00 82.25 330 LEU A N 1
ATOM 2698 C CA . LEU A 1 330 ? -52.822 -20.718 103.363 1.00 82.25 330 LEU A CA 1
ATOM 2699 C C . LEU A 1 330 ? -52.376 -20.377 104.782 1.00 82.25 330 LEU A C 1
ATOM 2701 O O . LEU A 1 330 ? -51.199 -20.494 105.076 1.00 82.25 330 LEU A O 1
ATOM 2705 N N . TYR A 1 331 ? -53.313 -20.046 105.673 1.00 82.38 331 TYR A N 1
ATOM 2706 C CA . TYR A 1 331 ? -53.006 -19.750 107.073 1.00 82.38 331 TYR A CA 1
ATOM 2707 C C . TYR A 1 331 ? -52.485 -20.990 107.815 1.00 82.38 331 TYR A C 1
ATOM 2709 O O . TYR A 1 331 ? -51.452 -20.925 108.471 1.00 82.38 331 TYR A O 1
ATOM 2717 N N . MET A 1 332 ? -53.141 -22.145 107.628 1.00 81.38 332 MET A N 1
ATOM 2718 C CA . MET A 1 332 ? -52.668 -23.420 108.183 1.00 81.38 332 MET A CA 1
ATOM 2719 C C . MET A 1 332 ? -51.274 -23.794 107.666 1.00 81.38 332 MET A C 1
ATOM 2721 O O . MET A 1 332 ? -50.471 -24.333 108.420 1.00 81.38 332 MET A O 1
ATOM 2725 N N . LEU A 1 333 ? -50.982 -23.522 106.391 1.00 83.50 333 LEU A N 1
ATOM 2726 C CA . LEU A 1 333 ? -49.665 -23.773 105.808 1.00 83.50 333 LEU A CA 1
ATOM 2727 C C . LEU A 1 333 ? -48.601 -22.825 106.365 1.00 83.50 333 LEU A C 1
ATOM 2729 O O . LEU A 1 333 ? -47.524 -23.300 106.688 1.00 83.50 333 LEU A O 1
ATOM 2733 N N . THR A 1 334 ? -48.899 -21.538 106.553 1.00 84.81 334 THR A N 1
ATOM 2734 C CA . THR A 1 334 ? -47.948 -20.575 107.135 1.00 84.81 334 THR A CA 1
ATOM 2735 C C . THR A 1 334 ? -47.576 -20.927 108.578 1.00 84.81 334 THR A C 1
ATOM 2737 O O . THR A 1 334 ? -46.406 -20.885 108.944 1.00 84.81 334 THR A O 1
ATOM 2740 N N . ASP A 1 335 ? -48.545 -21.338 109.395 1.00 82.81 335 ASP A N 1
ATOM 2741 C CA . ASP A 1 335 ? -48.291 -21.819 110.761 1.00 82.81 335 ASP A CA 1
ATOM 2742 C C . ASP A 1 335 ? -47.477 -23.126 110.774 1.00 82.81 335 ASP A C 1
ATOM 2744 O O . ASP A 1 335 ? -46.596 -23.321 111.618 1.00 82.81 335 ASP A O 1
ATOM 2748 N N . LEU A 1 336 ? -47.763 -24.036 109.833 1.00 84.38 336 LEU A N 1
ATOM 2749 C CA . LEU A 1 336 ? -46.981 -25.261 109.650 1.00 84.38 336 LEU A CA 1
ATOM 2750 C C . LEU A 1 336 ? -45.551 -24.954 109.206 1.00 84.38 336 LEU A C 1
ATOM 2752 O O . LEU A 1 336 ? -44.630 -25.595 109.705 1.00 84.38 336 LEU A O 1
ATOM 2756 N N . GLU A 1 337 ? -45.362 -23.992 108.305 1.00 86.12 337 GLU A N 1
ATOM 2757 C CA . GLU A 1 337 ? -44.053 -23.522 107.849 1.00 86.12 337 GLU A CA 1
ATOM 2758 C C . GLU A 1 337 ? -43.259 -22.919 109.007 1.00 86.12 337 GLU A C 1
ATOM 2760 O O . GLU A 1 337 ? -42.142 -23.361 109.251 1.00 86.12 337 GLU A O 1
ATOM 2765 N N . ALA A 1 338 ? -43.856 -22.023 109.798 1.00 85.62 338 ALA A N 1
ATOM 2766 C CA . ALA A 1 338 ? -43.204 -21.439 110.972 1.00 85.62 338 ALA A CA 1
ATOM 2767 C C . ALA A 1 338 ? -42.777 -22.514 111.986 1.00 85.62 338 ALA A C 1
ATOM 2769 O O . ALA A 1 338 ? -41.650 -22.521 112.478 1.00 85.62 338 ALA A O 1
ATOM 2770 N N . ARG A 1 339 ? -43.648 -23.496 112.255 1.00 83.75 339 ARG A N 1
ATOM 2771 C CA . ARG A 1 339 ? -43.306 -24.610 113.149 1.00 83.75 339 ARG A CA 1
ATOM 2772 C C . ARG A 1 339 ? -42.231 -25.521 112.570 1.00 83.75 339 ARG A C 1
ATOM 2774 O O . ARG A 1 339 ? -41.452 -26.102 113.324 1.00 83.75 339 ARG A O 1
ATOM 2781 N N . LEU A 1 340 ? -42.216 -25.701 111.255 1.00 83.94 340 LEU A N 1
ATOM 2782 C CA . LEU A 1 340 ? -41.196 -26.480 110.572 1.00 83.94 340 LEU A CA 1
ATOM 2783 C C . LEU A 1 340 ? -39.847 -25.756 110.629 1.00 83.94 340 LEU A C 1
ATOM 2785 O O . LEU A 1 340 ? -38.854 -26.406 110.931 1.00 83.94 340 LEU A O 1
ATOM 2789 N N . GLU A 1 341 ? -39.808 -24.438 110.436 1.00 85.00 341 GLU A N 1
ATOM 2790 C CA . GLU A 1 341 ? -38.604 -23.612 110.604 1.00 85.00 341 GLU A CA 1
ATOM 2791 C C . GLU A 1 341 ? -38.060 -23.660 112.038 1.00 85.00 341 GLU A C 1
ATOM 2793 O O . GLU A 1 341 ? -36.855 -23.848 112.226 1.00 85.00 341 GLU A O 1
ATOM 2798 N N . ASP A 1 342 ? -38.928 -23.592 113.052 1.00 85.00 342 ASP A N 1
ATOM 2799 C CA . ASP A 1 342 ? -38.536 -23.762 114.458 1.00 85.00 342 ASP A CA 1
ATOM 2800 C C . ASP A 1 342 ? -37.903 -25.142 114.704 1.00 85.00 342 ASP A C 1
ATOM 2802 O O . ASP A 1 342 ? -36.870 -25.268 115.368 1.00 85.00 342 ASP A O 1
ATOM 2806 N N . LEU A 1 343 ? -38.515 -26.200 114.159 1.00 84.50 343 LEU A N 1
ATOM 2807 C CA . LEU A 1 343 ? -38.008 -27.567 114.285 1.00 84.50 343 LEU A CA 1
ATOM 2808 C C . LEU A 1 343 ? -36.697 -27.765 113.521 1.00 84.50 343 LEU A C 1
ATOM 2810 O O . LEU A 1 343 ? -35.806 -28.436 114.034 1.00 84.50 343 LEU A O 1
ATOM 2814 N N . LEU A 1 344 ? -36.552 -27.184 112.329 1.00 82.38 344 LEU A N 1
ATOM 2815 C CA . LEU A 1 344 ? -35.308 -27.225 111.562 1.00 82.38 344 LEU A CA 1
ATOM 2816 C C . LEU A 1 344 ? -34.186 -26.463 112.271 1.00 82.38 344 LEU A C 1
ATOM 2818 O O . LEU A 1 344 ? -33.085 -26.993 112.373 1.00 82.38 344 LEU A O 1
ATOM 2822 N N . SER A 1 345 ? -34.473 -25.292 112.841 1.00 84.12 345 SER A N 1
ATOM 2823 C CA . SER A 1 345 ? -33.509 -24.529 113.646 1.00 84.12 345 SER A CA 1
ATOM 2824 C C . SER A 1 345 ? -33.056 -25.322 114.875 1.00 84.12 345 SER A C 1
ATOM 2826 O O . SER A 1 345 ? -31.873 -25.346 115.215 1.00 84.12 345 SER A O 1
ATOM 2828 N N . ALA A 1 346 ? -33.985 -26.030 115.526 1.00 81.81 346 ALA A N 1
ATOM 2829 C CA . ALA A 1 346 ? -33.665 -26.924 116.635 1.00 81.81 346 ALA A CA 1
ATOM 2830 C C . ALA A 1 346 ? -32.833 -28.142 116.192 1.00 81.81 346 ALA A C 1
ATOM 2832 O O . ALA A 1 346 ? -31.976 -28.593 116.952 1.00 81.81 346 ALA A O 1
ATOM 2833 N N . ILE A 1 347 ? -33.061 -28.663 114.979 1.00 78.38 347 ILE A N 1
ATOM 2834 C CA . ILE A 1 347 ? -32.266 -29.745 114.379 1.00 78.38 347 ILE A CA 1
ATOM 2835 C C . ILE A 1 347 ? -30.848 -29.263 114.042 1.00 78.38 347 ILE A C 1
ATOM 2837 O O . ILE A 1 347 ? -29.887 -29.962 114.351 1.00 78.38 347 ILE A O 1
ATOM 2841 N N . GLU A 1 348 ? -30.699 -28.072 113.460 1.00 77.12 348 GLU A N 1
ATOM 2842 C CA . GLU A 1 348 ? -29.401 -27.483 113.096 1.00 77.12 348 GLU A CA 1
ATOM 2843 C C . GLU A 1 348 ? -28.516 -27.220 114.325 1.00 77.12 348 GLU A C 1
ATOM 2845 O O . GLU A 1 348 ? -27.299 -27.373 114.275 1.00 77.12 348 GLU A O 1
ATOM 2850 N N . GLN A 1 349 ? -29.128 -26.893 115.465 1.00 78.44 349 GLN A N 1
ATOM 2851 C CA . GLN A 1 349 ? -28.430 -26.679 116.736 1.00 78.44 349 GLN A CA 1
ATOM 2852 C C . GLN A 1 349 ? -28.098 -27.982 117.489 1.00 78.44 349 GLN A C 1
ATOM 2854 O O . GLN A 1 349 ? -27.521 -27.928 118.581 1.00 78.44 349 GLN A O 1
ATOM 2859 N N . MET A 1 350 ? -28.457 -29.160 116.959 1.00 78.75 350 MET A N 1
ATOM 2860 C CA . MET A 1 350 ? -28.142 -30.426 117.622 1.00 78.75 350 MET A CA 1
ATOM 2861 C C . MET A 1 350 ? -26.652 -30.783 117.493 1.00 78.75 350 MET A C 1
ATOM 2863 O O . MET A 1 350 ? -26.077 -30.660 116.414 1.00 78.75 350 MET A O 1
ATOM 2867 N N . PRO A 1 351 ? -26.014 -31.305 118.558 1.00 81.75 351 PRO A N 1
ATOM 2868 C CA . PRO A 1 351 ? -24.624 -31.753 118.492 1.00 81.75 351 PRO A CA 1
ATOM 2869 C C . PRO A 1 351 ? -24.408 -32.848 117.435 1.00 81.75 351 PRO A C 1
ATOM 2871 O O . PRO A 1 351 ? -25.089 -33.878 117.466 1.00 81.75 351 PRO A O 1
ATOM 2874 N N . GLU A 1 352 ? -23.410 -32.672 116.563 1.00 75.00 352 GLU A N 1
ATOM 2875 C CA . GLU A 1 352 ? -23.073 -33.610 115.474 1.00 75.00 352 GLU A CA 1
ATOM 2876 C C . GLU A 1 352 ? -22.849 -35.051 115.973 1.00 75.00 352 GLU A C 1
ATOM 2878 O O . GLU A 1 352 ? -23.294 -36.014 115.346 1.00 75.00 352 GLU A O 1
ATOM 2883 N N . ASP A 1 353 ? -22.250 -35.215 117.157 1.00 80.25 353 ASP A N 1
ATOM 2884 C CA . ASP A 1 353 ? -22.024 -36.522 117.789 1.00 80.25 353 ASP A CA 1
ATOM 2885 C C . ASP A 1 353 ? -23.328 -37.255 118.148 1.00 80.25 353 ASP A C 1
ATOM 2887 O O . ASP A 1 353 ? -23.414 -38.486 118.060 1.00 80.25 353 ASP A O 1
ATOM 2891 N N . TYR A 1 354 ? -24.360 -36.513 118.562 1.00 84.06 354 TYR A N 1
ATOM 2892 C CA . TYR A 1 354 ? -25.672 -37.077 118.879 1.00 84.06 354 TYR A CA 1
ATOM 2893 C C . TYR A 1 354 ? -26.388 -37.522 117.600 1.00 84.06 354 TYR A C 1
ATOM 2895 O O . TYR A 1 354 ? -26.915 -38.637 117.551 1.00 84.06 354 TYR A O 1
ATOM 2903 N N . VAL A 1 355 ? -26.338 -36.691 116.554 1.00 79.50 355 VAL A N 1
ATOM 2904 C CA . VAL A 1 355 ? -26.936 -36.981 115.242 1.00 79.50 355 VAL A CA 1
ATOM 2905 C C . VAL A 1 355 ? -26.284 -38.216 114.617 1.00 79.50 355 VAL A C 1
ATOM 2907 O O . VAL A 1 355 ? -26.982 -39.175 114.294 1.00 79.50 355 VAL A O 1
ATOM 2910 N N . ALA A 1 356 ? -24.951 -38.280 114.571 1.00 80.31 356 ALA A N 1
ATOM 2911 C CA . ALA A 1 356 ? -24.222 -39.419 114.009 1.00 80.31 356 ALA A CA 1
ATOM 2912 C C . ALA A 1 356 ? -24.496 -40.741 114.756 1.00 80.31 356 ALA A C 1
ATOM 2914 O O . ALA A 1 356 ? -24.498 -41.826 114.161 1.00 80.31 356 ALA A O 1
ATOM 2915 N N . LYS A 1 357 ? -24.728 -40.680 116.074 1.00 84.06 357 LYS A N 1
ATOM 2916 C CA . LYS A 1 357 ? -25.097 -41.853 116.878 1.00 84.06 357 LYS A CA 1
ATOM 2917 C C . LYS A 1 357 ? -26.534 -42.300 116.597 1.00 84.06 357 LYS A C 1
ATOM 2919 O O . LYS A 1 357 ? -26.755 -43.495 116.395 1.00 84.06 357 LYS A O 1
ATOM 2924 N N . ALA A 1 358 ? -27.477 -41.360 116.538 1.00 82.69 358 ALA A N 1
ATOM 2925 C CA . ALA A 1 358 ? -28.877 -41.633 116.226 1.00 82.69 358 ALA A CA 1
ATOM 2926 C C . ALA A 1 358 ? -29.055 -42.177 114.797 1.00 82.69 358 ALA A C 1
ATOM 2928 O O . ALA A 1 358 ? -29.811 -43.128 114.596 1.00 82.69 358 ALA A O 1
ATOM 2929 N N . GLU A 1 359 ? -28.310 -41.654 113.818 1.00 82.38 359 GLU A N 1
ATOM 2930 C CA . GLU A 1 359 ? -28.292 -42.162 112.441 1.00 82.38 359 GLU A CA 1
ATOM 2931 C C . GLU A 1 359 ? -27.782 -43.600 112.366 1.00 82.38 359 GLU A C 1
ATOM 2933 O O . GLU A 1 359 ? -28.427 -44.454 111.758 1.00 82.38 359 GLU A O 1
ATOM 2938 N N . LYS A 1 360 ? -26.656 -43.909 113.026 1.00 83.44 360 LYS A N 1
ATOM 2939 C CA . LYS A 1 360 ? -26.128 -45.283 113.076 1.00 83.44 360 LYS A CA 1
ATOM 2940 C C . LYS A 1 360 ? -27.118 -46.252 113.718 1.00 83.44 360 LYS A C 1
ATOM 2942 O O . LYS A 1 360 ? -27.224 -47.393 113.270 1.00 83.44 360 LYS A O 1
ATOM 2947 N N . GLU A 1 361 ? -27.841 -45.818 114.747 1.00 86.94 361 GLU A N 1
ATOM 2948 C CA . GLU A 1 361 ? -28.856 -46.628 115.421 1.00 86.94 361 GLU A CA 1
ATOM 2949 C C . GLU A 1 361 ? -30.100 -46.841 114.545 1.00 86.94 361 GLU A C 1
ATOM 2951 O O . GLU A 1 361 ? -30.531 -47.982 114.370 1.00 86.94 361 GLU A O 1
ATOM 2956 N N . LYS A 1 362 ? -30.618 -45.786 113.904 1.00 86.19 362 LYS A N 1
ATOM 2957 C CA . LYS A 1 362 ? -31.764 -45.874 112.984 1.00 86.19 362 LYS A CA 1
ATOM 2958 C C . LYS A 1 362 ? -31.453 -46.668 111.723 1.00 86.19 362 LYS A C 1
ATOM 2960 O O . LYS A 1 362 ? -32.280 -47.464 111.281 1.00 86.19 362 LYS A O 1
ATOM 2965 N N . GLU A 1 363 ? -30.258 -46.516 111.165 1.00 82.81 363 GLU A N 1
ATOM 2966 C CA . GLU A 1 363 ? -29.808 -47.300 110.015 1.00 82.81 363 GLU A CA 1
ATOM 2967 C C . GLU A 1 363 ? -29.620 -48.778 110.394 1.00 82.81 363 GLU A C 1
ATOM 2969 O O . GLU A 1 363 ? -29.981 -49.670 109.621 1.00 82.81 363 GLU A O 1
ATOM 2974 N N . LYS A 1 364 ? -29.141 -49.074 111.611 1.00 88.31 364 LYS A N 1
ATOM 2975 C CA . LYS A 1 364 ? -29.094 -50.446 112.136 1.00 88.31 364 LYS A CA 1
ATOM 2976 C C . LYS A 1 364 ? -30.500 -51.035 112.307 1.00 88.31 364 LYS A C 1
ATOM 2978 O O . LYS A 1 364 ? -30.744 -52.140 111.823 1.00 88.31 364 LYS A O 1
ATOM 2983 N N . GLU A 1 365 ? -31.427 -50.291 112.911 1.00 88.50 365 GLU A N 1
ATOM 2984 C CA . GLU A 1 365 ? -32.832 -50.692 113.087 1.00 88.50 365 GLU A CA 1
ATOM 2985 C C . GLU A 1 365 ? -33.511 -50.952 111.732 1.00 88.50 365 GLU A C 1
ATOM 2987 O O . GLU A 1 365 ? -34.176 -51.971 111.540 1.00 88.50 365 GLU A O 1
ATOM 2992 N N . ARG A 1 366 ? -33.284 -50.082 110.740 1.00 85.44 366 ARG A N 1
ATOM 2993 C CA . ARG A 1 366 ? -33.807 -50.246 109.378 1.00 85.44 366 ARG A CA 1
ATOM 2994 C C . ARG A 1 366 ? -33.266 -51.508 108.712 1.00 85.44 366 ARG A C 1
ATOM 2996 O O . ARG A 1 366 ? -34.039 -52.261 108.116 1.00 85.44 366 ARG A O 1
ATOM 3003 N N . ARG A 1 367 ? -31.960 -51.772 108.819 1.00 83.50 367 ARG A N 1
ATOM 3004 C CA . ARG A 1 367 ? -31.341 -52.998 108.283 1.00 83.50 367 ARG A CA 1
ATOM 3005 C C . ARG A 1 367 ? -31.900 -54.247 108.950 1.00 83.50 367 ARG A C 1
ATOM 3007 O O . ARG A 1 367 ? -32.176 -55.231 108.263 1.00 83.50 367 ARG A O 1
ATOM 3014 N N . GLU A 1 368 ? -32.100 -54.207 110.262 1.00 84.69 368 GLU A N 1
ATOM 3015 C CA . GLU A 1 368 ? -32.721 -55.301 111.005 1.00 84.69 368 GLU A CA 1
ATOM 3016 C C . GLU A 1 368 ? -34.178 -55.509 110.583 1.00 84.69 368 GLU A C 1
ATOM 3018 O O . GLU A 1 368 ? -34.554 -56.646 110.304 1.00 84.69 368 GLU A O 1
ATOM 3023 N N . ARG A 1 369 ? -34.966 -54.441 110.413 1.00 87.38 369 ARG A N 1
ATOM 3024 C CA . ARG A 1 369 ? -36.360 -54.520 109.953 1.00 87.38 369 ARG A CA 1
ATOM 3025 C C . ARG A 1 369 ? -36.479 -55.100 108.547 1.00 87.38 369 ARG A C 1
ATOM 3027 O O . ARG A 1 369 ? -37.257 -56.024 108.343 1.00 87.38 369 ARG A O 1
ATOM 3034 N N . VAL A 1 370 ? -35.672 -54.634 107.591 1.00 85.25 370 VAL A N 1
ATOM 3035 C CA . VAL A 1 370 ? -35.657 -55.184 106.220 1.00 85.25 370 VAL A CA 1
ATOM 3036 C C . VAL A 1 370 ? -35.256 -56.661 106.230 1.00 85.25 370 VAL A C 1
ATOM 3038 O O . VAL A 1 370 ? -35.823 -57.476 105.498 1.00 85.25 370 VAL A O 1
ATOM 3041 N N . ARG A 1 371 ? -34.293 -57.038 107.079 1.00 87.38 371 ARG A N 1
ATOM 3042 C CA . ARG A 1 371 ? -33.875 -58.434 107.234 1.00 87.38 371 ARG A CA 1
ATOM 3043 C C . ARG A 1 371 ? -34.988 -59.288 107.844 1.00 87.38 371 ARG A C 1
ATOM 3045 O O . ARG A 1 371 ? -35.251 -60.373 107.331 1.00 87.38 371 ARG A O 1
ATOM 3052 N N . GLN A 1 372 ? -35.656 -58.802 108.887 1.00 85.62 372 GLN A N 1
ATOM 3053 C CA . GLN A 1 372 ? -36.791 -59.476 109.520 1.00 85.62 372 GLN A CA 1
ATOM 3054 C C . GLN A 1 372 ? -37.978 -59.610 108.562 1.00 85.62 372 GLN A C 1
ATOM 3056 O O . GLN A 1 372 ? -38.540 -60.695 108.462 1.00 85.62 372 GLN A O 1
ATOM 3061 N N . GLU A 1 373 ? -38.319 -58.570 107.797 1.00 84.44 373 GLU A N 1
ATOM 3062 C CA . GLU A 1 373 ? -39.394 -58.618 106.801 1.00 84.44 373 GLU A CA 1
ATOM 3063 C C . GLU A 1 373 ? -39.087 -59.620 105.682 1.00 84.44 373 GLU A C 1
ATOM 3065 O O . GLU A 1 373 ? -39.964 -60.402 105.316 1.00 84.44 373 GLU A O 1
ATOM 3070 N N . ARG A 1 374 ? -37.840 -59.688 105.187 1.00 87.44 374 ARG A N 1
ATOM 3071 C CA . ARG A 1 374 ? -37.435 -60.719 104.211 1.00 87.44 374 ARG A CA 1
ATOM 3072 C C . ARG A 1 374 ? -37.555 -62.133 104.774 1.00 87.44 374 ARG A C 1
ATOM 3074 O O . ARG A 1 374 ? -38.054 -63.020 104.081 1.00 87.44 374 ARG A O 1
ATOM 3081 N N . ILE A 1 375 ? -37.116 -62.347 106.015 1.00 86.50 375 ILE A N 1
ATOM 3082 C CA . ILE A 1 375 ? -37.222 -63.652 106.681 1.00 86.50 375 ILE A CA 1
ATOM 3083 C C . ILE A 1 375 ? -38.697 -64.020 106.891 1.00 86.50 375 ILE A C 1
ATOM 3085 O O . ILE A 1 375 ? -39.101 -65.130 106.554 1.00 86.50 375 ILE A O 1
ATOM 3089 N N . ALA A 1 376 ? -39.522 -63.083 107.359 1.00 87.56 376 ALA A N 1
ATOM 3090 C CA . ALA A 1 376 ? -40.949 -63.292 107.583 1.00 87.56 376 ALA A CA 1
ATOM 3091 C C . ALA A 1 376 ? -41.716 -63.543 106.276 1.00 87.56 376 ALA A C 1
ATOM 3093 O O . ALA A 1 376 ? -42.601 -64.394 106.240 1.00 87.56 376 ALA A O 1
ATOM 3094 N N . GLN A 1 377 ? -41.375 -62.852 105.182 1.00 83.50 377 GLN A N 1
ATOM 3095 C CA . GLN A 1 377 ? -41.950 -63.123 103.861 1.00 83.50 377 GLN A CA 1
ATOM 3096 C C . GLN A 1 377 ? -41.574 -64.521 103.363 1.00 83.50 377 GLN A C 1
ATOM 3098 O O . GLN A 1 377 ? -42.443 -65.245 102.877 1.00 83.50 377 GLN A O 1
ATOM 3103 N N . GLN A 1 378 ? -40.314 -64.943 103.521 1.00 84.00 378 GLN A N 1
ATOM 3104 C CA . GLN A 1 378 ? -39.912 -66.312 103.186 1.00 84.00 378 GLN A CA 1
ATOM 3105 C C . GLN A 1 378 ? -40.640 -67.351 104.044 1.00 84.00 378 GLN A C 1
ATOM 3107 O O . GLN A 1 378 ? -41.114 -68.350 103.501 1.00 84.00 378 GLN A O 1
ATOM 3112 N N . GLN A 1 379 ? -40.784 -67.106 105.349 1.00 85.94 379 GLN A N 1
ATOM 3113 C CA . GLN A 1 379 ? -41.530 -67.981 106.252 1.00 85.94 379 GLN A CA 1
ATOM 3114 C C . GLN A 1 379 ? -43.012 -68.051 105.882 1.00 85.94 379 GLN A C 1
ATOM 3116 O O . GLN A 1 379 ? -43.517 -69.154 105.719 1.00 85.94 379 GLN A O 1
ATOM 3121 N N . LYS A 1 380 ? -43.692 -66.924 105.627 1.00 84.31 380 LYS A N 1
ATOM 3122 C CA . LYS A 1 380 ? -45.089 -66.914 105.155 1.00 84.31 380 LYS A CA 1
ATOM 3123 C C . LYS A 1 380 ? -45.255 -67.669 103.843 1.00 84.31 380 LYS A C 1
ATOM 3125 O O . LYS A 1 380 ? -46.159 -68.484 103.722 1.00 84.31 380 LYS A O 1
ATOM 3130 N N . MET A 1 381 ? -44.366 -67.455 102.874 1.00 82.75 381 MET A N 1
ATOM 3131 C CA . MET A 1 381 ? -44.402 -68.192 101.606 1.00 82.75 381 MET A CA 1
ATOM 3132 C C . MET A 1 381 ? -44.181 -69.696 101.808 1.00 82.75 381 MET A C 1
ATOM 3134 O O . MET A 1 381 ? -44.753 -70.508 101.078 1.00 82.75 381 MET A O 1
ATOM 3138 N N . TYR A 1 382 ? -43.352 -70.088 102.777 1.00 84.81 382 TYR A N 1
ATOM 3139 C CA . TYR A 1 382 ? -43.146 -71.487 103.144 1.00 84.81 382 TYR A CA 1
ATOM 3140 C C . TYR A 1 382 ? -44.371 -72.074 103.860 1.00 84.81 382 TYR A C 1
ATOM 3142 O O . TYR A 1 382 ? -44.857 -73.136 103.471 1.00 84.81 382 TYR A O 1
ATOM 3150 N N . GLU A 1 383 ? -44.925 -71.362 104.840 1.00 84.75 383 GLU A N 1
ATOM 3151 C CA . GLU A 1 383 ? -46.130 -71.735 105.580 1.00 84.75 383 GLU A CA 1
ATOM 3152 C C . GLU A 1 383 ? -47.353 -71.827 104.671 1.00 84.75 383 GLU A C 1
ATOM 3154 O O . GLU A 1 383 ? -48.103 -72.791 104.770 1.00 84.75 383 GLU A O 1
ATOM 3159 N N . GLU A 1 384 ? -47.548 -70.899 103.734 1.00 85.81 384 GLU A N 1
ATOM 3160 C CA . GLU A 1 384 ? -48.631 -70.969 102.752 1.00 85.81 384 GLU A CA 1
ATOM 3161 C C . GLU A 1 384 ? -48.478 -72.181 101.837 1.00 85.81 384 GLU A C 1
ATOM 3163 O O . GLU A 1 384 ? -49.458 -72.885 101.583 1.00 85.81 384 GLU A O 1
ATOM 3168 N N . ARG A 1 385 ? -47.259 -72.485 101.369 1.00 85.88 385 ARG A N 1
ATOM 3169 C CA . ARG A 1 385 ? -47.010 -73.721 100.609 1.00 85.88 385 ARG A CA 1
ATOM 3170 C C . ARG A 1 385 ? -47.321 -74.953 101.448 1.00 85.88 385 ARG A C 1
ATOM 3172 O O . ARG A 1 385 ? -47.974 -75.871 100.952 1.00 85.88 385 ARG A O 1
ATOM 3179 N N . MET A 1 386 ? -46.890 -74.967 102.705 1.00 83.06 386 MET A N 1
ATOM 3180 C CA . MET A 1 386 ? -47.090 -76.084 103.621 1.00 83.06 386 MET A CA 1
ATOM 3181 C C . MET A 1 386 ? -48.571 -76.263 103.980 1.00 83.06 386 MET A C 1
ATOM 3183 O O . MET A 1 386 ? -49.078 -77.378 103.910 1.00 83.06 386 MET A O 1
ATOM 3187 N N . LYS A 1 387 ? -49.304 -75.177 104.243 1.00 84.44 387 LYS A N 1
ATOM 3188 C CA . LYS A 1 387 ? -50.746 -75.162 104.520 1.00 84.44 387 LYS A CA 1
ATOM 3189 C C . LYS A 1 387 ? -51.552 -75.572 103.296 1.00 84.44 387 LYS A C 1
ATOM 3191 O O . LYS A 1 387 ? -52.416 -76.429 103.404 1.00 84.44 387 LYS A O 1
ATOM 3196 N N . LYS A 1 388 ? -51.223 -75.052 102.112 1.00 83.69 388 LYS A N 1
ATOM 3197 C CA . LYS A 1 388 ? -51.874 -75.431 100.848 1.00 83.69 388 LYS A CA 1
ATOM 3198 C C . LYS A 1 388 ? -51.551 -76.872 100.440 1.00 83.69 388 LYS A C 1
ATOM 3200 O O . LYS A 1 388 ? -52.326 -77.479 99.706 1.00 83.69 388 LYS A O 1
ATOM 3205 N N . SER A 1 389 ? -50.417 -77.417 100.884 1.00 82.31 389 SER A N 1
ATOM 3206 C CA . SER A 1 389 ? -50.095 -78.845 100.777 1.00 82.31 389 SER A CA 1
ATOM 3207 C C . SER A 1 389 ? -50.933 -79.667 101.761 1.00 82.31 389 SER A C 1
ATOM 3209 O O . SER A 1 389 ? -51.629 -80.586 101.349 1.00 82.31 389 SER A O 1
ATOM 3211 N N . MET A 1 390 ? -50.969 -79.277 103.037 1.00 79.50 390 MET A N 1
ATOM 3212 C CA . MET A 1 390 ? -51.749 -79.940 104.086 1.00 79.50 390 MET A CA 1
ATOM 3213 C C . MET A 1 390 ? -53.254 -79.936 103.784 1.00 79.50 390 MET A C 1
ATOM 3215 O O . MET A 1 390 ? -53.906 -80.964 103.905 1.00 79.50 390 MET A O 1
ATOM 3219 N N . GLU A 1 391 ? -53.802 -78.823 103.302 1.00 78.56 391 GLU A N 1
ATOM 3220 C CA . GLU A 1 391 ? -55.208 -78.681 102.920 1.00 78.56 391 GLU A CA 1
ATOM 3221 C C . GLU A 1 391 ? -55.549 -79.510 101.672 1.00 78.56 391 GLU A C 1
ATOM 3223 O O . GLU A 1 391 ? -56.625 -80.101 101.599 1.00 78.56 391 GLU A O 1
ATOM 3228 N N . ARG A 1 392 ? -54.608 -79.656 100.723 1.00 77.56 392 ARG A N 1
ATOM 3229 C CA . ARG A 1 392 ? -54.742 -80.634 99.628 1.00 77.56 392 ARG A CA 1
ATOM 3230 C C . ARG A 1 392 ? -54.751 -82.071 100.142 1.00 77.56 392 ARG A C 1
ATOM 3232 O O . ARG A 1 392 ? -55.494 -82.880 99.598 1.00 77.56 392 ARG A O 1
ATOM 3239 N N . SER A 1 393 ? -53.962 -82.379 101.169 1.00 74.62 393 SER A N 1
ATOM 3240 C CA . SER A 1 393 ? -53.930 -83.702 101.803 1.00 74.62 393 SER A CA 1
ATOM 3241 C C . SER A 1 393 ? -55.184 -83.990 102.640 1.00 74.62 393 SER A C 1
ATOM 3243 O O . SER A 1 393 ? -55.604 -85.139 102.724 1.00 74.62 393 SER A O 1
ATOM 3245 N N . MET A 1 394 ? -55.790 -82.962 103.249 1.00 72.38 394 MET A N 1
ATOM 3246 C CA . MET A 1 394 ? -56.978 -83.075 104.110 1.00 72.38 394 MET A CA 1
ATOM 3247 C C . MET A 1 394 ? -58.307 -82.995 103.346 1.00 72.38 394 MET A C 1
ATOM 3249 O O . MET A 1 394 ? -59.342 -83.393 103.882 1.00 72.38 394 MET A O 1
ATOM 3253 N N . GLN A 1 395 ? -58.318 -82.508 102.100 1.00 70.50 395 GLN A N 1
ATOM 3254 C CA . GLN A 1 395 ? -59.522 -82.557 101.275 1.00 70.50 395 GLN A CA 1
ATOM 3255 C C . GLN A 1 395 ? -59.899 -84.006 100.957 1.00 70.50 395 GLN A C 1
ATOM 3257 O O . GLN A 1 395 ? -59.107 -84.776 100.411 1.00 70.50 395 GLN A O 1
ATOM 3262 N N . ALA A 1 396 ? -61.152 -84.355 101.263 1.00 69.75 396 ALA A N 1
ATOM 3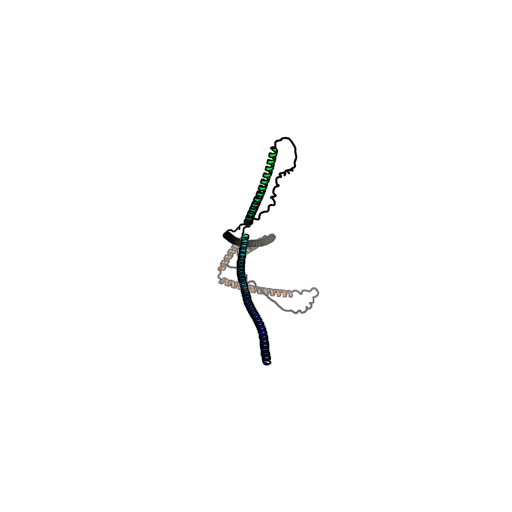263 C CA . ALA A 1 396 ? -61.702 -85.666 100.957 1.00 69.75 396 ALA A CA 1
ATOM 3264 C C . ALA A 1 396 ? -61.517 -85.978 99.457 1.00 69.75 396 ALA A C 1
ATOM 3266 O O . ALA A 1 396 ? -61.837 -85.124 98.618 1.00 69.75 396 ALA A O 1
ATOM 3267 N N . PRO A 1 397 ? -61.021 -87.176 99.091 1.00 64.94 397 PRO A N 1
ATOM 3268 C CA . PRO A 1 397 ? -60.731 -87.516 97.704 1.00 64.94 397 PRO A CA 1
ATOM 3269 C C . PRO A 1 397 ? -61.933 -87.228 96.798 1.00 64.94 397 PRO A C 1
ATOM 3271 O O . PRO A 1 397 ? -63.023 -87.775 96.997 1.00 64.94 397 PRO A O 1
ATOM 3274 N N . LYS A 1 398 ? -61.754 -86.356 95.796 1.00 65.38 398 LYS A N 1
ATOM 3275 C CA . LYS A 1 398 ? -62.825 -86.003 94.852 1.00 65.38 398 LYS A CA 1
ATOM 3276 C C . LYS A 1 398 ? -63.312 -87.269 94.138 1.00 65.38 398 LYS A C 1
ATOM 3278 O O . LYS A 1 398 ? -62.588 -87.850 93.329 1.00 65.38 398 LYS A O 1
ATOM 3283 N N . LYS A 1 399 ? -64.557 -87.684 94.405 1.00 70.81 399 LYS A N 1
ATOM 3284 C CA . LYS A 1 399 ? -65.197 -88.809 93.706 1.00 70.81 399 LYS A CA 1
ATOM 3285 C C . LYS A 1 399 ? -65.416 -88.427 92.240 1.00 70.81 399 LYS A C 1
ATOM 3287 O O . LYS A 1 399 ? -66.226 -87.557 91.929 1.00 70.81 399 LYS A O 1
ATOM 3292 N N . ARG A 1 400 ? -64.676 -89.071 91.336 1.00 61.91 400 ARG A N 1
ATOM 3293 C CA . ARG A 1 400 ? -64.803 -88.886 89.884 1.00 61.91 400 ARG A CA 1
ATOM 3294 C C . ARG A 1 400 ? -66.154 -89.457 89.443 1.00 61.91 400 ARG A C 1
ATOM 3296 O O . ARG A 1 400 ? -66.388 -90.650 89.609 1.00 61.91 400 ARG A O 1
ATOM 3303 N N . LYS A 1 401 ? -67.047 -88.629 88.894 1.00 66.31 401 LYS A N 1
ATOM 3304 C CA . LYS A 1 401 ? -68.224 -89.118 88.161 1.00 66.31 401 LYS A CA 1
ATOM 3305 C C . LYS A 1 401 ? -67.844 -89.242 86.684 1.00 66.31 401 LYS A C 1
ATOM 3307 O O . LYS A 1 401 ? -67.430 -88.258 86.082 1.00 66.31 401 LYS A O 1
ATOM 3312 N N . GLY A 1 402 ? -67.951 -90.453 86.134 1.00 69.12 402 GLY A N 1
ATOM 3313 C CA . GLY A 1 402 ? -67.584 -90.785 84.750 1.00 69.12 402 GLY A CA 1
ATOM 3314 C C . GLY A 1 402 ? -66.420 -91.781 84.638 1.00 69.12 402 GLY A C 1
ATOM 3315 O O . GLY A 1 402 ? -65.659 -91.981 85.585 1.00 69.12 402 GLY A O 1
ATOM 3316 N N . ARG A 1 403 ? -66.298 -92.440 83.476 1.00 74.62 403 ARG A N 1
ATOM 3317 C CA . ARG A 1 403 ? -65.299 -93.494 83.221 1.00 74.62 403 ARG A CA 1
ATOM 3318 C C . ARG A 1 403 ? -63.879 -92.917 83.257 1.00 74.62 403 ARG A C 1
ATOM 3320 O O . ARG A 1 403 ? -63.594 -91.900 82.631 1.00 74.62 403 ARG A O 1
ATOM 3327 N N . GLN A 1 404 ? -62.987 -93.579 83.989 1.00 67.19 404 GLN A N 1
ATOM 3328 C CA . GLN A 1 404 ? -61.590 -93.179 84.146 1.00 67.19 404 GLN A CA 1
ATOM 3329 C C . GLN A 1 404 ? -60.856 -93.156 82.796 1.00 67.19 404 GLN A C 1
ATOM 3331 O O . GLN A 1 404 ? -60.744 -94.179 82.123 1.00 67.19 404 GLN A O 1
ATOM 3336 N N . VAL A 1 405 ? -60.337 -91.984 82.414 1.00 71.00 405 VAL A N 1
ATOM 3337 C CA . VAL A 1 405 ? -59.482 -91.819 81.230 1.00 71.00 405 VAL A CA 1
ATOM 3338 C C . VAL A 1 405 ? -58.115 -92.439 81.527 1.00 71.00 405 VAL A C 1
ATOM 3340 O O . VAL A 1 405 ? -57.410 -91.985 82.431 1.00 71.00 405 VAL A O 1
ATOM 3343 N N . MET A 1 406 ? -57.763 -93.495 80.792 1.00 74.62 406 MET A N 1
ATOM 3344 C CA . MET A 1 406 ? -56.442 -94.125 80.855 1.00 74.62 406 MET A CA 1
ATOM 3345 C C . MET A 1 406 ? -55.447 -93.257 80.086 1.00 74.62 406 MET A C 1
ATOM 3347 O O . MET A 1 406 ? -55.603 -93.046 78.880 1.00 74.62 406 MET A O 1
ATOM 3351 N N . TRP A 1 407 ? -54.435 -92.749 80.791 1.00 62.78 407 TRP A N 1
ATOM 3352 C CA . TRP A 1 407 ? -53.311 -92.064 80.164 1.00 62.78 407 TRP A CA 1
ATOM 3353 C C . TRP A 1 407 ? -52.577 -93.043 79.251 1.00 62.78 407 TRP A C 1
ATOM 3355 O O . TRP A 1 407 ? -52.181 -94.131 79.665 1.00 62.78 407 TRP A O 1
ATOM 3365 N N . ARG A 1 408 ? -52.436 -92.649 77.987 1.00 75.06 408 ARG A N 1
ATOM 3366 C CA . ARG A 1 408 ? -51.631 -93.357 76.993 1.00 75.06 408 ARG A CA 1
ATOM 3367 C C . ARG A 1 408 ? -50.190 -92.875 77.140 1.00 75.06 408 ARG A C 1
ATOM 3369 O O . ARG A 1 408 ? -49.974 -91.681 77.342 1.00 75.06 408 ARG A O 1
ATOM 3376 N N . SER A 1 409 ? -49.220 -93.782 77.059 1.00 72.44 409 SER A N 1
ATOM 3377 C CA . SER A 1 409 ? -47.799 -93.438 77.141 1.00 72.44 409 SER A CA 1
ATOM 3378 C C . SER A 1 409 ? -47.434 -92.422 76.055 1.00 72.44 409 SER A C 1
ATOM 3380 O O . SER A 1 409 ? -47.600 -92.702 74.866 1.00 72.44 409 SER A O 1
ATOM 3382 N N . GLN A 1 410 ? -46.951 -91.247 76.466 1.00 63.81 410 GLN A N 1
ATOM 3383 C CA . GLN A 1 410 ? -46.335 -90.287 75.553 1.00 63.81 410 GLN A CA 1
ATOM 3384 C C . GLN A 1 410 ? -44.955 -90.826 75.127 1.00 63.81 410 GLN A C 1
ATOM 3386 O O . GLN A 1 410 ? -44.203 -91.277 75.993 1.00 63.81 410 GLN A O 1
ATOM 3391 N N . PRO A 1 411 ? -44.609 -90.820 73.826 1.00 66.44 411 PRO A N 1
ATOM 3392 C CA . PRO A 1 411 ? -43.303 -91.276 73.351 1.00 66.44 411 PRO A CA 1
ATOM 3393 C C . PRO A 1 411 ? -42.167 -90.372 73.848 1.00 66.44 411 PRO A C 1
ATOM 3395 O O . PRO A 1 411 ? -42.324 -89.151 73.903 1.00 66.44 411 PRO A O 1
ATOM 3398 N N . ALA A 1 412 ? -41.010 -90.964 74.158 1.00 55.62 412 ALA A N 1
ATOM 3399 C CA . ALA A 1 412 ? -39.828 -90.238 74.614 1.00 55.62 412 ALA A CA 1
ATOM 3400 C C . ALA A 1 412 ? -39.333 -89.253 73.539 1.00 55.62 412 ALA A C 1
ATOM 3402 O O . ALA A 1 412 ? -38.858 -89.661 72.479 1.00 55.62 412 ALA A O 1
ATOM 3403 N N . ARG A 1 413 ? -39.431 -87.946 73.815 1.00 53.34 413 ARG A N 1
ATOM 3404 C CA . ARG A 1 413 ? -38.739 -86.908 73.044 1.00 53.34 413 ARG A CA 1
ATOM 3405 C C . ARG A 1 413 ? -37.464 -86.503 73.775 1.00 53.34 413 ARG A C 1
ATOM 3407 O O . ARG A 1 413 ? -37.509 -86.083 74.926 1.00 53.34 413 ARG A O 1
ATOM 3414 N N . HIS A 1 414 ? -36.344 -86.639 73.070 1.00 48.00 414 HIS A N 1
ATOM 3415 C CA . HIS A 1 414 ? -35.032 -86.134 73.461 1.00 48.00 414 HIS A CA 1
ATOM 3416 C C . HIS A 1 414 ? -35.094 -84.624 73.723 1.00 48.00 414 HIS A C 1
ATOM 3418 O O . HIS A 1 414 ? -35.494 -83.856 72.847 1.00 48.00 414 HIS A O 1
ATOM 3424 N N . ILE A 1 415 ? -34.662 -84.204 74.911 1.00 50.25 415 ILE A N 1
ATOM 3425 C CA . ILE A 1 415 ? -34.427 -82.798 75.240 1.00 50.25 415 ILE A CA 1
ATOM 3426 C C . ILE A 1 415 ? -33.069 -82.416 74.645 1.00 50.25 415 ILE A C 1
ATOM 3428 O O . ILE A 1 415 ? -32.050 -83.011 74.996 1.00 50.25 415 ILE A O 1
ATOM 3432 N N . LYS A 1 416 ? -33.052 -81.434 73.739 1.00 45.62 416 LYS A N 1
ATOM 3433 C CA . LYS A 1 416 ? -31.841 -80.659 73.451 1.00 45.62 416 LYS A CA 1
ATOM 3434 C C . LYS A 1 416 ? -31.791 -79.504 74.445 1.00 45.62 416 LYS A C 1
ATOM 3436 O O . LYS A 1 416 ? -32.766 -78.770 74.580 1.00 45.62 416 LYS A O 1
ATOM 3441 N N . HIS A 1 417 ? -30.678 -79.412 75.159 1.00 45.06 417 HIS A N 1
ATOM 3442 C CA . HIS A 1 417 ? -30.359 -78.313 76.057 1.00 45.06 417 HIS A CA 1
ATOM 3443 C C . HIS A 1 417 ? -29.788 -77.115 75.289 1.00 45.06 417 HIS A C 1
ATOM 3445 O O . HIS A 1 417 ? -29.050 -77.318 74.326 1.00 45.06 417 HIS A O 1
ATOM 3451 N N . ALA A 1 418 ? -30.056 -75.938 75.868 1.00 44.22 418 ALA A N 1
ATOM 3452 C CA . ALA A 1 418 ? -29.304 -74.682 75.784 1.00 44.22 418 ALA A CA 1
ATOM 3453 C C . ALA A 1 418 ? -29.544 -73.829 74.509 1.00 44.22 418 ALA A C 1
ATOM 3455 O O . ALA A 1 418 ? -29.861 -74.365 73.454 1.00 44.22 418 ALA A O 1
ATOM 3456 N N . GLU A 1 419 ? -29.516 -72.494 74.557 1.00 38.28 419 GLU A N 1
ATOM 3457 C CA . GLU A 1 419 ? -28.745 -71.601 75.437 1.00 38.28 419 GLU A CA 1
ATOM 3458 C C . GLU A 1 419 ? -29.520 -70.329 75.833 1.00 38.28 419 GLU A C 1
ATOM 3460 O O . GLU A 1 419 ? -30.354 -69.824 75.080 1.00 38.28 419 GLU A O 1
ATOM 3465 N N . ASP A 1 420 ? -29.217 -69.850 77.044 1.00 49.09 420 ASP A N 1
ATOM 3466 C CA . ASP A 1 420 ? -29.401 -68.468 77.490 1.00 49.09 420 ASP A CA 1
ATOM 3467 C C . ASP A 1 420 ? -28.487 -67.548 76.677 1.00 49.09 420 ASP A C 1
ATOM 3469 O O . ASP A 1 420 ? -27.329 -67.895 76.462 1.00 49.09 420 ASP A O 1
ATOM 3473 N N . ASP A 1 421 ? -28.946 -66.337 76.359 1.00 37.72 421 ASP A N 1
ATOM 3474 C CA . ASP A 1 421 ? -28.010 -65.223 76.235 1.00 37.72 421 ASP A CA 1
ATOM 3475 C C . ASP A 1 421 ? -28.615 -63.913 76.750 1.00 37.72 421 ASP A C 1
ATOM 3477 O O . ASP A 1 421 ? -29.568 -63.347 76.209 1.00 37.72 421 ASP A O 1
ATOM 3481 N N . ASN A 1 422 ? -28.022 -63.463 77.854 1.00 44.19 422 ASN A N 1
ATOM 3482 C CA . ASN A 1 422 ? -28.193 -62.161 78.476 1.00 44.19 422 ASN A CA 1
ATOM 3483 C C . ASN A 1 422 ? -27.482 -61.092 77.642 1.00 44.19 422 ASN A C 1
ATOM 3485 O O . ASN A 1 422 ? 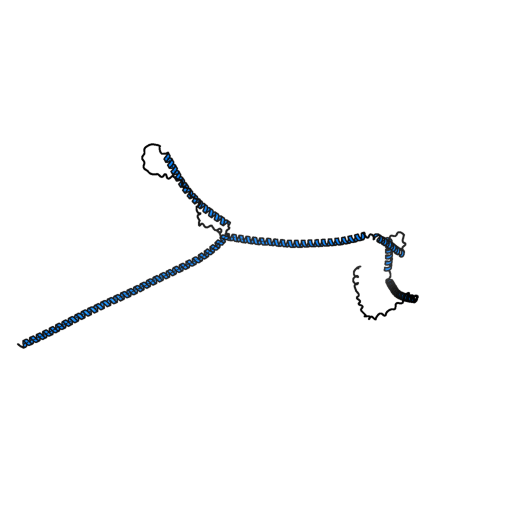-26.279 -61.205 77.405 1.00 44.19 422 ASN A O 1
ATOM 3489 N N . LYS A 1 423 ? -28.151 -59.967 77.374 1.00 39.69 423 LYS A N 1
ATOM 3490 C CA . LYS A 1 423 ? -27.470 -58.668 77.290 1.00 39.69 423 LYS A CA 1
ATOM 3491 C C . LYS A 1 423 ? -28.248 -57.601 78.051 1.00 39.69 423 LYS A C 1
ATOM 3493 O O . LYS A 1 423 ? -29.420 -57.357 77.788 1.00 39.69 423 LYS A O 1
ATOM 3498 N N . VAL A 1 424 ? -27.540 -57.025 79.018 1.00 41.22 424 VAL A N 1
ATOM 3499 C CA . VAL A 1 424 ? -27.915 -55.909 79.887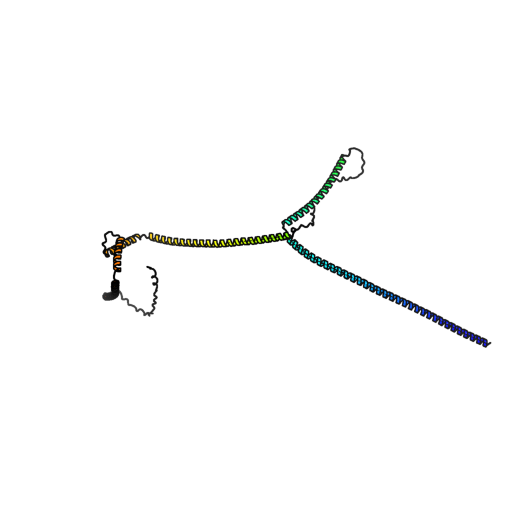 1.00 41.22 424 VAL A CA 1
ATOM 3500 C C . VAL A 1 424 ? -27.582 -54.612 79.150 1.00 41.22 424 VAL A C 1
ATOM 3502 O O . VAL A 1 424 ? -26.464 -54.471 78.657 1.00 41.22 424 VAL A O 1
ATOM 3505 N N . ASP A 1 425 ? -28.544 -53.697 79.078 1.00 39.22 425 ASP A N 1
ATOM 3506 C CA . ASP A 1 425 ? -28.378 -52.339 78.558 1.00 39.22 425 ASP A CA 1
ATOM 3507 C C . ASP A 1 425 ? -27.984 -51.405 79.717 1.00 39.22 425 ASP A C 1
ATOM 3509 O O . ASP A 1 425 ? -28.650 -51.385 80.754 1.00 39.22 425 ASP A O 1
ATOM 3513 N N . GLN A 1 426 ? -26.856 -50.705 79.575 1.00 44.34 426 GLN A N 1
ATOM 3514 C CA . GLN A 1 426 ? -26.354 -49.695 80.511 1.00 44.34 426 GLN A CA 1
ATOM 3515 C C . GLN A 1 426 ? -26.600 -48.325 79.880 1.00 44.34 426 GLN A C 1
ATOM 3517 O O . GLN A 1 426 ? -25.944 -47.986 78.896 1.00 44.34 426 GLN A O 1
ATOM 3522 N N . GLY A 1 427 ? -27.527 -47.546 80.439 1.00 39.62 427 GLY A N 1
ATOM 3523 C CA . GLY A 1 427 ? -27.949 -46.284 79.830 1.00 39.62 427 GLY A CA 1
ATOM 3524 C C . GLY A 1 427 ? -28.458 -45.202 80.779 1.00 39.62 427 GLY A C 1
ATOM 3525 O O . GLY A 1 427 ? -29.115 -44.301 80.287 1.00 39.62 427 GLY A O 1
ATOM 3526 N N . ASP A 1 428 ? -28.149 -45.238 82.080 1.00 42.47 428 ASP A N 1
ATOM 3527 C CA . ASP A 1 428 ? -28.622 -44.218 83.041 1.00 42.47 428 ASP A CA 1
ATOM 3528 C C . ASP A 1 428 ? -27.472 -43.595 83.862 1.00 42.47 428 ASP A C 1
ATOM 3530 O O . ASP A 1 428 ? -27.514 -43.533 85.088 1.00 42.47 428 ASP A O 1
ATOM 3534 N N . GLU A 1 429 ? -26.417 -43.124 83.186 1.00 43.53 429 GLU A N 1
ATOM 3535 C CA . GLU A 1 429 ? -25.316 -42.355 83.808 1.00 43.53 429 GLU A CA 1
ATOM 3536 C C . GLU A 1 429 ? -25.256 -40.874 83.364 1.00 4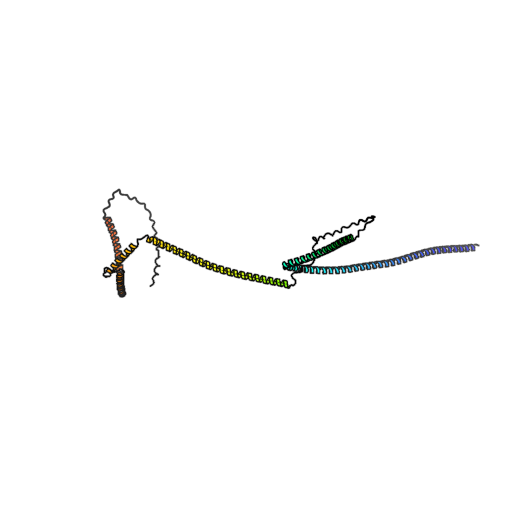3.53 429 GLU A C 1
ATOM 3538 O O . GLU A 1 429 ? -24.300 -40.172 83.682 1.00 43.53 429 GLU A O 1
ATOM 3543 N N . ALA A 1 430 ? -26.272 -40.352 82.663 1.00 44.19 430 ALA A N 1
ATOM 3544 C CA . ALA A 1 430 ? -26.212 -39.013 82.050 1.00 44.19 430 ALA A CA 1
ATOM 3545 C C . ALA A 1 430 ? -27.108 -37.918 82.672 1.00 44.19 430 ALA A C 1
ATOM 3547 O O . ALA A 1 430 ? -27.041 -36.780 82.214 1.00 44.19 430 ALA A O 1
ATOM 3548 N N . ASP A 1 431 ? -27.878 -38.191 83.733 1.00 47.44 431 ASP A N 1
ATOM 3549 C CA . ASP A 1 431 ? -28.826 -37.211 84.316 1.00 47.44 431 ASP A CA 1
ATOM 3550 C C . ASP A 1 431 ? -28.330 -36.506 85.598 1.00 47.44 431 ASP A C 1
ATOM 3552 O O . ASP A 1 431 ? -29.097 -35.879 86.329 1.00 47.44 431 ASP A O 1
ATOM 3556 N N . HIS A 1 432 ? -27.021 -36.532 85.868 1.00 47.00 432 HIS A N 1
ATOM 3557 C CA . HIS A 1 432 ? -26.419 -35.891 87.050 1.00 47.00 432 HIS A CA 1
ATOM 3558 C C . HIS A 1 432 ? -25.618 -34.610 86.767 1.00 47.00 432 HIS A C 1
ATOM 3560 O O . HIS A 1 432 ? -24.689 -34.285 87.501 1.00 47.00 432 HIS A O 1
ATOM 3566 N N . HIS A 1 433 ? -26.009 -33.818 85.766 1.00 49.44 433 HIS A N 1
ATOM 3567 C CA . HIS A 1 433 ? -25.481 -32.455 85.604 1.00 49.44 433 HIS A CA 1
ATOM 3568 C C . HIS A 1 433 ? -26.564 -31.431 85.260 1.00 49.44 433 HIS A C 1
ATOM 3570 O O . HIS A 1 433 ? -26.499 -30.741 84.245 1.00 49.44 433 HIS A O 1
ATOM 3576 N N . HIS A 1 434 ? -27.543 -31.275 86.151 1.00 43.12 434 HIS A N 1
ATOM 3577 C CA . HIS A 1 434 ? -28.312 -30.037 86.203 1.00 43.12 434 HIS A CA 1
ATOM 3578 C C . HIS A 1 434 ? -28.864 -29.753 87.598 1.00 43.12 434 HIS A C 1
ATOM 3580 O O . HIS A 1 434 ? -30.060 -29.844 87.790 1.00 43.12 434 HIS A O 1
ATOM 3586 N N . PHE A 1 435 ? -28.010 -29.398 88.560 1.00 37.06 435 PHE A N 1
ATOM 3587 C CA . PHE A 1 435 ? -28.367 -28.448 89.621 1.00 37.06 435 PHE A CA 1
ATOM 3588 C C . PHE A 1 435 ? -27.081 -27.823 90.171 1.00 37.06 435 PHE A C 1
ATOM 3590 O O . PHE A 1 435 ? -26.250 -28.499 90.770 1.00 37.06 435 PHE A O 1
ATOM 3597 N N . ILE A 1 436 ? -26.918 -26.527 89.901 1.00 45.16 436 ILE A N 1
ATOM 3598 C CA . ILE A 1 436 ? -26.045 -25.631 90.657 1.00 45.16 436 ILE A CA 1
ATOM 3599 C C . ILE A 1 436 ? -26.880 -25.124 91.834 1.00 45.16 436 ILE A C 1
ATOM 3601 O O . ILE A 1 436 ? -28.003 -24.661 91.620 1.00 45.16 436 ILE A O 1
ATOM 3605 N N . TRP A 1 437 ? -26.308 -25.186 93.032 1.00 38.69 437 TRP A N 1
ATOM 3606 C CA . TRP A 1 437 ? -26.384 -24.108 94.013 1.00 38.69 437 TRP A CA 1
ATOM 3607 C C . TRP A 1 437 ? -24.966 -23.793 94.467 1.00 38.69 437 TRP A C 1
ATOM 3609 O O . TRP A 1 437 ? -24.219 -24.764 94.733 1.00 38.69 437 TRP A O 1
#

InterPro domains:
  IPR025252 Domain of unknown function DUF4200 [PF13863] (4-121)
  IPR051147 Cilia- and flagella-associated domain-containing protein [PTHR21683] (2-428)

Sequence (437 aa):
MADFIAKKREMFLVQMSLDTKREEIRKLEEKAQLKEEALKKSELMLEEDAVRFDTFLKENDKKAHEAIKRAEKETKAKADKVQEIKKLNQQIQLVQSDMSKLSEQLQDCLQYKAFLDELTPQEYGIEQQDKKRARQMARLQKRKDKILREWELQKAKVLAEIEERERAEKERPDSKNGKKKVDKAVKVKELTIPPMPNLDNMPLTSSGEEIPMYFQNPQQLLDIFTALEESNLFLIQNSQETEQTLEELKQNYRETKKTMDRKTQALKSNVDGLQQQISIEESKASQLRLRSQGGTGENAQERMLKELQDRVLEVYKRCGFEAETNSSTLYMLTDLEARLEDLLSAIEQMPEDYVAKAEKEKEKERRERVRQERIAQQQKMYEERMKKSMERSMQAPKKRKGRQVMWRSQPARHIKHAEDDNKVDQGDEADHHHFIW

Secondary structure (DSSP, 8-state):
-HHHHHHHHHHHHHHHHHHHHHHHHHHHHHHHHHHHHHHHHHHHHHHHHHHHHHHHHHHHHHHHHHHHHHHHHHHHHHHHHHHHHHHHHHHHHHHHHHHHHHHHHHHHHHHHHHHHHHHS-HHHHHHHHHHHHHHHHHHHHHHHHHHHHHHHHHHHHHHHHHHHHHHHHHTS-------------------PPPPPP--TTPPPP----PPPPS--SHHHHHHHHHHHHHHHHHHHHHHHHHHHHHHHHHHHHHHHHHHHHHHHHHHHHHHHHHHHHHHHHHHHHHHHHHHHHS--SHHHHHHHHHHHHHHHHHHHHHTT----TT--HHHHHHHHHHHHHHHHHHHHTS-HHHHHHHHHHHHHHHHHHHHHHHHHHHHHHHHHHHHHHHHHHHSPP----S---PPPPPP-PPPPP-----------SS-------

Solvent-accessible surface area (backbone atoms only — not comparable to full-atom values): 25684 Å² total; per-residue (Å²): 115,67,68,62,54,49,53,52,49,51,51,48,49,51,48,50,51,50,50,52,48,52,52,49,50,49,54,50,50,53,52,46,50,55,49,51,53,51,48,51,52,52,50,53,50,51,52,52,47,52,54,51,49,55,51,47,50,54,50,48,53,50,51,51,53,50,49,51,54,49,53,52,51,52,51,49,54,50,52,53,50,52,51,48,52,51,53,51,52,51,51,50,52,50,53,52,54,49,50,51,52,51,50,51,52,48,51,52,52,49,52,53,47,54,53,50,59,69,71,44,58,66,67,58,55,52,53,51,51,48,53,51,49,51,52,40,49,51,54,48,47,53,50,49,52,49,55,49,51,54,49,50,54,51,39,51,51,53,50,51,55,50,51,51,50,52,49,58,60,69,70,54,82,93,74,94,82,84,90,82,90,78,92,72,85,72,72,73,71,74,84,68,71,74,76,80,77,84,70,86,83,68,80,81,69,84,66,91,74,75,80,80,71,84,78,83,50,76,63,60,58,52,52,50,49,52,51,50,49,52,49,51,51,50,50,51,52,51,52,51,51,52,49,51,54,50,52,53,50,52,49,54,48,53,53,50,50,53,52,50,50,51,52,52,50,54,51,49,54,50,49,54,50,50,51,51,51,49,52,52,50,51,51,51,51,50,52,51,52,55,49,63,72,53,79,65,58,69,70,51,53,57,49,50,51,51,53,49,46,53,51,51,52,51,50,40,46,72,74,71,48,84,80,59,98,79,71,48,66,67,55,51,46,51,55,49,48,54,53,47,51,52,51,49,55,55,56,72,70,49,59,66,72,58,52,58,50,51,50,54,49,51,53,49,50,50,53,48,48,56,51,49,51,53,51,50,52,52,49,49,56,48,49,50,52,50,47,57,48,50,52,61,69,67,48,74,80,80,80,76,86,73,86,82,80,77,85,72,87,78,80,92,74,86,83,82,81,86,81,90,83,91,83,86,86,87,84,87,85,79,86,87,82,84,81,88,131

Foldseek 3Di:
DVVVVVVVVVVVVVVVVVVVVVVVVVVVVVVVVVVVVVVVVVVVVVVVVVVVVVVVVVVVVVVVVVVVVVVVVVVVVVVVVVVVVVVVVVVVVVVVVVVVVVVVVVVVVVVVVVVLVVVDDVVLVVVLVVVVVVVLVVVLVVVVVVLQVVLVVQQVVLVVVVVVVVVVVVPDDDDDDDDDDDDDPPPPPVSDRDDGDDSPPDDGDDDPDDRDRPDPDPVVVVVVVVVVVVVVVVVVVVVVVVVVVVVVVVVVVVVVVVVVVVVVVVVVVVVVVVVVVVVVVVVVVVVVVVVVVVPPPPVVVVVVVVVLQVVLVVVLVVLPDDDDPDDDSVNSVVVVVVVVVVVVVVVVPDDPVVVVVVVVVVVVVVVVVVVVVVVVVVVVVVVVVVVVVVVVVPPDPPDDDDDDDDDDDDDDDDDDDDDDDDDDDDDPPPPPPDDDD